Protein AF-A0A146F3R6-F1 (afdb_monomer)

Solvent-accessible surface area (backbone atoms only — not comparable to full-atom values): 31997 Å² total; per-residue (Å²): 114,53,84,79,83,78,27,74,54,55,93,46,83,81,67,77,77,84,79,46,81,86,50,45,44,56,78,72,76,39,59,64,72,43,28,44,71,52,40,62,78,95,46,49,79,74,72,42,42,30,54,47,46,39,45,56,41,52,38,43,53,36,52,53,32,47,63,42,74,34,88,69,62,73,69,66,36,53,40,76,36,90,88,44,92,94,42,47,18,56,40,66,86,49,48,66,61,52,56,51,46,38,52,57,41,52,66,69,40,62,86,39,66,70,59,45,57,47,40,53,53,52,48,51,52,55,50,51,52,47,45,44,34,50,37,21,51,44,54,50,54,72,68,54,90,66,82,82,59,94,54,37,51,48,57,44,50,38,36,37,52,50,48,51,51,53,41,46,48,48,57,60,52,47,77,74,46,98,64,87,73,83,80,83,81,42,63,69,41,69,49,53,58,51,40,29,42,76,15,47,45,47,62,10,46,51,53,48,46,58,71,76,44,72,47,45,57,59,54,48,54,57,27,28,43,71,41,65,84,53,91,64,64,53,88,83,38,47,87,50,68,50,52,67,63,78,54,75,89,78,62,64,62,50,60,80,50,93,90,60,79,65,62,65,47,76,58,70,57,69,58,43,51,55,30,46,74,71,74,43,51,48,28,41,36,67,55,96,96,39,75,45,81,45,72,51,76,83,75,88,69,58,94,87,53,79,67,78,64,34,34,26,51,43,69,41,49,75,75,18,71,37,44,90,86,49,48,43,49,34,48,61,43,50,53,50,51,40,51,56,54,19,55,77,36,59,93,47,98,75,66,41,88,80,49,32,32,34,38,60,42,64,59,40,53,86,53,67,74,56,23,55,51,39,59,64,44,45,65,56,52,27,47,70,18,60,29,28,40,33,51,38,72,81,42,42,76,39,56,64,83,48,60,64,69,57,55,51,53,49,56,70,68,28,79,52,62,77,39,77,65,52,48,58,46,54,72,40,22,78,34,48,31,41,40,28,25,95,42,68,49,35,54,61,56,54,50,59,44,36,74,69,78,35,75,76,52,46,38,54,54,46,52,67,40,66,79,32,96,58,85,87,57,91,92,64,42,69,55,56,50,30,58,52,18,57,54,54,64,72,56,66,80,78,73,99,74,84,84,86,80,93,84,55,76,66,56,58,48,50,53,58,55,62,77,67,64,77,82,80,85,77,89,80,84,87,82,85,90,85,89,84,88,87,84,86,84,90,82,90,88,136

Sequence (542 aa):
MRASPQVPYLDYKPRYDGGGFDAFPSRCGIDTDKLQRGDLGAHTIDSIMPFLQEWLFFGLLQEVFEVAHVSFRREDFVAKATAIPGQYRISTANLPKYLWSWTANTVWVRDNFGEFDHQKRRVEEILKLSNLCLNAVIRLQAAHRGTEPATGPVLLSLAIVGESLDSERDTVFLSQREEFYGTLTWETPEFCRKLLLEAGCCIGEVNALRRDFPSVSSLYYLATWDRSASKADHSQCAETCLARQIDEKTYATKHTGEGCSCHHLPIDMTAIFNIVDQGQIPLILFSNGKVRVQQSPSGNIDEDTRPVPYVAISHVWSDGLGNTKANTLPRCQLEKIQQLVNALYQGVCGHRNEVPFWMDTLCVPLESIYRKKAIRAMSEVYMRAEKVLVLDASLQIIDVRAPIHECMMRVVTAPWATRLWTFQEGVLAEQLHFQFCGGTIRPTALEARSQTEGKSHIALANFLCRNKSAPELPGESTLLRLVRALARGLQSSDVSAFPGDWERHEQWAHLAAQCLDFPTTTTKHSSAPCAATSQAPSTSLG

InterPro domains:
  IPR010730 Heterokaryon incompatibility [PF06985] (310-391)

Radius of gyration: 29.47 Å; Cα contacts (8 Å, |Δi|>4): 715; chains: 1; bounding box: 95×57×89 Å

Mean predicted aligned error: 12.43 Å

pLDDT: mean 77.04, std 22.16, range [23.78, 98.12]

Secondary structure (DSSP, 8-state):
-PPPPP-B----SSPP-SS-TTTHHHHTT--HHHHHTT--TT--HHHHHHHHHIIIIIIHHHHHHHHTT----GGGGEEE-SSSTT-EEE--TTHHHHHHHHHHHHHHHTT-HHHHHHHHHHHHHHHHHHHHHHHHHHHHHHHS-SSPPTTHHHHHHHHHHHHHHHHHHHHHHHTTSS-PPPPP--PPPHHHHHHHHHTT--HHHHHHHHHH---HHHHHHHHTS--TT-----TT-SSS--TT---TTT--PPPSSTT--PPEEEP-HHHHHHHHHTTPPEEEEEETTEEEEEEPP-SS--TT------EEEEE-GGGTT--SSSSEEEHHHHHHHHHHHHHTTTTSTT--S---EE-HHHHS-SSHHHHHHHHHTHHHHHHH-SEEEEE-TTTTTSBTTS-HHHHHHHHHTSGGGG-HHHHHHHHS-SSEEEEEBTEEE-HHHHHHHHHHH-HHHHHHHHHHHHSS-----TT--HHHHHHHHHHHHTT-SS-------S--HHHHHHHHHHTT--------------------------

Foldseek 3Di:
DADDDFAFQQDDPPADDVPDLVCVCVVVVHDLVCLLQLHRDPDDLVRCLNVLCRRLPVVLLCQLLVLLVHHDDPVVQKDADPPDPPTITGDCPCVVVSLVSSLVSLVVCLVPVVSNVVSLVSNVVNLVSSQSNLVSSLVNQVVDPDDRDPNQSSSLVSLQVSLLSLLSSCVNPCVRDVDDDDRRQRQAHCSLVVLQVVLVDAQQLSLVCVLQPSRSVLSNVNSRHRCNPPPFDQVPDDVHGCSQPDDLVPAAADAPDPPDDADWAADPVVLLLVQLVVVWFWWWWDDPLHIDIDTWDDDDDPPPDDTQAAEEEQERVSVRHAHSPHLIHGSRVNVVVLVQRQQVQPPPDPRDSTHIYDYCRNRQGPDPVSNLSVLLCVLVRLLRHQEYEYDAPQQAAADPPPQLLVNLSCVCSTPLLVDQVSLSSQLSHPWYWYHHHPHTDTLQNSQVNQVVVDDSVVSVLCSLLVPADDDDDPPDGSSNSNSVSSNVSVVPPDDPDDDDDPPCPPVVSVVVSVVPDDDDDDDDDDDDDDDDDDDDDDDDDD

Structure (mmCIF, N/CA/C/O backbone):
data_AF-A0A146F3R6-F1
#
_entry.id   AF-A0A146F3R6-F1
#
loop_
_atom_site.group_PDB
_atom_site.id
_atom_site.type_symbol
_atom_site.label_atom_id
_atom_site.label_alt_id
_atom_site.label_comp_id
_atom_site.label_asym_id
_atom_site.label_entity_id
_atom_site.label_seq_id
_atom_site.pdbx_PDB_ins_code
_atom_site.Cartn_x
_atom_site.Cartn_y
_atom_site.Cartn_z
_atom_site.occupancy
_atom_site.B_iso_or_equiv
_atom_site.auth_seq_id
_atom_site.auth_comp_id
_atom_site.auth_asym_id
_atom_site.auth_atom_id
_atom_site.pdbx_PDB_model_num
ATOM 1 N N . MET A 1 1 ? -9.147 8.250 -8.851 1.00 77.88 1 MET A N 1
ATOM 2 C CA . MET A 1 1 ? -7.700 8.124 -9.131 1.00 77.88 1 MET A CA 1
ATOM 3 C C . MET A 1 1 ? -7.238 9.370 -9.875 1.00 77.88 1 MET A C 1
ATOM 5 O O . MET A 1 1 ? -8.036 9.940 -10.612 1.00 77.88 1 MET A O 1
ATOM 9 N N . ARG A 1 2 ? -5.997 9.809 -9.661 1.00 85.06 2 ARG A N 1
ATOM 10 C CA . ARG A 1 2 ? -5.351 10.927 -10.361 1.00 85.06 2 ARG A CA 1
ATOM 11 C C . ARG A 1 2 ? -4.953 10.507 -11.778 1.00 85.06 2 ARG A C 1
ATOM 13 O O . ARG A 1 2 ? -4.761 9.323 -12.046 1.00 85.06 2 ARG A O 1
ATOM 20 N N . ALA A 1 3 ? -4.829 11.477 -12.681 1.00 81.00 3 ALA A N 1
ATOM 21 C CA . ALA A 1 3 ? -4.376 11.217 -14.043 1.00 81.00 3 ALA A CA 1
ATOM 22 C C . ALA A 1 3 ? -2.910 10.752 -14.055 1.00 81.00 3 ALA A C 1
ATOM 24 O O . ALA A 1 3 ? -2.061 11.346 -13.391 1.00 81.00 3 ALA A O 1
ATOM 25 N N . SER A 1 4 ? -2.608 9.716 -14.841 1.00 83.06 4 SER A N 1
ATOM 26 C CA . SER A 1 4 ? -1.234 9.250 -15.027 1.00 83.06 4 SER A CA 1
ATOM 27 C C . SER A 1 4 ? -0.378 10.313 -15.732 1.00 83.06 4 SER A C 1
ATOM 29 O O . SER A 1 4 ? -0.839 10.906 -16.719 1.00 83.06 4 SER A O 1
ATOM 31 N N . PRO A 1 5 ? 0.875 10.535 -15.287 1.00 87.38 5 PRO A N 1
ATOM 32 C CA . PRO A 1 5 ? 1.809 11.403 -15.989 1.00 87.38 5 PRO A CA 1
ATOM 33 C C . PRO A 1 5 ? 2.037 10.902 -17.418 1.00 87.38 5 PRO A C 1
ATOM 35 O O . PRO A 1 5 ? 2.090 9.699 -17.678 1.00 87.38 5 PRO A O 1
ATOM 38 N N . GLN A 1 6 ? 2.166 11.838 -18.356 1.00 89.19 6 GLN A N 1
ATOM 39 C CA . GLN A 1 6 ? 2.510 11.514 -19.737 1.00 89.19 6 GLN A CA 1
ATOM 40 C C . GLN A 1 6 ? 4.009 11.234 -19.834 1.00 89.19 6 GLN A C 1
ATOM 42 O O . GLN A 1 6 ? 4.819 12.033 -19.368 1.00 89.19 6 GLN A O 1
ATOM 47 N N . VAL A 1 7 ? 4.372 10.119 -20.465 1.00 92.75 7 VAL A N 1
ATOM 48 C CA . VAL A 1 7 ? 5.769 9.771 -20.734 1.00 92.75 7 VAL A CA 1
ATOM 49 C C . VAL A 1 7 ? 6.091 10.178 -22.174 1.00 92.75 7 VAL A C 1
ATOM 51 O O . VAL A 1 7 ? 5.511 9.601 -23.098 1.00 92.75 7 VAL A O 1
ATOM 54 N N . PRO A 1 8 ? 6.961 11.175 -22.406 1.00 92.75 8 PRO A N 1
ATOM 55 C CA . PRO A 1 8 ? 7.278 11.618 -23.759 1.00 92.75 8 PRO A CA 1
ATOM 56 C C . PRO A 1 8 ? 8.015 10.520 -24.535 1.00 92.75 8 PRO A C 1
ATOM 58 O O . PRO A 1 8 ? 8.851 9.812 -23.973 1.00 92.75 8 PRO A O 1
ATOM 61 N N . TYR A 1 9 ? 7.719 10.397 -25.830 1.00 93.62 9 TYR A N 1
ATOM 62 C CA . TYR A 1 9 ? 8.544 9.613 -26.747 1.00 93.62 9 TYR A CA 1
ATOM 63 C C . TYR A 1 9 ? 9.754 10.453 -27.170 1.00 93.62 9 TYR A C 1
ATOM 65 O O . TYR A 1 9 ? 9.596 11.520 -27.767 1.00 93.62 9 TYR A O 1
ATOM 73 N N . LEU A 1 10 ? 10.952 9.978 -26.844 1.00 92.69 10 LEU A N 1
ATOM 74 C CA . LEU A 1 10 ? 12.226 10.611 -27.154 1.00 92.69 10 LEU A CA 1
ATOM 75 C C . LEU A 1 10 ? 12.840 9.881 -28.354 1.00 92.69 10 LEU A C 1
ATOM 77 O O . LEU A 1 10 ? 13.392 8.796 -28.204 1.00 92.69 10 LEU A O 1
ATOM 81 N N . ASP A 1 11 ? 12.718 10.447 -29.559 1.00 87.31 11 ASP A N 1
ATOM 82 C CA . ASP A 1 11 ? 13.290 9.823 -30.760 1.00 87.31 11 ASP A CA 1
ATOM 83 C C . ASP A 1 11 ? 14.822 9.848 -30.673 1.00 87.31 11 ASP A C 1
ATOM 85 O O . ASP A 1 11 ? 15.447 10.909 -30.744 1.00 87.31 11 ASP A O 1
ATOM 89 N N . TYR A 1 12 ? 15.423 8.674 -30.501 1.00 93.62 12 TYR A N 1
ATOM 90 C CA . TYR A 1 12 ? 16.867 8.492 -30.480 1.00 93.62 12 TYR A CA 1
ATOM 91 C C . TYR A 1 12 ? 17.343 7.833 -31.776 1.00 93.62 12 TYR A C 1
ATOM 93 O O . TYR A 1 12 ? 16.673 6.973 -32.355 1.00 93.62 12 TYR A O 1
ATOM 101 N N . LYS A 1 13 ? 18.515 8.264 -32.246 1.00 92.12 13 LYS A N 1
ATOM 102 C CA . LYS A 1 13 ? 19.206 7.683 -33.398 1.00 92.12 13 LYS A CA 1
ATOM 103 C C . LYS A 1 13 ? 20.661 7.425 -32.997 1.00 92.12 13 LYS A C 1
ATOM 105 O O . LYS A 1 13 ? 21.308 8.374 -32.555 1.00 92.12 13 LYS A O 1
ATOM 110 N N . PRO A 1 14 ? 21.184 6.201 -33.181 1.00 93.00 14 PRO A N 1
ATOM 111 C CA . PRO A 1 14 ? 20.573 5.053 -33.867 1.00 93.00 14 PRO A CA 1
ATOM 112 C C . PRO A 1 14 ? 19.476 4.350 -33.046 1.00 93.00 14 PRO A C 1
ATOM 114 O O . PRO A 1 14 ? 19.451 4.441 -31.825 1.00 93.00 14 PRO A O 1
ATOM 117 N N . ARG A 1 15 ? 18.564 3.649 -33.732 1.00 94.12 15 ARG A N 1
ATOM 118 C CA . ARG A 1 15 ? 17.561 2.789 -33.080 1.00 94.12 15 ARG A CA 1
ATOM 119 C C . ARG A 1 15 ? 18.168 1.443 -32.710 1.00 94.12 15 ARG A C 1
ATOM 121 O O . ARG A 1 15 ? 19.122 1.011 -33.357 1.00 94.12 15 ARG A O 1
ATOM 128 N N . TYR A 1 16 ? 17.586 0.785 -31.713 1.00 95.50 16 TYR A N 1
ATOM 129 C CA . TYR A 1 16 ? 17.925 -0.589 -31.385 1.00 95.50 16 TYR A CA 1
ATOM 130 C C . TYR A 1 16 ? 17.618 -1.509 -32.575 1.00 95.50 16 TYR A C 1
ATOM 132 O O . TYR A 1 16 ? 16.553 -1.419 -33.184 1.00 95.50 16 TYR A O 1
ATOM 140 N N . ASP A 1 17 ? 18.585 -2.348 -32.935 1.00 89.31 17 ASP A N 1
ATOM 141 C CA . ASP A 1 17 ? 18.626 -3.111 -34.188 1.00 89.31 17 ASP A CA 1
ATOM 142 C C . ASP A 1 17 ? 18.606 -4.635 -33.976 1.00 89.31 17 ASP A C 1
ATOM 144 O O . ASP A 1 17 ? 18.741 -5.382 -34.942 1.00 89.31 17 ASP A O 1
ATOM 148 N N . GLY A 1 18 ? 18.475 -5.106 -32.730 1.00 90.62 18 GLY A N 1
ATOM 149 C CA . GLY A 1 18 ? 18.599 -6.529 -32.384 1.00 90.62 18 GLY A CA 1
ATOM 150 C C . GLY A 1 18 ? 20.033 -7.071 -32.484 1.00 90.62 18 GLY A C 1
ATOM 151 O O . GLY A 1 18 ? 20.257 -8.271 -32.367 1.00 90.62 18 GLY A O 1
ATOM 152 N N . GLY A 1 19 ? 21.044 -6.214 -32.683 1.00 88.56 19 GLY A N 1
ATOM 153 C CA . GLY A 1 19 ? 22.458 -6.600 -32.784 1.00 88.56 19 GLY A CA 1
ATOM 154 C C . GLY A 1 19 ? 23.125 -6.916 -31.436 1.00 88.56 19 GLY A C 1
ATOM 155 O O . GLY A 1 19 ? 24.304 -6.605 -31.252 1.00 88.56 19 GLY A O 1
ATOM 156 N N . GLY A 1 20 ? 22.369 -7.434 -30.465 1.00 90.56 20 GLY A N 1
ATOM 157 C CA . GLY A 1 20 ? 22.809 -7.733 -29.102 1.00 90.56 20 GLY A CA 1
ATOM 158 C C . GLY A 1 20 ? 22.615 -6.571 -28.124 1.00 90.56 20 GLY A C 1
ATOM 159 O O . GLY A 1 20 ? 23.111 -5.460 -28.340 1.00 90.56 20 GLY A O 1
ATOM 160 N N . PHE A 1 21 ? 21.898 -6.846 -27.028 1.00 96.19 21 PHE A N 1
ATOM 161 C CA . PHE A 1 21 ? 21.578 -5.882 -25.967 1.00 96.19 21 PHE A CA 1
ATOM 162 C C . PHE A 1 21 ? 22.815 -5.221 -25.342 1.00 96.19 21 PHE A C 1
ATOM 164 O O . PHE A 1 21 ? 22.857 -4.001 -25.207 1.00 96.19 21 PHE A O 1
ATOM 171 N N . ASP A 1 22 ? 23.837 -6.012 -25.016 1.00 94.94 22 ASP A N 1
ATOM 172 C CA . ASP A 1 22 ? 25.023 -5.574 -24.265 1.00 94.94 22 ASP A CA 1
ATOM 173 C C . ASP A 1 22 ? 26.002 -4.764 -25.128 1.00 94.94 22 ASP A C 1
ATOM 175 O O . ASP A 1 22 ? 26.756 -3.934 -24.626 1.00 94.94 22 ASP A O 1
ATOM 179 N N . ALA A 1 23 ? 25.966 -4.984 -26.446 1.00 95.12 23 ALA A N 1
ATOM 180 C CA . ALA A 1 23 ? 26.834 -4.318 -27.414 1.00 95.12 23 ALA A CA 1
ATOM 181 C C . ALA A 1 23 ? 26.255 -2.987 -27.928 1.00 95.12 23 ALA A C 1
ATOM 183 O O . ALA A 1 23 ? 26.996 -2.162 -28.469 1.00 95.12 23 ALA A O 1
ATOM 184 N N . PHE A 1 24 ? 24.944 -2.760 -27.776 1.00 97.06 24 PHE A N 1
ATOM 185 C CA . PHE A 1 24 ? 24.279 -1.548 -28.259 1.00 97.06 24 PHE A CA 1
ATOM 186 C C . PHE A 1 24 ? 24.833 -0.246 -27.650 1.00 97.06 24 PHE A C 1
ATOM 188 O O . PHE A 1 24 ? 25.114 0.669 -28.426 1.00 97.06 24 PHE A O 1
ATOM 195 N N . PRO A 1 25 ? 25.090 -0.138 -26.328 1.00 96.56 25 PRO A N 1
ATOM 196 C CA . PRO A 1 25 ? 25.696 1.064 -25.750 1.00 96.56 25 PRO A CA 1
ATOM 197 C C . PRO A 1 25 ? 27.016 1.447 -26.417 1.00 96.56 25 PRO A C 1
ATOM 199 O O . PRO A 1 25 ? 27.190 2.597 -26.814 1.00 96.56 25 PRO A O 1
ATOM 202 N N . SER A 1 26 ? 27.911 0.479 -26.636 1.00 94.62 26 SER A N 1
ATOM 203 C CA . SER A 1 26 ? 29.206 0.732 -27.273 1.00 94.62 26 SER A CA 1
ATOM 204 C C . SER A 1 26 ? 29.057 1.195 -28.723 1.00 94.62 26 SER A C 1
ATOM 206 O O . SER A 1 26 ? 29.784 2.093 -29.146 1.00 94.62 26 SER A O 1
ATOM 208 N N . ARG A 1 27 ? 28.078 0.662 -29.475 1.00 94.75 27 ARG A N 1
ATOM 209 C CA . ARG A 1 27 ? 27.740 1.164 -30.825 1.00 94.75 27 ARG A CA 1
ATOM 210 C C . ARG A 1 27 ? 27.232 2.608 -30.803 1.00 94.75 27 ARG A C 1
ATOM 212 O O . ARG A 1 27 ? 27.438 3.343 -31.764 1.00 94.75 27 ARG A O 1
ATOM 219 N N . CYS A 1 28 ? 26.614 3.016 -29.701 1.00 94.69 28 CYS A N 1
ATOM 220 C CA . CYS A 1 28 ? 26.138 4.374 -29.450 1.00 94.69 28 CYS A CA 1
ATOM 221 C C . CYS A 1 28 ? 27.200 5.292 -28.812 1.00 94.69 28 CYS A C 1
ATOM 223 O O . CYS A 1 28 ? 26.896 6.441 -28.498 1.00 94.69 28 CYS A O 1
ATOM 225 N N . GLY A 1 29 ? 28.437 4.816 -28.621 1.00 94.31 29 GLY A N 1
ATOM 226 C CA . GLY A 1 29 ? 29.522 5.585 -28.001 1.00 94.31 29 GLY A CA 1
ATOM 227 C C . GLY A 1 29 ? 29.423 5.704 -26.476 1.00 94.31 29 GLY A C 1
ATOM 228 O O . GLY A 1 29 ? 30.069 6.569 -25.890 1.00 94.31 29 GLY A O 1
ATOM 229 N N . ILE A 1 30 ? 28.623 4.852 -25.833 1.00 95.38 30 ILE A N 1
ATOM 230 C CA . ILE A 1 30 ? 28.407 4.842 -24.387 1.00 95.38 30 ILE A CA 1
ATOM 231 C C . ILE A 1 30 ? 29.162 3.669 -23.767 1.00 95.38 30 ILE A C 1
ATOM 233 O O . ILE A 1 30 ? 29.028 2.515 -24.175 1.00 95.38 30 ILE A O 1
ATOM 237 N N . ASP A 1 31 ? 29.972 3.989 -22.762 1.00 95.75 31 ASP A N 1
ATOM 238 C CA . ASP A 1 31 ? 30.731 3.022 -21.978 1.00 95.75 31 ASP A CA 1
ATOM 239 C C . ASP A 1 31 ? 29.845 2.477 -20.850 1.00 95.75 31 ASP A C 1
ATOM 241 O O . ASP A 1 31 ? 29.531 3.169 -19.877 1.00 95.75 31 ASP A O 1
ATOM 245 N N . THR A 1 32 ? 29.421 1.226 -21.010 1.00 95.50 32 THR A N 1
ATOM 246 C CA . THR A 1 32 ? 28.535 0.531 -20.075 1.00 95.50 32 THR A CA 1
ATOM 247 C C . THR A 1 32 ? 29.139 0.403 -18.676 1.00 95.50 32 THR A C 1
ATOM 249 O O . THR A 1 32 ? 28.421 0.551 -17.688 1.00 95.50 32 THR A O 1
ATOM 252 N N . ASP A 1 33 ? 30.450 0.183 -18.566 1.00 95.12 33 ASP A N 1
ATOM 253 C CA . ASP A 1 33 ? 31.121 0.016 -17.275 1.00 95.12 33 ASP A CA 1
ATOM 254 C C . ASP A 1 33 ? 31.172 1.337 -16.507 1.00 95.12 33 ASP A C 1
ATOM 256 O O . ASP A 1 33 ? 31.006 1.368 -15.284 1.00 95.12 33 ASP A O 1
ATOM 260 N N . LYS A 1 34 ? 31.388 2.451 -17.216 1.00 95.75 34 LYS A N 1
ATOM 261 C CA . LYS A 1 34 ? 31.263 3.795 -16.637 1.00 95.75 34 LYS A CA 1
ATOM 262 C C . LYS A 1 34 ? 29.834 4.070 -16.190 1.00 95.75 34 LYS A C 1
ATOM 264 O O . LYS A 1 34 ? 29.635 4.469 -15.043 1.00 95.75 34 LYS A O 1
ATOM 269 N N . LEU A 1 35 ? 28.848 3.765 -17.034 1.00 94.88 35 LEU A N 1
ATOM 270 C CA . LEU A 1 35 ? 27.439 3.994 -16.721 1.00 94.88 35 LEU A CA 1
ATOM 271 C C . LEU A 1 35 ? 26.994 3.236 -15.461 1.00 94.88 35 LEU A C 1
ATOM 273 O O . LEU A 1 35 ? 26.369 3.833 -14.587 1.00 94.88 35 LEU A O 1
ATOM 277 N N . GLN A 1 36 ? 27.379 1.963 -15.312 1.00 94.62 36 GLN A N 1
ATOM 278 C CA . GLN A 1 36 ? 27.095 1.165 -14.108 1.00 94.62 36 GLN A CA 1
ATOM 279 C C . GLN A 1 36 ? 27.692 1.769 -12.826 1.00 94.62 36 GLN A C 1
ATOM 281 O O . GLN A 1 36 ? 27.129 1.612 -11.742 1.00 94.62 36 GLN A O 1
ATOM 286 N N . ARG A 1 37 ? 28.818 2.485 -12.933 1.00 93.44 37 ARG A N 1
ATOM 287 C CA . ARG A 1 37 ? 29.460 3.198 -11.815 1.00 93.44 37 ARG A CA 1
ATOM 288 C C . ARG A 1 37 ? 28.904 4.605 -11.583 1.00 93.44 37 ARG A C 1
ATOM 290 O O . ARG A 1 37 ? 29.378 5.298 -10.687 1.00 93.44 37 ARG A O 1
ATOM 297 N N . GLY A 1 38 ? 27.908 5.027 -12.358 1.00 90.94 38 GLY A N 1
ATOM 298 C CA . GLY A 1 38 ? 27.361 6.377 -12.285 1.00 90.94 38 GLY A CA 1
ATOM 299 C C . GLY A 1 38 ? 28.252 7.434 -12.950 1.00 90.94 38 GLY A C 1
ATOM 300 O O . GLY A 1 38 ? 28.223 8.597 -12.564 1.00 90.94 38 GLY A O 1
ATOM 301 N N . ASP A 1 39 ? 29.045 7.057 -13.947 1.00 93.25 39 ASP A N 1
ATOM 302 C CA . ASP A 1 39 ? 29.780 7.995 -14.794 1.00 93.25 39 ASP A CA 1
ATOM 303 C C . ASP A 1 39 ? 29.091 8.082 -16.165 1.00 93.25 39 ASP A C 1
ATOM 305 O O . ASP A 1 39 ? 29.075 7.123 -16.936 1.00 93.25 39 ASP A O 1
ATOM 309 N N . LEU A 1 40 ? 28.493 9.241 -16.458 1.00 91.94 40 LEU A N 1
ATOM 310 C CA . LEU A 1 40 ? 27.793 9.512 -17.721 1.00 91.94 40 LEU A CA 1
ATOM 311 C C . LEU A 1 40 ? 28.747 9.969 -18.843 1.00 91.94 40 LEU A C 1
ATOM 313 O O . LEU A 1 40 ? 28.301 10.294 -19.947 1.00 91.94 40 LEU A O 1
ATOM 317 N N . GLY A 1 41 ? 30.056 10.032 -18.581 1.00 91.50 41 GLY A N 1
ATOM 318 C CA . GLY A 1 41 ? 31.046 10.566 -19.506 1.00 91.50 41 GLY A CA 1
ATOM 319 C C . GLY A 1 41 ? 30.769 12.032 -19.839 1.00 91.50 41 GLY A C 1
ATOM 320 O O . GLY A 1 41 ? 30.729 12.888 -18.961 1.00 91.50 41 GLY A O 1
ATOM 321 N N . ALA A 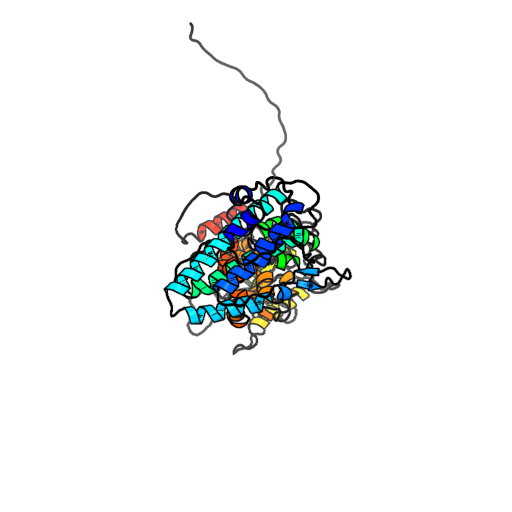1 42 ? 30.583 12.330 -21.126 1.00 90.25 42 ALA A N 1
ATOM 322 C CA . ALA A 1 42 ? 30.266 13.680 -21.596 1.00 90.25 42 ALA A CA 1
ATOM 323 C C . ALA A 1 42 ? 28.766 14.031 -21.509 1.00 90.25 42 ALA A C 1
ATOM 325 O O . ALA A 1 42 ? 28.377 15.148 -21.859 1.00 90.25 42 ALA A O 1
ATOM 326 N N . HIS A 1 43 ? 27.911 13.091 -21.093 1.00 91.38 43 HIS A N 1
ATOM 327 C CA . HIS A 1 43 ? 26.467 13.291 -21.056 1.00 91.38 43 HIS A CA 1
ATOM 328 C C . HIS A 1 43 ? 25.990 13.877 -19.725 1.00 91.38 43 HIS A C 1
ATOM 330 O O . HIS A 1 43 ? 26.548 13.628 -18.660 1.00 91.38 43 HIS A O 1
ATOM 336 N N . THR A 1 44 ? 24.893 14.628 -19.789 1.00 89.56 44 THR A N 1
ATOM 337 C CA . THR A 1 44 ? 24.087 14.982 -18.622 1.00 89.56 44 THR A CA 1
ATOM 338 C C . THR A 1 44 ? 22.955 13.967 -18.470 1.00 89.56 44 THR A C 1
ATOM 340 O O . THR A 1 44 ? 22.672 13.194 -19.388 1.00 89.56 44 THR A O 1
ATOM 343 N N . ILE A 1 45 ? 22.256 13.994 -17.332 1.00 87.88 45 ILE A N 1
ATOM 344 C CA . ILE A 1 45 ? 21.076 13.142 -17.099 1.00 87.88 45 ILE A CA 1
ATOM 345 C C . ILE A 1 45 ? 20.015 13.349 -18.191 1.00 87.88 45 ILE A C 1
ATOM 347 O O . ILE A 1 45 ? 19.409 12.388 -18.659 1.00 87.88 45 ILE A O 1
ATOM 351 N N . ASP A 1 46 ? 19.817 14.588 -18.643 1.00 87.44 46 ASP A N 1
ATOM 352 C CA . ASP A 1 46 ? 18.844 14.878 -19.696 1.00 87.44 46 ASP A CA 1
ATOM 353 C C . ASP A 1 46 ? 19.328 14.455 -21.082 1.00 87.44 46 ASP A C 1
ATOM 355 O O . ASP A 1 46 ? 18.541 13.917 -21.862 1.00 87.44 46 ASP A O 1
ATOM 359 N N . SER A 1 47 ? 20.614 14.650 -21.399 1.00 91.00 47 SER A N 1
ATOM 360 C CA . SER A 1 47 ? 21.124 14.322 -22.735 1.00 91.00 47 SER A CA 1
ATOM 361 C C . SER A 1 47 ? 21.285 12.819 -22.973 1.00 91.00 47 SER A C 1
ATOM 363 O O . SER A 1 47 ? 21.235 12.392 -24.126 1.00 91.00 47 SER A O 1
ATOM 365 N N . ILE A 1 48 ? 21.421 12.006 -21.916 1.00 93.12 48 ILE A N 1
ATOM 366 C CA . ILE A 1 48 ? 21.466 10.538 -22.024 1.00 93.12 48 ILE A CA 1
ATOM 367 C C . ILE A 1 48 ? 20.067 9.896 -22.085 1.00 93.12 48 ILE A C 1
ATOM 369 O O . ILE A 1 48 ? 19.929 8.748 -22.504 1.00 93.12 48 ILE A O 1
ATOM 373 N N . MET A 1 49 ? 19.005 10.617 -21.710 1.00 94.00 49 MET A N 1
ATOM 374 C CA . MET A 1 49 ? 17.662 10.041 -21.572 1.00 94.00 49 MET A CA 1
ATOM 375 C C . MET A 1 49 ? 17.078 9.429 -22.857 1.00 94.00 49 MET A C 1
ATOM 377 O O . MET A 1 49 ? 16.494 8.349 -22.764 1.00 94.00 49 MET A O 1
ATOM 381 N N . PRO A 1 50 ? 17.218 10.042 -24.053 1.00 95.69 50 PRO A N 1
ATOM 382 C CA . PRO A 1 50 ? 16.735 9.423 -25.287 1.00 95.69 50 PRO A CA 1
ATOM 383 C C . PRO A 1 50 ? 17.401 8.069 -25.561 1.00 95.69 50 PRO A C 1
ATOM 385 O O . PRO A 1 50 ? 16.722 7.119 -25.938 1.00 95.69 50 PRO A O 1
ATOM 388 N N . PHE A 1 51 ? 18.707 7.958 -25.295 1.00 97.19 51 PHE A N 1
ATOM 389 C CA . PHE A 1 51 ? 19.428 6.690 -25.396 1.00 97.19 51 PHE A CA 1
ATOM 390 C C . PHE A 1 51 ? 18.903 5.663 -24.387 1.00 97.19 51 PHE A C 1
ATOM 392 O O . PHE A 1 51 ? 18.630 4.526 -24.763 1.00 97.19 51 PHE A O 1
ATOM 399 N N . LEU A 1 52 ? 18.722 6.054 -23.119 1.00 97.12 52 LEU A N 1
ATOM 400 C CA . LEU A 1 52 ? 18.194 5.148 -22.093 1.00 97.12 52 LEU A CA 1
ATOM 401 C C . LEU 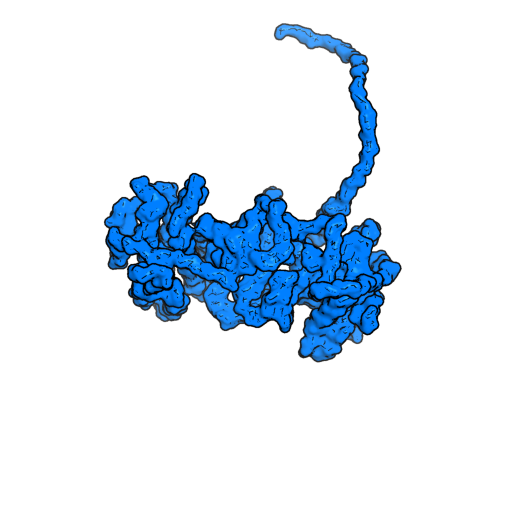A 1 52 ? 16.773 4.687 -22.420 1.00 97.12 52 LEU A C 1
ATOM 403 O O . LEU A 1 52 ? 16.458 3.525 -22.193 1.00 97.12 52 LEU A O 1
ATOM 407 N N . GLN A 1 53 ? 15.924 5.557 -22.976 1.00 97.00 53 GLN A N 1
ATOM 408 C CA . GLN A 1 53 ? 14.602 5.153 -23.450 1.00 97.00 53 GLN A CA 1
ATOM 409 C C . GLN A 1 53 ? 14.712 4.166 -24.618 1.00 97.00 53 GLN A C 1
ATOM 411 O O . GLN A 1 53 ? 14.035 3.145 -24.612 1.00 97.00 53 GLN A O 1
ATOM 416 N N . GLU A 1 54 ? 15.583 4.407 -25.597 1.00 97.75 54 GLU A N 1
ATOM 417 C CA . GLU A 1 54 ? 15.771 3.462 -26.701 1.00 97.75 54 GLU A CA 1
ATOM 418 C C . GLU A 1 54 ? 16.267 2.095 -26.216 1.00 97.75 54 GLU A C 1
ATOM 420 O O . GLU A 1 54 ? 15.728 1.061 -26.603 1.00 97.75 54 GLU A O 1
ATOM 425 N N . TRP A 1 55 ? 17.264 2.084 -25.336 1.00 98.06 55 TRP A N 1
ATOM 426 C CA . TRP A 1 55 ? 17.914 0.860 -24.889 1.00 98.06 55 TRP A CA 1
ATOM 427 C C . TRP A 1 55 ? 17.113 0.125 -23.809 1.00 98.06 55 TRP A C 1
ATOM 429 O O . TRP A 1 55 ? 16.744 -1.032 -23.993 1.00 98.06 55 TRP A O 1
ATOM 439 N N . LEU A 1 56 ? 16.798 0.798 -22.700 1.00 98.12 56 LEU A N 1
ATOM 440 C CA . LEU A 1 56 ? 16.205 0.186 -21.505 1.00 98.12 56 LEU A CA 1
ATOM 441 C C . LEU A 1 56 ? 14.670 0.124 -21.540 1.00 98.12 56 LEU A C 1
ATOM 443 O O . LEU A 1 56 ? 14.079 -0.496 -20.661 1.00 98.12 56 LEU A O 1
ATOM 447 N N . PHE A 1 57 ? 14.013 0.746 -22.527 1.00 98.06 57 PHE A N 1
ATOM 448 C CA . PHE A 1 57 ? 12.591 0.511 -22.805 1.00 98.06 57 PHE A CA 1
ATOM 449 C C . PHE A 1 57 ? 12.427 -0.396 -24.024 1.00 98.06 57 PHE A C 1
ATOM 451 O O . PHE A 1 57 ? 12.000 -1.538 -23.886 1.00 98.06 57 PHE A O 1
ATOM 458 N N . PHE A 1 58 ? 12.762 0.095 -25.222 1.00 97.88 58 PHE A N 1
ATOM 459 C CA . PHE A 1 58 ? 12.472 -0.635 -26.459 1.00 97.88 58 PHE A CA 1
ATOM 460 C C . PHE A 1 58 ? 13.389 -1.841 -26.645 1.00 97.88 58 PHE A C 1
ATOM 462 O O . PHE A 1 58 ? 12.882 -2.934 -26.875 1.00 97.88 58 PHE A O 1
ATOM 469 N N . GLY A 1 59 ? 14.706 -1.666 -26.500 1.00 97.69 59 GLY A N 1
ATOM 470 C CA . GLY A 1 59 ? 15.663 -2.768 -26.617 1.00 97.69 59 GLY A CA 1
ATOM 471 C C . GLY A 1 59 ? 15.439 -3.856 -25.569 1.00 97.69 59 GLY A C 1
ATOM 472 O O . GLY A 1 59 ? 15.455 -5.037 -25.900 1.00 97.69 59 GLY A O 1
ATOM 473 N N . LEU A 1 60 ? 15.144 -3.461 -24.326 1.00 97.94 60 LEU A N 1
ATOM 474 C CA . LEU A 1 60 ? 14.840 -4.392 -23.237 1.00 97.94 60 LEU A CA 1
ATOM 475 C C . LEU A 1 60 ? 13.590 -5.229 -23.538 1.00 97.94 60 LEU A C 1
ATOM 477 O O . LEU A 1 60 ? 13.633 -6.453 -23.438 1.00 97.94 60 LEU A O 1
ATOM 481 N N . LEU A 1 61 ? 12.484 -4.581 -23.921 1.00 97.81 61 LEU A N 1
ATOM 482 C CA . LEU A 1 61 ? 11.251 -5.286 -24.279 1.00 97.81 61 LEU A CA 1
ATOM 483 C C . LEU A 1 61 ? 11.468 -6.198 -25.489 1.00 97.81 61 LEU A C 1
ATOM 485 O O . LEU A 1 61 ? 11.037 -7.348 -25.460 1.00 97.81 61 LEU A O 1
ATOM 489 N N . GLN A 1 62 ? 12.145 -5.703 -26.529 1.00 97.31 62 GLN A N 1
ATOM 490 C CA . GLN A 1 62 ? 12.418 -6.478 -27.733 1.00 97.31 62 GLN A CA 1
ATOM 491 C C . GLN A 1 62 ? 13.197 -7.751 -27.409 1.00 97.31 62 GLN A C 1
ATOM 493 O O . GLN A 1 62 ? 12.731 -8.836 -27.738 1.00 97.31 62 GLN A O 1
ATOM 498 N N . GLU A 1 63 ? 14.334 -7.638 -26.723 1.00 96.38 63 GLU A N 1
ATOM 499 C CA . GLU A 1 63 ? 15.182 -8.798 -26.444 1.00 96.38 63 GLU A CA 1
ATOM 500 C C . GLU A 1 63 ? 14.491 -9.812 -25.535 1.00 96.38 63 GLU A C 1
ATOM 502 O O . GLU A 1 63 ? 14.538 -11.006 -25.815 1.00 96.38 63 GLU A O 1
ATOM 507 N N . VAL A 1 64 ? 13.810 -9.367 -24.472 1.00 95.06 64 VAL A N 1
ATOM 508 C CA . VAL A 1 64 ? 13.114 -10.293 -23.562 1.00 95.06 64 VAL A CA 1
ATOM 509 C C . VAL A 1 64 ? 12.014 -11.062 -24.295 1.00 95.06 64 VAL A C 1
ATOM 511 O O . VAL A 1 64 ? 11.898 -12.277 -24.129 1.00 95.06 64 VAL A O 1
ATOM 514 N N . PHE A 1 65 ? 11.219 -10.386 -25.126 1.00 94.00 65 PHE A N 1
ATOM 515 C CA . PHE A 1 65 ? 10.132 -11.041 -25.849 1.00 94.00 65 PHE A CA 1
ATOM 516 C C . PHE A 1 65 ? 10.629 -11.907 -27.008 1.00 94.00 65 PHE A C 1
ATOM 518 O O . PHE A 1 65 ? 10.135 -13.022 -27.168 1.00 94.00 65 PHE A O 1
ATOM 525 N N . GLU A 1 66 ? 11.631 -11.469 -27.770 1.00 93.44 66 GLU A N 1
ATOM 526 C CA . GLU A 1 66 ? 12.177 -12.254 -28.882 1.00 93.44 66 GLU A CA 1
ATOM 527 C C . GLU A 1 66 ? 12.904 -13.512 -28.393 1.00 93.44 66 GLU A C 1
ATOM 529 O O . GLU A 1 66 ? 12.718 -14.577 -28.981 1.00 93.44 66 GLU A O 1
ATOM 534 N N . VAL A 1 67 ? 13.623 -13.438 -27.264 1.00 90.62 67 VAL A N 1
ATOM 535 C CA . VAL A 1 67 ? 14.190 -14.619 -26.586 1.00 90.62 67 VAL A CA 1
ATOM 536 C C . VAL A 1 67 ? 13.093 -15.622 -26.215 1.00 90.62 67 VAL A C 1
ATOM 538 O O . VAL A 1 67 ? 13.305 -16.827 -26.298 1.00 90.62 67 VAL A O 1
ATOM 541 N N . ALA A 1 68 ? 11.897 -15.146 -25.867 1.00 84.81 68 ALA A N 1
ATOM 542 C CA . ALA A 1 68 ? 10.729 -15.972 -25.573 1.00 84.81 68 ALA A CA 1
ATOM 543 C C . ALA A 1 68 ? 9.886 -16.356 -26.810 1.00 84.81 68 ALA A C 1
ATOM 545 O O . ALA A 1 68 ? 8.740 -16.802 -26.671 1.00 84.81 68 ALA A O 1
ATOM 546 N N . HIS A 1 69 ? 10.412 -16.165 -28.025 1.00 88.00 69 HIS A N 1
ATOM 547 C CA . HIS A 1 69 ? 9.708 -16.400 -29.295 1.00 88.00 69 HIS A CA 1
ATOM 548 C C . HIS A 1 69 ? 8.403 -15.594 -29.442 1.00 88.00 69 HIS A C 1
ATOM 550 O O . HIS A 1 69 ? 7.467 -16.004 -30.131 1.00 88.00 69 HIS A O 1
ATOM 556 N N . VAL A 1 70 ? 8.314 -14.438 -28.783 1.00 88.94 70 VAL A N 1
ATOM 557 C CA . VAL A 1 70 ? 7.213 -13.478 -28.911 1.00 88.94 70 VAL A CA 1
ATOM 558 C C . VAL A 1 70 ? 7.671 -12.339 -29.820 1.00 88.94 70 VAL A C 1
ATOM 560 O O . VAL A 1 70 ? 8.549 -11.558 -29.471 1.00 88.94 70 VAL A O 1
ATOM 563 N N . SER A 1 71 ? 7.057 -12.221 -31.000 1.00 91.94 71 SER A N 1
ATOM 564 C CA . SER A 1 71 ? 7.390 -11.157 -31.957 1.00 91.94 71 SER A CA 1
ATOM 565 C C . SER A 1 71 ? 7.086 -9.773 -31.376 1.00 91.94 71 SER A C 1
ATOM 567 O O . SER A 1 71 ? 5.938 -9.478 -31.034 1.00 91.94 71 SER A O 1
ATOM 569 N N . PHE A 1 72 ? 8.110 -8.922 -31.298 1.00 94.56 72 PHE A N 1
ATOM 570 C CA . PHE A 1 72 ? 8.008 -7.564 -30.779 1.00 94.56 72 PHE A CA 1
ATOM 571 C C . PHE A 1 72 ? 7.638 -6.547 -31.865 1.00 94.56 72 PHE A C 1
ATOM 573 O O . PHE A 1 72 ? 8.153 -6.586 -32.982 1.00 94.56 72 PHE A O 1
ATOM 580 N N . ARG A 1 73 ? 6.745 -5.604 -31.535 1.00 94.69 73 ARG A N 1
ATOM 581 C CA . ARG A 1 73 ? 6.390 -4.469 -32.399 1.00 94.69 73 ARG A CA 1
ATOM 582 C C . ARG A 1 73 ? 6.486 -3.165 -31.624 1.00 94.69 73 ARG A C 1
ATOM 584 O O . ARG A 1 73 ? 5.753 -2.951 -30.661 1.00 94.69 73 ARG A O 1
ATOM 591 N N . ARG A 1 74 ? 7.355 -2.261 -32.076 1.00 93.38 74 ARG A N 1
ATOM 592 C CA . ARG A 1 74 ? 7.601 -0.962 -31.431 1.00 93.38 74 ARG A CA 1
ATOM 593 C C . ARG A 1 74 ? 6.344 -0.097 -31.380 1.00 93.38 74 ARG A C 1
ATOM 595 O O . ARG A 1 74 ? 6.098 0.592 -30.393 1.00 93.38 74 ARG A O 1
ATOM 602 N N . GLU A 1 75 ? 5.560 -0.120 -32.452 1.00 93.94 75 GLU A N 1
ATOM 603 C CA . GLU A 1 75 ? 4.382 0.727 -32.641 1.00 93.94 75 GLU A CA 1
ATOM 604 C C . GLU A 1 75 ? 3.303 0.450 -31.588 1.00 93.94 75 GLU A C 1
ATOM 606 O O . GLU A 1 75 ? 2.554 1.357 -31.232 1.00 93.94 75 GLU A O 1
ATOM 611 N N . ASP A 1 76 ? 3.276 -0.760 -31.018 1.00 95.00 76 ASP A N 1
ATOM 612 C CA . ASP A 1 76 ? 2.351 -1.130 -29.943 1.00 95.00 76 ASP A CA 1
ATOM 613 C C . ASP A 1 76 ? 2.610 -0.346 -28.645 1.00 95.00 76 ASP A C 1
ATOM 615 O O . ASP A 1 76 ? 1.730 -0.283 -27.780 1.00 95.00 76 ASP A O 1
ATOM 619 N N . PHE A 1 77 ? 3.792 0.263 -28.508 1.00 95.69 77 PHE A N 1
ATOM 620 C CA . PHE A 1 77 ? 4.215 1.011 -27.326 1.00 95.69 77 PHE A CA 1
ATOM 621 C C . PHE A 1 77 ? 4.337 2.523 -27.564 1.00 95.69 77 PHE A C 1
ATOM 623 O O . PHE A 1 77 ? 4.784 3.260 -26.681 1.00 95.69 77 PHE A O 1
ATOM 630 N N . VAL A 1 78 ? 3.909 3.013 -28.733 1.00 94.62 78 VAL A N 1
ATOM 631 C CA . VAL A 1 78 ? 3.934 4.437 -29.089 1.00 94.62 78 VAL A CA 1
ATOM 632 C C . VAL A 1 78 ? 2.522 4.907 -29.430 1.00 94.62 78 VAL A C 1
ATOM 634 O O . VAL A 1 78 ? 1.878 4.405 -30.345 1.00 94.62 78 VAL A O 1
ATOM 637 N N . ALA A 1 79 ? 2.036 5.921 -28.718 1.00 91.44 79 ALA A N 1
ATOM 638 C CA . ALA A 1 79 ? 0.728 6.525 -28.960 1.00 91.44 79 ALA A CA 1
ATOM 639 C C . ALA A 1 79 ? 0.863 8.008 -29.322 1.00 91.44 79 ALA A C 1
ATOM 641 O O . ALA A 1 79 ? 1.826 8.672 -28.941 1.00 91.44 79 ALA A O 1
ATOM 642 N N . LYS A 1 80 ? -0.132 8.566 -30.020 1.00 86.56 80 LYS A N 1
ATOM 643 C CA . LYS A 1 80 ? -0.215 10.021 -30.221 1.00 86.56 80 LYS A CA 1
ATOM 644 C C . LYS A 1 80 ? -0.415 10.714 -28.868 1.00 86.56 80 LYS A C 1
ATOM 646 O O . LYS A 1 80 ? -1.218 10.259 -28.047 1.00 86.56 80 LYS A O 1
ATOM 651 N N . ALA A 1 81 ? 0.320 11.797 -28.630 1.00 78.06 81 ALA A N 1
ATOM 652 C CA . ALA A 1 81 ? 0.125 12.635 -27.457 1.00 78.06 81 ALA A CA 1
ATOM 653 C C . ALA A 1 81 ? -1.210 13.383 -27.583 1.00 78.06 81 ALA A C 1
ATOM 655 O O . ALA A 1 81 ? -1.539 13.919 -28.639 1.00 78.06 81 ALA A O 1
ATOM 656 N N . THR A 1 82 ? -1.996 13.412 -26.508 1.00 69.19 82 THR A N 1
ATOM 657 C CA . THR A 1 82 ? -3.327 14.042 -26.504 1.00 69.19 82 THR A CA 1
ATOM 658 C C . THR A 1 82 ? -3.270 15.565 -26.403 1.00 69.19 82 THR A C 1
ATOM 660 O O . THR A 1 82 ? -4.221 16.231 -26.794 1.00 69.19 82 THR A O 1
ATOM 663 N N . ALA A 1 83 ? -2.171 16.117 -25.880 1.00 67.69 83 ALA A N 1
ATOM 664 C CA . ALA A 1 83 ? -2.052 17.538 -25.561 1.00 67.69 83 ALA A CA 1
ATOM 665 C C . ALA A 1 83 ? -1.481 18.396 -26.703 1.00 67.69 83 ALA A C 1
ATOM 667 O O . ALA A 1 83 ? -1.792 19.581 -26.778 1.00 67.69 83 ALA A O 1
ATOM 668 N N . ILE A 1 84 ? -0.634 17.829 -27.574 1.00 70.38 84 ILE A N 1
ATOM 669 C CA . ILE A 1 84 ? 0.094 18.583 -28.606 1.00 70.38 84 ILE A CA 1
ATOM 670 C C . ILE A 1 84 ? 0.051 17.809 -29.937 1.00 70.38 84 ILE A C 1
ATOM 672 O O . ILE A 1 84 ? 0.565 16.687 -30.002 1.00 70.38 84 ILE A O 1
ATOM 676 N N . PRO A 1 85 ? -0.530 18.382 -31.013 1.00 71.94 85 PRO A N 1
ATOM 677 C CA . PRO A 1 85 ? -0.545 17.761 -32.335 1.00 71.94 85 PRO A CA 1
ATOM 678 C C . PRO A 1 85 ? 0.867 17.436 -32.839 1.00 71.94 85 PRO A C 1
ATOM 680 O O . PRO A 1 85 ? 1.763 18.274 -32.787 1.00 71.94 85 PRO A O 1
ATOM 683 N N . GLY A 1 86 ? 1.066 16.217 -33.345 1.00 74.06 86 GLY A N 1
ATOM 684 C CA . GLY A 1 86 ? 2.346 15.771 -33.914 1.00 74.06 86 GLY A CA 1
ATOM 685 C C . GLY A 1 86 ? 3.367 15.236 -32.904 1.00 74.06 86 GLY A C 1
ATOM 686 O O . GLY A 1 86 ? 4.391 14.706 -33.327 1.00 74.06 86 GLY A O 1
ATOM 687 N N . GLN A 1 87 ? 3.091 15.306 -31.597 1.00 83.25 87 GLN A N 1
ATOM 688 C CA . GLN A 1 87 ? 3.919 14.657 -30.580 1.00 83.25 87 GLN A CA 1
ATOM 689 C C . GLN A 1 87 ? 3.449 13.229 -30.282 1.00 83.25 87 GLN A C 1
ATOM 691 O O . GLN A 1 87 ? 2.264 12.899 -30.389 1.00 83.25 87 GLN A O 1
ATOM 696 N N . TYR A 1 88 ? 4.395 12.387 -29.873 1.00 90.62 88 TYR A N 1
ATOM 697 C CA . TYR A 1 88 ? 4.160 11.001 -29.482 1.00 90.62 88 TYR A CA 1
ATOM 698 C C . TYR A 1 88 ? 4.515 10.792 -28.009 1.00 90.62 88 TYR A C 1
ATOM 700 O O . TYR A 1 88 ? 5.302 11.534 -27.419 1.00 90.62 88 TYR A O 1
ATOM 708 N N . ARG A 1 89 ? 3.919 9.764 -27.414 1.00 92.69 89 ARG A N 1
ATOM 709 C CA . ARG A 1 89 ? 4.136 9.342 -26.032 1.00 92.69 89 ARG A CA 1
ATOM 710 C C . ARG A 1 89 ? 4.358 7.841 -25.964 1.00 92.69 89 ARG A C 1
ATOM 712 O O . ARG A 1 89 ? 3.858 7.101 -26.813 1.00 92.69 89 ARG A O 1
ATOM 719 N N . ILE A 1 90 ? 5.037 7.407 -24.915 1.00 95.00 90 ILE A N 1
ATOM 720 C CA . ILE A 1 90 ? 5.130 5.994 -24.569 1.00 95.00 90 ILE A CA 1
ATOM 721 C C . ILE A 1 90 ? 3.784 5.514 -24.016 1.00 95.00 90 ILE A C 1
ATOM 723 O O . ILE A 1 90 ? 3.099 6.231 -23.280 1.00 95.00 90 ILE A O 1
ATOM 727 N N . SER A 1 91 ? 3.397 4.292 -24.376 1.00 92.62 91 SER A N 1
ATOM 728 C CA . SER A 1 91 ? 2.232 3.606 -23.828 1.00 92.62 91 SER A CA 1
ATOM 729 C C . SER A 1 91 ? 2.575 2.166 -23.480 1.00 92.62 91 SER A C 1
ATOM 731 O O . SER A 1 91 ? 3.155 1.447 -24.281 1.00 92.62 91 SER A O 1
ATOM 733 N N . THR A 1 92 ? 2.164 1.723 -22.297 1.00 91.81 92 THR A N 1
ATOM 734 C CA . THR A 1 92 ? 2.278 0.326 -21.858 1.00 91.81 92 THR A CA 1
ATOM 735 C C . THR A 1 92 ? 0.944 -0.418 -21.948 1.00 91.81 92 THR A C 1
ATOM 737 O O . THR A 1 92 ? 0.814 -1.510 -21.406 1.00 91.81 92 THR A O 1
ATOM 740 N N . ALA A 1 93 ? -0.056 0.129 -22.655 1.00 90.50 93 ALA A N 1
ATOM 741 C CA . ALA A 1 93 ? -1.392 -0.468 -22.756 1.00 90.50 93 ALA A CA 1
ATOM 742 C C . ALA A 1 93 ? -1.377 -1.893 -23.341 1.00 90.50 93 ALA A C 1
ATOM 744 O O . ALA A 1 93 ? -2.200 -2.722 -22.961 1.00 90.50 93 ALA A O 1
ATOM 745 N N . ASN A 1 94 ? -0.423 -2.188 -24.230 1.00 90.12 94 ASN A N 1
ATOM 746 C CA . ASN A 1 94 ? -0.250 -3.515 -24.817 1.00 90.12 94 ASN A CA 1
ATOM 747 C C . ASN A 1 94 ? 0.666 -4.440 -24.000 1.00 90.12 94 ASN A C 1
ATOM 749 O O . ASN A 1 94 ? 0.674 -5.638 -24.266 1.00 90.12 94 ASN A O 1
ATOM 753 N N . LEU A 1 95 ? 1.396 -3.944 -22.991 1.00 90.81 95 LEU A N 1
ATOM 754 C CA . LEU A 1 95 ? 2.342 -4.752 -22.208 1.00 90.81 95 LEU A CA 1
ATOM 755 C C . LEU A 1 95 ? 1.711 -6.030 -21.616 1.00 90.81 95 LEU A C 1
ATOM 757 O O . LEU A 1 95 ? 2.317 -7.089 -21.777 1.00 90.81 95 LEU A O 1
ATOM 761 N N . PRO A 1 96 ? 0.491 -6.010 -21.031 1.00 86.19 96 PRO A N 1
ATOM 762 C CA . PRO A 1 96 ? -0.125 -7.223 -20.485 1.00 86.19 96 PRO A CA 1
ATOM 763 C C . PRO A 1 96 ? -0.283 -8.356 -21.509 1.00 86.19 96 PRO A C 1
ATOM 765 O O . PRO A 1 96 ? -0.115 -9.525 -21.171 1.00 86.19 96 PRO A O 1
ATOM 768 N N . LYS A 1 97 ? -0.559 -8.022 -22.778 1.00 84.69 97 LYS A N 1
ATOM 769 C CA . LYS A 1 97 ? -0.659 -9.002 -23.870 1.00 84.69 97 LYS A CA 1
ATOM 770 C C . LYS A 1 97 ? 0.685 -9.688 -24.126 1.00 84.69 97 LYS A C 1
ATOM 772 O O . LYS A 1 97 ? 0.717 -10.898 -24.352 1.00 84.69 97 LYS A O 1
ATOM 777 N N . TYR A 1 98 ? 1.780 -8.931 -24.097 1.00 88.19 98 TYR A N 1
ATOM 778 C CA . TYR A 1 98 ? 3.125 -9.467 -24.303 1.00 88.19 98 TYR A CA 1
ATOM 779 C C . TYR A 1 98 ? 3.572 -10.351 -23.132 1.00 88.19 98 TYR A C 1
ATOM 781 O O . TYR A 1 98 ? 4.035 -11.462 -23.373 1.00 88.19 98 TYR A O 1
ATOM 789 N N . LEU A 1 99 ? 3.346 -9.919 -21.884 1.00 84.50 99 LEU A N 1
ATOM 790 C CA . LEU A 1 99 ? 3.644 -10.722 -20.686 1.00 84.50 99 LEU A CA 1
ATOM 791 C C . LEU A 1 99 ? 2.879 -12.055 -20.698 1.00 84.50 99 LEU A C 1
ATOM 793 O O . LEU A 1 99 ? 3.465 -13.119 -20.518 1.00 84.50 99 LEU A O 1
ATOM 797 N N . TRP A 1 100 ? 1.584 -12.020 -21.030 1.00 78.62 100 TRP A N 1
ATOM 798 C CA . TRP A 1 100 ? 0.789 -13.242 -21.163 1.00 78.62 100 TRP A CA 1
ATOM 799 C C . TRP A 1 100 ? 1.317 -14.169 -22.266 1.00 78.62 100 TRP A C 1
ATOM 801 O O . TRP A 1 100 ? 1.380 -15.381 -22.072 1.00 78.62 100 TRP A O 1
ATOM 811 N N . SER A 1 101 ? 1.726 -13.606 -23.408 1.00 79.31 101 SER A N 1
ATOM 812 C CA . SER A 1 101 ? 2.289 -14.380 -24.524 1.00 79.31 101 SER A CA 1
ATOM 813 C C . SER A 1 101 ? 3.625 -15.024 -24.149 1.00 79.31 101 SER A C 1
ATOM 815 O O . SER A 1 101 ? 3.863 -16.176 -24.498 1.00 79.31 101 SER A O 1
ATOM 817 N N . TRP A 1 102 ? 4.467 -14.320 -23.388 1.00 83.19 102 TRP A N 1
ATOM 818 C CA . TRP A 1 102 ? 5.716 -14.859 -22.851 1.00 83.19 102 TRP A CA 1
ATOM 819 C C . TRP A 1 102 ? 5.451 -16.054 -21.925 1.00 83.19 102 TRP A C 1
ATOM 821 O O . TRP A 1 102 ? 6.000 -17.141 -22.135 1.00 83.19 102 TRP A O 1
ATOM 831 N N . THR A 1 103 ? 4.539 -15.899 -20.964 1.00 76.62 103 THR A N 1
ATOM 832 C CA . THR A 1 103 ? 4.121 -16.997 -20.083 1.00 76.62 103 THR A CA 1
ATOM 833 C C . THR A 1 103 ? 3.520 -18.168 -20.865 1.00 76.62 103 THR A C 1
ATOM 835 O O . THR A 1 103 ? 3.783 -19.322 -20.541 1.00 76.62 103 THR A O 1
ATOM 838 N N . ALA A 1 104 ? 2.745 -17.918 -21.922 1.00 71.94 104 ALA A N 1
ATOM 839 C CA . ALA A 1 104 ? 2.170 -18.985 -22.738 1.00 71.94 104 ALA A CA 1
ATOM 840 C C . ALA A 1 104 ? 3.230 -19.739 -23.563 1.00 71.94 104 ALA A C 1
ATOM 842 O O . ALA A 1 104 ? 3.193 -20.966 -23.621 1.00 71.94 104 ALA A O 1
ATOM 843 N N . ASN A 1 105 ? 4.182 -19.034 -24.179 1.00 71.94 105 ASN A N 1
ATOM 844 C CA . ASN A 1 105 ? 5.209 -19.636 -25.036 1.00 71.94 105 ASN A CA 1
ATOM 845 C C . ASN A 1 105 ? 6.217 -20.485 -24.255 1.00 71.94 105 ASN A C 1
ATOM 847 O O . ASN A 1 105 ? 6.642 -21.539 -24.723 1.00 71.94 105 ASN A O 1
ATOM 851 N N . THR A 1 106 ? 6.562 -20.065 -23.043 1.00 66.56 106 THR A N 1
ATOM 852 C CA . THR A 1 106 ? 7.527 -20.775 -22.188 1.00 66.56 106 THR A CA 1
ATOM 853 C C . THR A 1 106 ? 7.000 -22.118 -21.679 1.00 66.56 106 THR A C 1
ATOM 855 O O . THR A 1 106 ? 7.793 -23.024 -21.429 1.00 66.56 106 THR A O 1
ATOM 858 N N . VAL A 1 107 ? 5.674 -22.311 -21.622 1.00 62.50 107 VAL A N 1
ATOM 859 C CA . VAL A 1 107 ? 5.056 -23.622 -21.343 1.00 62.50 107 VAL A CA 1
ATOM 860 C C . VAL A 1 107 ? 5.418 -24.657 -22.415 1.00 62.50 107 VAL A C 1
ATOM 862 O O . VAL A 1 107 ? 5.611 -25.823 -22.081 1.00 62.50 107 VAL A O 1
ATOM 865 N N . TRP A 1 108 ? 5.554 -24.244 -23.678 1.00 56.78 108 TRP A N 1
ATOM 866 C CA . TRP A 1 108 ? 5.869 -25.137 -24.804 1.00 56.78 108 TRP A CA 1
ATOM 867 C C . TRP A 1 108 ? 7.368 -25.421 -24.953 1.00 56.78 108 TRP A C 1
ATOM 869 O O . TRP A 1 108 ? 7.754 -26.474 -25.449 1.00 56.78 108 TRP A O 1
ATOM 879 N N . VAL A 1 109 ? 8.221 -24.499 -24.502 1.00 59.44 109 VAL A N 1
ATOM 880 C CA . VAL A 1 109 ? 9.691 -24.634 -24.535 1.00 59.44 109 VAL A CA 1
ATOM 881 C C . VAL A 1 109 ? 10.204 -25.627 -23.479 1.00 59.44 109 VAL A C 1
ATOM 883 O O . VAL A 1 109 ? 11.322 -26.128 -23.582 1.00 59.44 109 VAL A O 1
ATOM 886 N N . ARG A 1 110 ? 9.364 -25.969 -22.496 1.00 58.69 110 ARG A N 1
ATOM 887 C CA . ARG A 1 110 ? 9.657 -26.866 -21.369 1.00 58.69 110 ARG A CA 1
ATOM 888 C C . ARG A 1 110 ? 10.265 -28.213 -21.769 1.00 58.69 110 ARG A C 1
ATOM 890 O O . ARG A 1 110 ? 11.110 -28.735 -21.043 1.00 58.69 110 ARG A O 1
ATOM 897 N N . ASP A 1 111 ? 9.854 -28.763 -22.907 1.00 62.09 111 ASP A N 1
ATOM 898 C CA . ASP A 1 111 ? 10.308 -30.081 -23.363 1.00 62.09 111 ASP A CA 1
ATOM 899 C C . ASP A 1 111 ? 11.708 -30.035 -24.012 1.00 62.09 111 ASP A C 1
ATOM 901 O O . ASP A 1 111 ? 12.316 -31.078 -24.257 1.00 62.09 111 ASP A O 1
ATOM 905 N N . ASN A 1 112 ? 12.259 -28.834 -24.243 1.00 75.00 112 ASN A N 1
ATOM 906 C CA . ASN A 1 112 ? 13.607 -28.613 -24.760 1.00 75.00 112 ASN A CA 1
ATOM 907 C C . ASN A 1 112 ? 14.501 -27.933 -23.709 1.00 75.00 112 ASN A C 1
ATOM 909 O O . ASN A 1 112 ? 14.620 -26.708 -23.646 1.00 75.00 112 ASN A O 1
ATOM 913 N N . PHE A 1 113 ? 15.169 -28.756 -22.898 1.00 70.31 113 PHE A N 1
ATOM 914 C CA . PHE A 1 113 ? 15.974 -28.313 -21.755 1.00 70.31 113 PHE A CA 1
ATOM 915 C C . PHE A 1 113 ? 17.034 -27.250 -22.107 1.00 70.31 113 PHE A C 1
ATOM 917 O O . PHE A 1 113 ? 17.209 -26.288 -21.362 1.00 70.31 113 PHE A O 1
ATOM 924 N N . GLY A 1 114 ? 17.704 -27.381 -23.258 1.00 81.00 114 GLY A N 1
ATOM 925 C CA . GLY A 1 114 ? 18.746 -26.434 -23.672 1.00 81.00 114 GLY A CA 1
ATOM 926 C C . GLY A 1 114 ? 18.205 -25.045 -24.021 1.00 81.00 114 GLY A C 1
ATOM 927 O O . GLY A 1 114 ? 18.831 -24.040 -23.689 1.00 81.00 114 GLY A O 1
ATOM 928 N N . GLU A 1 115 ? 17.029 -24.990 -24.646 1.00 82.50 115 GLU A N 1
ATOM 929 C CA . GLU A 1 115 ? 16.370 -23.735 -25.016 1.00 82.50 115 GLU A CA 1
ATOM 930 C C . GLU A 1 115 ? 15.846 -23.005 -23.773 1.00 82.50 115 GLU A C 1
ATOM 932 O O . GLU A 1 115 ? 16.064 -21.805 -23.622 1.00 82.50 115 GLU A O 1
ATOM 937 N N . PHE A 1 116 ? 15.234 -23.730 -22.833 1.00 82.44 116 PHE A N 1
ATOM 938 C CA . PHE A 1 116 ? 14.755 -23.156 -21.574 1.00 82.44 116 PHE A CA 1
ATOM 939 C C . PHE A 1 116 ? 15.890 -22.510 -20.758 1.00 82.44 116 PHE A C 1
ATOM 941 O O . PHE A 1 116 ? 15.787 -21.350 -20.352 1.00 82.44 116 PHE A O 1
ATOM 948 N N . ASP A 1 117 ? 17.002 -23.227 -20.564 1.00 83.69 117 ASP A N 1
ATOM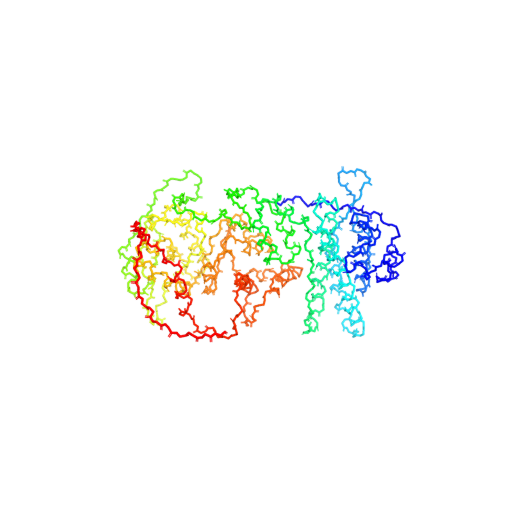 949 C CA . ASP A 1 117 ? 18.164 -22.719 -19.823 1.00 83.69 117 ASP A CA 1
ATOM 950 C C . ASP A 1 117 ? 18.857 -21.550 -20.539 1.00 83.69 117 ASP A C 1
ATOM 952 O O . ASP A 1 117 ? 19.453 -20.680 -19.893 1.00 83.69 117 ASP A O 1
ATOM 956 N N . HIS A 1 118 ? 18.807 -21.515 -21.873 1.00 87.94 118 HIS A N 1
ATOM 957 C CA . HIS A 1 118 ? 19.283 -20.378 -22.655 1.00 87.94 118 HIS A CA 1
ATOM 958 C C . HIS A 1 118 ? 18.406 -19.140 -22.425 1.00 87.94 118 HIS A C 1
ATOM 960 O O . HIS A 1 118 ? 18.935 -18.088 -22.062 1.00 87.94 118 HIS A O 1
ATOM 966 N N . GLN A 1 119 ? 17.081 -19.271 -22.558 1.00 88.31 119 GLN A N 1
ATOM 967 C CA . GLN A 1 119 ? 16.144 -18.162 -22.344 1.00 88.31 119 GLN A CA 1
ATOM 968 C C . GLN A 1 119 ? 16.268 -17.583 -20.938 1.00 88.31 119 GLN A C 1
ATOM 970 O O . GLN A 1 119 ? 16.396 -16.370 -20.769 1.00 88.31 119 GLN A O 1
ATOM 975 N N . LYS A 1 120 ? 16.299 -18.461 -19.933 1.00 86.62 120 LYS A N 1
ATOM 976 C CA . LYS A 1 120 ? 16.478 -18.096 -18.528 1.00 86.62 120 LYS A CA 1
ATOM 977 C C . LYS A 1 120 ? 17.739 -17.257 -18.317 1.00 86.62 120 LYS A C 1
ATOM 979 O O . LYS A 1 120 ? 17.649 -16.133 -17.825 1.00 86.62 120 LYS A O 1
ATOM 984 N N . ARG A 1 121 ? 18.908 -17.770 -18.724 1.00 88.94 121 ARG A N 1
ATOM 985 C CA . ARG A 1 121 ? 20.189 -17.061 -18.553 1.00 88.94 121 ARG A CA 1
ATOM 986 C C . ARG A 1 121 ? 20.196 -15.720 -19.274 1.00 88.94 121 ARG A C 1
ATOM 988 O O . ARG A 1 121 ? 20.597 -14.721 -18.685 1.00 88.94 121 ARG A O 1
ATOM 995 N N . ARG A 1 122 ? 19.695 -15.683 -20.511 1.00 92.44 122 ARG A N 1
ATOM 996 C CA . ARG A 1 122 ? 19.693 -14.460 -21.314 1.00 92.44 122 ARG A CA 1
ATOM 997 C C . ARG A 1 122 ? 18.809 -13.371 -20.705 1.00 92.44 122 ARG A C 1
ATOM 999 O O . ARG A 1 122 ? 19.241 -12.226 -20.603 1.00 92.44 122 ARG A O 1
ATOM 1006 N N . VAL A 1 123 ? 17.602 -13.722 -20.253 1.00 92.94 123 VAL A N 1
ATOM 1007 C CA . VAL A 1 123 ? 16.696 -12.782 -19.571 1.00 92.94 123 VAL A CA 1
ATOM 1008 C C . VAL A 1 123 ? 17.315 -12.273 -18.267 1.00 92.94 123 VAL A C 1
ATOM 1010 O O . VAL A 1 123 ? 17.248 -11.077 -17.982 1.00 92.94 123 VAL A O 1
ATOM 1013 N N . GLU A 1 124 ? 17.960 -13.144 -17.486 1.00 90.75 124 GLU A N 1
ATOM 1014 C CA . GLU A 1 124 ? 18.653 -12.736 -16.260 1.00 90.75 124 GLU A CA 1
ATOM 1015 C C . GLU A 1 124 ? 19.791 -11.740 -16.516 1.00 90.75 124 GLU A C 1
ATOM 1017 O O . GLU A 1 124 ? 19.901 -10.750 -15.794 1.00 90.75 124 GLU A O 1
ATOM 1022 N N . GLU A 1 125 ? 20.642 -11.994 -17.511 1.00 93.19 125 GLU A N 1
ATOM 1023 C CA . GLU A 1 125 ? 21.770 -11.124 -17.869 1.00 93.19 125 GLU A CA 1
ATOM 1024 C C . GLU A 1 125 ? 21.290 -9.728 -18.282 1.00 93.19 125 GLU A C 1
ATOM 1026 O O . GLU A 1 125 ? 21.751 -8.722 -17.735 1.00 93.19 125 GLU A O 1
ATOM 1031 N N . ILE A 1 126 ? 20.300 -9.669 -19.177 1.00 95.62 126 ILE A N 1
ATOM 1032 C CA . ILE A 1 126 ? 19.733 -8.418 -19.691 1.00 95.62 126 ILE A CA 1
ATOM 1033 C C . ILE A 1 126 ? 19.070 -7.607 -18.569 1.00 95.62 126 ILE A C 1
ATOM 1035 O O . ILE A 1 126 ? 19.274 -6.391 -18.478 1.00 95.62 126 ILE A O 1
ATOM 1039 N N . LEU A 1 127 ? 18.289 -8.255 -17.696 1.00 95.19 127 LEU A N 1
ATOM 1040 C CA . LEU A 1 127 ? 17.628 -7.574 -16.580 1.00 95.19 127 LEU A CA 1
ATOM 1041 C C . LEU A 1 127 ? 18.637 -7.076 -15.542 1.00 95.19 127 LEU A C 1
ATOM 1043 O O . LEU A 1 127 ? 18.506 -5.943 -15.080 1.00 95.19 127 LEU A O 1
ATOM 1047 N N . LYS A 1 128 ? 19.668 -7.869 -15.212 1.00 95.00 128 LYS A N 1
ATOM 1048 C CA . LYS A 1 128 ? 20.748 -7.452 -14.300 1.00 95.00 128 LYS A CA 1
ATOM 1049 C C . LYS A 1 128 ? 21.493 -6.238 -14.850 1.00 95.00 128 LYS A C 1
ATOM 1051 O O . LYS A 1 128 ? 21.677 -5.264 -14.122 1.00 95.00 128 LYS A O 1
ATOM 1056 N N . LEU A 1 129 ? 21.866 -6.255 -16.132 1.00 96.38 129 LEU A N 1
ATOM 1057 C CA . LEU A 1 129 ? 22.539 -5.123 -16.770 1.00 96.38 129 LEU A CA 1
ATOM 1058 C C . LEU A 1 129 ? 21.657 -3.866 -16.769 1.00 96.38 129 LEU A C 1
ATOM 1060 O O . LEU A 1 129 ? 22.106 -2.785 -16.380 1.00 96.38 129 LEU A O 1
ATOM 1064 N N . SER A 1 130 ? 20.387 -4.019 -17.150 1.00 97.31 130 SER A N 1
ATOM 1065 C CA . SER A 1 130 ? 19.408 -2.927 -17.156 1.00 97.31 130 SER A CA 1
ATOM 1066 C C . SER A 1 130 ? 19.228 -2.319 -15.767 1.00 97.31 130 SER A C 1
ATOM 1068 O O . SER A 1 130 ? 19.245 -1.097 -15.619 1.00 97.31 130 SER A O 1
ATOM 1070 N N . ASN A 1 131 ? 19.103 -3.169 -14.745 1.00 96.38 131 ASN A N 1
ATOM 1071 C CA . ASN A 1 131 ? 18.948 -2.762 -13.355 1.00 96.38 131 ASN A CA 1
ATOM 1072 C C . ASN A 1 131 ? 20.165 -1.971 -12.858 1.00 96.38 131 ASN A C 1
ATOM 1074 O O . ASN A 1 131 ? 19.994 -0.877 -12.322 1.00 96.38 131 ASN A O 1
ATOM 1078 N N . LEU A 1 132 ? 21.386 -2.470 -13.083 1.00 96.19 132 LEU A N 1
ATOM 1079 C CA . LEU A 1 132 ? 22.617 -1.795 -12.658 1.00 96.19 132 LEU A CA 1
ATOM 1080 C C . LEU A 1 132 ? 22.753 -0.404 -13.289 1.00 96.19 132 LEU A C 1
ATOM 1082 O O . LEU A 1 132 ? 22.962 0.578 -12.571 1.00 96.19 132 LEU A O 1
ATOM 1086 N N . CYS A 1 133 ? 22.584 -0.308 -14.610 1.00 96.94 133 CYS A N 1
ATOM 1087 C CA . CYS A 1 133 ? 22.683 0.955 -15.341 1.00 96.94 133 CYS A CA 1
ATOM 1088 C C . CYS A 1 133 ? 21.599 1.954 -14.915 1.00 96.94 133 CYS A C 1
ATOM 1090 O O . CYS A 1 133 ? 21.906 3.109 -14.616 1.00 96.94 133 CYS A O 1
ATOM 1092 N N . LEU A 1 134 ? 20.334 1.526 -14.853 1.00 96.56 134 LEU A N 1
ATOM 1093 C CA . LEU A 1 134 ? 19.229 2.416 -14.496 1.00 96.56 134 LEU A CA 1
ATOM 1094 C C . LEU A 1 134 ? 19.350 2.914 -13.052 1.00 96.56 134 LEU A C 1
ATOM 1096 O O . LEU A 1 134 ? 19.208 4.111 -12.797 1.00 96.56 134 LEU A O 1
ATOM 1100 N N . ASN A 1 135 ? 19.670 2.020 -12.116 1.00 95.62 135 ASN A N 1
ATOM 1101 C CA . ASN A 1 135 ? 19.839 2.370 -10.710 1.00 95.62 135 ASN A CA 1
ATOM 1102 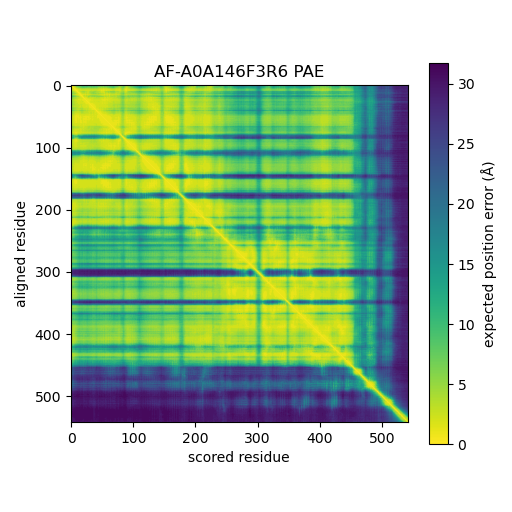C C . ASN A 1 135 ? 20.994 3.360 -10.503 1.00 95.62 135 ASN A C 1
ATOM 1104 O O . ASN A 1 135 ? 20.881 4.274 -9.686 1.00 95.62 135 ASN A O 1
ATOM 1108 N N . ALA A 1 136 ? 22.091 3.223 -11.255 1.00 94.88 136 ALA A N 1
ATOM 1109 C CA . ALA A 1 136 ? 23.181 4.194 -11.229 1.00 94.88 136 ALA A CA 1
ATOM 1110 C C . ALA A 1 136 ? 22.705 5.590 -11.666 1.00 94.88 136 ALA A C 1
ATOM 1112 O O . ALA A 1 136 ? 22.942 6.565 -10.954 1.00 94.88 136 ALA A O 1
ATOM 1113 N N . VAL A 1 137 ? 21.954 5.686 -12.770 1.00 93.38 137 VAL A N 1
ATOM 1114 C CA . VAL A 1 137 ? 21.396 6.959 -13.265 1.00 93.38 137 VAL A CA 1
ATOM 1115 C C . VAL A 1 137 ? 20.412 7.577 -12.266 1.00 93.38 137 VAL A C 1
ATOM 1117 O O . VAL A 1 137 ? 20.473 8.780 -12.009 1.00 93.38 137 VAL A O 1
ATOM 1120 N N . ILE A 1 138 ? 19.536 6.772 -11.658 1.00 92.50 138 ILE A N 1
ATOM 1121 C CA . ILE A 1 138 ? 18.573 7.245 -10.652 1.00 92.50 138 ILE A CA 1
ATOM 1122 C C . ILE A 1 138 ? 19.298 7.789 -9.413 1.00 92.50 138 ILE A C 1
ATOM 1124 O O . ILE A 1 138 ? 18.962 8.874 -8.934 1.00 92.50 138 ILE A O 1
ATOM 1128 N N . ARG A 1 139 ? 20.331 7.093 -8.920 1.00 91.38 139 ARG A N 1
ATOM 1129 C CA . ARG A 1 139 ? 21.133 7.560 -7.777 1.00 91.38 139 ARG A CA 1
ATOM 1130 C C . ARG A 1 139 ? 21.885 8.852 -8.081 1.00 91.38 139 ARG A C 1
ATOM 1132 O O . ARG A 1 139 ? 21.919 9.744 -7.235 1.00 91.38 139 ARG A O 1
ATOM 1139 N N . LEU A 1 140 ? 22.433 8.994 -9.290 1.00 89.62 140 LEU A N 1
ATOM 1140 C CA . LEU A 1 140 ? 23.030 10.258 -9.726 1.00 89.62 140 LEU A CA 1
ATOM 1141 C C . LEU A 1 140 ? 22.006 11.388 -9.732 1.00 89.62 140 LEU A C 1
ATOM 1143 O O . LEU A 1 140 ? 22.303 12.471 -9.230 1.00 89.62 140 LEU A O 1
ATOM 1147 N N . GLN A 1 141 ? 20.807 11.148 -10.266 1.00 86.94 141 GLN A N 1
ATOM 1148 C CA . GLN A 1 141 ? 19.745 12.150 -10.280 1.00 86.94 141 GLN A CA 1
ATOM 1149 C C . GLN A 1 141 ? 19.363 12.586 -8.866 1.00 86.94 141 GLN A C 1
ATOM 1151 O O . GLN A 1 141 ? 19.260 13.783 -8.615 1.00 86.94 141 GLN A O 1
ATOM 1156 N N . ALA A 1 142 ? 19.224 11.642 -7.934 1.00 85.69 142 ALA A N 1
ATOM 1157 C CA . ALA A 1 142 ? 18.917 11.941 -6.538 1.00 85.69 142 ALA A CA 1
ATOM 1158 C C . ALA A 1 142 ? 20.027 12.756 -5.839 1.00 85.69 142 ALA A C 1
ATOM 1160 O O . ALA A 1 142 ? 19.735 13.575 -4.967 1.00 85.69 142 ALA A O 1
ATOM 1161 N N . ALA A 1 143 ? 21.294 12.567 -6.227 1.00 84.69 143 ALA A N 1
ATOM 1162 C CA . ALA A 1 143 ? 22.425 13.316 -5.678 1.00 84.69 143 ALA A CA 1
ATOM 1163 C C . ALA A 1 143 ? 22.512 14.767 -6.197 1.00 84.69 143 ALA A C 1
ATOM 1165 O O . ALA A 1 143 ? 23.037 15.643 -5.501 1.00 84.69 143 ALA A O 1
ATOM 1166 N N . HIS A 1 144 ? 21.992 15.050 -7.395 1.00 76.88 144 HIS A N 1
ATOM 1167 C CA . HIS A 1 144 ? 21.987 16.398 -7.962 1.00 76.88 144 HIS A CA 1
ATOM 1168 C C . HIS A 1 144 ? 20.861 17.236 -7.335 1.00 76.88 144 HIS A C 1
ATOM 1170 O O . HIS A 1 144 ? 19.693 17.126 -7.702 1.00 76.88 144 HIS A O 1
ATOM 1176 N N . ARG A 1 145 ? 21.208 18.121 -6.387 1.00 55.06 145 ARG A N 1
ATOM 1177 C CA . ARG A 1 145 ? 20.271 19.114 -5.831 1.00 55.06 145 ARG A CA 1
ATOM 1178 C C . ARG A 1 145 ? 19.929 20.154 -6.907 1.00 55.06 145 ARG A C 1
ATOM 1180 O O . ARG A 1 145 ? 20.695 21.086 -7.128 1.00 55.06 145 ARG A O 1
ATOM 1187 N N . GLY A 1 146 ? 18.790 19.998 -7.576 1.00 60.00 146 GLY A N 1
ATOM 1188 C CA . GLY A 1 146 ? 18.326 20.903 -8.629 1.00 60.00 146 GLY A CA 1
ATOM 1189 C C . GLY A 1 146 ? 16.842 20.730 -8.943 1.00 60.00 146 GLY A C 1
ATOM 1190 O O . GLY A 1 146 ? 16.159 19.902 -8.339 1.00 60.00 146 GLY A O 1
ATOM 1191 N N . THR A 1 147 ? 16.332 21.539 -9.874 1.00 53.91 147 THR A N 1
ATOM 1192 C CA . THR A 1 147 ? 14.979 21.377 -10.418 1.00 53.91 147 THR A CA 1
ATOM 1193 C C . THR A 1 147 ? 14.853 19.983 -11.016 1.00 53.91 147 THR A C 1
ATOM 1195 O O . THR A 1 147 ? 15.727 19.542 -11.759 1.00 53.91 147 THR A O 1
ATOM 1198 N N . GLU A 1 148 ? 13.775 19.287 -10.670 1.00 60.31 148 GLU A N 1
ATOM 1199 C CA . GLU A 1 148 ? 13.499 17.959 -11.197 1.00 60.31 148 GLU A CA 1
ATOM 1200 C C . GLU 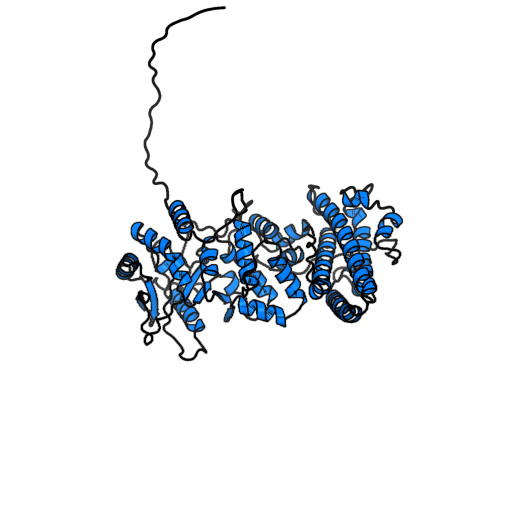A 1 148 ? 13.501 17.986 -12.733 1.00 60.31 148 GLU A C 1
ATOM 1202 O O . GLU A 1 148 ? 12.765 18.786 -13.325 1.00 60.31 148 GLU A O 1
ATOM 1207 N N . PRO A 1 149 ? 14.306 17.139 -13.391 1.00 61.47 149 PRO A N 1
ATOM 1208 C CA . PRO A 1 149 ? 14.376 17.154 -14.839 1.00 61.47 149 PRO A CA 1
ATOM 1209 C C . PRO A 1 149 ? 13.035 16.757 -15.465 1.00 61.47 149 PRO A C 1
ATOM 1211 O O . PRO A 1 149 ? 12.332 15.876 -14.961 1.00 61.47 149 PRO A O 1
ATOM 1214 N N . ALA A 1 150 ? 12.698 17.342 -16.621 1.00 68.00 150 ALA A N 1
ATOM 1215 C CA . ALA A 1 150 ? 11.495 17.000 -17.396 1.00 68.00 150 ALA A CA 1
ATOM 1216 C C . ALA A 1 150 ? 11.417 15.502 -17.784 1.00 68.00 150 ALA A C 1
ATOM 1218 O O . ALA A 1 150 ? 10.386 15.016 -18.247 1.00 68.00 150 ALA A O 1
ATOM 1219 N N . THR A 1 151 ? 12.509 14.768 -17.576 1.00 80.00 151 THR A N 1
ATOM 1220 C CA . THR A 1 151 ? 12.701 13.346 -17.846 1.00 80.00 151 THR A CA 1
ATOM 1221 C C . THR A 1 151 ? 12.285 12.415 -16.694 1.00 80.00 151 THR A C 1
ATOM 1223 O O . THR A 1 151 ? 12.322 11.197 -16.863 1.00 80.00 151 THR A O 1
ATOM 1226 N N . GLY A 1 152 ? 11.810 12.938 -15.555 1.00 89.31 152 GLY A N 1
ATOM 1227 C CA . GLY A 1 152 ? 11.287 12.143 -14.428 1.00 89.31 152 GLY A CA 1
ATOM 1228 C C . GLY A 1 152 ? 10.263 11.052 -14.807 1.00 89.31 152 GLY A C 1
ATOM 1229 O O . GLY A 1 152 ? 10.441 9.899 -14.400 1.00 89.31 152 GLY A O 1
ATOM 1230 N N . PRO A 1 153 ? 9.241 11.344 -15.643 1.00 92.56 153 PRO A N 1
ATOM 1231 C CA . PRO A 1 153 ? 8.314 10.328 -16.147 1.00 92.56 153 PRO A CA 1
ATOM 1232 C C . PRO A 1 153 ? 8.995 9.203 -16.937 1.00 92.56 153 PRO A C 1
ATOM 1234 O O . PRO A 1 153 ? 8.533 8.065 -16.896 1.00 92.56 153 PRO A O 1
ATOM 1237 N N . VAL A 1 154 ? 10.090 9.503 -17.648 1.00 94.62 154 VAL A N 1
ATOM 1238 C CA . VAL A 1 154 ? 10.833 8.509 -18.432 1.00 94.62 154 VAL A CA 1
ATOM 1239 C C . VAL A 1 154 ? 11.536 7.535 -17.497 1.00 94.62 154 VAL A C 1
ATOM 1241 O O . VAL A 1 154 ? 11.280 6.341 -17.603 1.00 94.62 154 VAL A O 1
ATOM 1244 N N . LEU A 1 155 ? 12.319 8.015 -16.526 1.00 94.56 155 LEU A N 1
ATOM 1245 C CA . LEU A 1 155 ? 12.984 7.140 -15.548 1.00 94.56 155 LEU A CA 1
ATOM 1246 C C . LEU A 1 155 ? 11.989 6.267 -14.781 1.00 94.56 155 LEU A C 1
ATOM 1248 O O . LEU A 1 155 ? 12.230 5.075 -14.604 1.00 94.56 155 LEU A O 1
ATOM 1252 N N . LEU A 1 156 ? 10.849 6.840 -14.379 1.00 94.75 156 LEU A N 1
ATOM 1253 C CA . LEU A 1 156 ? 9.790 6.078 -13.721 1.00 94.75 156 LEU A CA 1
ATOM 1254 C C . LEU A 1 156 ? 9.235 4.978 -14.636 1.00 94.75 156 LEU A C 1
ATOM 1256 O O . LEU A 1 156 ? 9.040 3.855 -14.183 1.00 94.75 156 LEU A O 1
ATOM 1260 N N . SER A 1 157 ? 9.031 5.270 -15.924 1.00 95.62 157 SER A N 1
ATOM 1261 C CA . SER A 1 157 ? 8.572 4.265 -16.890 1.00 95.62 157 SER A CA 1
ATOM 1262 C C . SER A 1 157 ? 9.585 3.136 -17.105 1.00 95.62 157 SER A C 1
ATOM 1264 O O . SER A 1 157 ? 9.177 1.979 -17.169 1.00 95.62 157 SER A O 1
ATOM 1266 N N . LEU A 1 158 ? 10.887 3.449 -17.147 1.00 97.25 158 LEU A N 1
ATOM 1267 C CA . LEU A 1 158 ? 11.956 2.454 -17.270 1.00 97.25 158 LEU A CA 1
ATOM 1268 C C . LEU A 1 158 ? 11.990 1.534 -16.048 1.00 97.25 158 LEU A C 1
ATOM 1270 O O . LEU A 1 158 ? 12.033 0.316 -16.199 1.00 97.25 158 LEU A O 1
ATOM 1274 N N . ALA A 1 159 ? 11.904 2.109 -14.844 1.00 95.50 159 ALA A N 1
ATOM 1275 C CA . ALA A 1 159 ? 11.926 1.349 -13.599 1.00 95.50 159 ALA A CA 1
ATOM 1276 C C . ALA A 1 159 ? 10.698 0.433 -13.470 1.00 95.50 159 ALA A C 1
ATOM 1278 O O . ALA A 1 159 ? 10.840 -0.735 -13.122 1.00 95.50 159 ALA A O 1
ATOM 1279 N N . ILE A 1 160 ? 9.501 0.930 -13.808 1.00 93.62 160 ILE A N 1
ATOM 1280 C CA . ILE A 1 160 ? 8.265 0.134 -13.766 1.00 93.62 160 ILE A CA 1
ATOM 1281 C C . ILE A 1 160 ? 8.291 -0.996 -14.801 1.00 93.62 160 ILE A C 1
ATOM 1283 O O . ILE A 1 160 ? 7.873 -2.107 -14.480 1.00 93.62 160 ILE A O 1
ATOM 1287 N N . VAL A 1 161 ? 8.766 -0.750 -16.028 1.00 95.56 161 VAL A N 1
ATOM 1288 C CA . VAL A 1 161 ? 8.894 -1.813 -17.042 1.00 95.56 161 VAL A CA 1
ATOM 1289 C C . VAL A 1 161 ? 9.916 -2.859 -16.608 1.00 95.56 161 VAL A C 1
ATOM 1291 O O . VAL A 1 161 ? 9.619 -4.048 -16.693 1.00 95.56 161 VAL A O 1
ATOM 1294 N N . GLY A 1 162 ? 11.066 -2.431 -16.084 1.00 94.88 162 GLY A N 1
ATOM 1295 C CA . GLY A 1 162 ? 12.072 -3.326 -15.520 1.00 94.88 162 GLY A CA 1
ATOM 1296 C C . GLY A 1 162 ? 11.512 -4.213 -14.408 1.00 94.88 162 GLY A C 1
ATOM 1297 O O . GLY A 1 162 ? 11.607 -5.434 -14.498 1.00 94.88 162 GLY A O 1
ATOM 1298 N N . GLU A 1 163 ? 10.848 -3.617 -13.411 1.00 91.62 163 GLU A N 1
ATOM 1299 C CA . GLU A 1 163 ? 10.200 -4.353 -12.316 1.00 91.62 163 GLU A CA 1
ATOM 1300 C C . GLU A 1 163 ? 9.105 -5.299 -12.831 1.00 91.62 163 GLU A C 1
ATOM 1302 O O . GLU A 1 163 ? 8.994 -6.427 -12.359 1.00 91.62 163 GLU A O 1
ATOM 1307 N N . SER A 1 164 ? 8.327 -4.883 -13.837 1.00 89.94 164 SER A N 1
ATOM 1308 C CA . SER A 1 164 ? 7.276 -5.722 -14.430 1.00 89.94 164 SER A CA 1
ATOM 1309 C C . SER A 1 164 ? 7.853 -6.968 -15.109 1.00 89.94 164 SER A C 1
ATOM 1311 O O . SER A 1 164 ? 7.324 -8.062 -14.929 1.00 89.94 164 SER A O 1
ATOM 1313 N N . LEU A 1 165 ? 8.945 -6.821 -15.867 1.00 92.38 165 LEU A N 1
ATOM 1314 C CA . LEU A 1 165 ? 9.623 -7.941 -16.526 1.00 92.38 165 LEU A CA 1
ATOM 1315 C C . LEU A 1 165 ? 10.340 -8.848 -15.520 1.00 92.38 165 LEU A C 1
ATOM 1317 O O . LEU A 1 165 ? 10.309 -10.063 -15.682 1.00 92.38 165 LEU A O 1
ATOM 1321 N N . ASP A 1 166 ? 10.944 -8.280 -14.474 1.00 88.50 166 ASP A N 1
ATOM 1322 C CA . ASP A 1 166 ? 11.574 -9.030 -13.379 1.00 88.50 166 ASP A CA 1
ATOM 1323 C C . ASP A 1 166 ? 10.546 -9.874 -12.606 1.00 88.50 166 ASP A C 1
ATOM 1325 O O . ASP A 1 166 ? 10.776 -11.041 -12.293 1.00 88.50 166 ASP A O 1
ATOM 1329 N N . SER A 1 167 ? 9.359 -9.313 -12.375 1.00 82.25 167 SER A N 1
ATOM 1330 C CA . SER A 1 167 ? 8.249 -10.004 -11.718 1.00 82.25 167 SER A CA 1
ATOM 1331 C C . SER A 1 167 ? 7.640 -11.116 -12.590 1.00 82.25 167 SER A C 1
ATOM 1333 O O . SER A 1 167 ? 7.301 -12.198 -12.097 1.00 82.25 167 SER A O 1
ATOM 1335 N N . GLU A 1 168 ? 7.536 -10.890 -13.904 1.00 83.50 168 GLU A N 1
ATOM 1336 C CA . GLU A 1 168 ? 7.070 -11.914 -14.847 1.00 83.50 168 GLU A CA 1
ATOM 1337 C C . GLU A 1 168 ? 8.121 -13.020 -15.039 1.00 83.50 168 GLU A C 1
ATOM 1339 O O . GLU A 1 168 ? 7.759 -14.194 -15.044 1.00 83.50 168 GLU A O 1
ATOM 1344 N N . ARG A 1 169 ? 9.421 -12.681 -15.085 1.00 85.69 169 ARG A N 1
ATOM 1345 C CA . ARG A 1 169 ? 10.543 -13.641 -15.091 1.00 85.69 169 ARG A CA 1
ATOM 1346 C C . ARG A 1 169 ? 10.395 -14.645 -13.953 1.00 85.69 169 ARG A C 1
ATOM 1348 O O . ARG A 1 169 ? 10.470 -15.852 -14.173 1.00 85.69 169 ARG A O 1
ATOM 1355 N N . ASP A 1 170 ? 10.169 -14.145 -12.743 1.00 76.00 170 ASP A N 1
ATOM 1356 C CA . ASP A 1 170 ? 9.945 -14.975 -11.564 1.00 76.00 170 ASP A CA 1
ATOM 1357 C C . ASP A 1 170 ? 8.738 -15.902 -11.757 1.00 76.00 170 ASP A C 1
ATOM 1359 O O . ASP A 1 170 ? 8.807 -17.084 -11.441 1.00 76.00 170 ASP A O 1
ATOM 1363 N N . THR A 1 171 ? 7.642 -15.413 -12.333 1.00 73.44 171 THR A N 1
ATOM 1364 C CA . THR A 1 171 ? 6.449 -16.233 -12.609 1.00 73.44 171 THR A CA 1
ATOM 1365 C C . THR A 1 171 ? 6.732 -17.339 -13.635 1.00 73.44 171 THR A C 1
ATOM 1367 O O . THR A 1 171 ? 6.345 -18.497 -13.439 1.00 73.44 171 THR A O 1
ATOM 1370 N N . VAL A 1 172 ? 7.446 -17.000 -14.706 1.00 73.88 172 VAL A N 1
ATOM 1371 C CA . VAL A 1 172 ? 7.801 -17.903 -15.804 1.00 73.88 172 VAL A CA 1
ATOM 1372 C C . VAL A 1 172 ? 8.765 -19.000 -15.347 1.00 73.88 172 VAL A C 1
ATOM 1374 O O . VAL A 1 172 ? 8.543 -20.169 -15.662 1.00 73.88 172 VAL A O 1
ATOM 1377 N N . PHE A 1 173 ? 9.808 -18.651 -14.585 1.00 74.50 173 PHE A N 1
ATOM 1378 C CA . PHE A 1 173 ? 10.898 -19.578 -14.261 1.00 74.50 173 PHE A CA 1
ATOM 1379 C C . PHE A 1 173 ? 10.799 -20.217 -12.859 1.00 74.50 173 PHE A C 1
ATOM 1381 O O . PHE A 1 173 ? 11.204 -21.371 -12.714 1.00 74.50 173 PHE A O 1
ATOM 1388 N N . LEU A 1 174 ? 10.217 -19.556 -11.839 1.00 61.41 174 LEU A N 1
ATOM 1389 C CA . LEU A 1 174 ? 10.013 -20.172 -10.505 1.00 61.41 174 LEU A CA 1
ATOM 1390 C C . LEU A 1 174 ? 8.915 -21.231 -10.509 1.00 61.41 174 LEU A C 1
ATOM 1392 O O . LEU A 1 174 ? 8.945 -22.149 -9.696 1.00 61.41 174 LEU A O 1
ATOM 1396 N N . SER A 1 175 ? 7.944 -21.134 -11.419 1.00 52.62 175 SER A N 1
ATOM 1397 C CA . SER A 1 175 ? 6.895 -22.153 -11.547 1.00 52.62 175 SER A CA 1
ATOM 1398 C C . SER A 1 175 ? 7.429 -23.519 -12.001 1.00 52.62 175 SER A C 1
ATOM 1400 O O . SER A 1 175 ? 6.657 -24.476 -12.058 1.00 52.62 175 SER A O 1
ATOM 1402 N N . GLN A 1 176 ? 8.725 -23.626 -12.331 1.00 52.09 176 GLN A N 1
ATOM 1403 C CA . GLN A 1 176 ? 9.262 -24.779 -13.054 1.00 52.09 176 GLN A CA 1
ATOM 1404 C C . GLN A 1 176 ? 10.457 -25.477 -12.389 1.00 52.09 176 GLN A C 1
ATOM 1406 O O . GLN A 1 176 ? 10.646 -26.663 -12.656 1.00 52.09 176 GLN A O 1
ATOM 1411 N N . ARG A 1 177 ? 11.221 -24.819 -11.501 1.00 51.84 177 ARG A N 1
ATOM 1412 C CA . ARG A 1 177 ? 12.239 -25.440 -10.623 1.00 51.84 177 ARG A CA 1
ATOM 1413 C C . ARG A 1 177 ? 12.370 -24.621 -9.339 1.00 51.84 177 ARG A C 1
ATOM 1415 O O . ARG A 1 177 ? 12.435 -23.401 -9.421 1.00 51.84 177 ARG A O 1
ATOM 1422 N N . GLU A 1 178 ? 12.423 -25.282 -8.184 1.00 46.91 178 GLU A N 1
ATOM 1423 C CA . GLU A 1 178 ? 12.507 -24.706 -6.824 1.00 46.91 178 GLU A CA 1
ATOM 1424 C C . GLU A 1 178 ? 13.829 -23.947 -6.533 1.00 46.91 178 GLU A C 1
ATOM 1426 O O . GLU A 1 178 ? 14.344 -23.961 -5.420 1.00 46.91 178 GLU A O 1
ATOM 1431 N N . GLU A 1 179 ? 14.420 -23.287 -7.529 1.00 45.19 179 GLU A N 1
ATOM 1432 C CA . GLU A 1 179 ? 15.595 -22.432 -7.372 1.00 45.19 179 GLU A CA 1
ATOM 1433 C C . GLU A 1 179 ? 15.139 -20.978 -7.255 1.00 45.19 179 GLU A C 1
ATOM 1435 O O . GLU A 1 179 ? 14.581 -20.402 -8.187 1.00 45.19 179 GLU A O 1
ATOM 1440 N N . PHE A 1 180 ? 15.358 -20.387 -6.081 1.00 45.09 180 PHE A N 1
ATOM 1441 C CA . PHE A 1 180 ? 15.048 -18.990 -5.802 1.00 45.09 180 PHE A CA 1
ATOM 1442 C C . PHE A 1 180 ? 16.087 -18.070 -6.458 1.00 45.09 180 PHE A C 1
ATOM 1444 O O . PHE A 1 180 ? 17.263 -18.089 -6.091 1.00 45.09 180 PHE A O 1
ATOM 1451 N N . TYR A 1 181 ? 15.652 -17.233 -7.399 1.00 52.03 181 TYR A N 1
ATOM 1452 C CA . TYR A 1 181 ? 16.471 -16.157 -7.958 1.00 52.03 181 TYR A CA 1
ATOM 1453 C C . TYR A 1 181 ? 16.293 -14.920 -7.082 1.00 52.03 181 TYR A C 1
ATOM 1455 O O . TYR A 1 181 ? 15.168 -14.539 -6.769 1.00 52.03 181 TYR A O 1
ATOM 1463 N N . GLY A 1 182 ? 17.392 -14.300 -6.651 1.00 56.97 182 GLY A N 1
ATOM 1464 C CA . GLY A 1 182 ? 17.313 -13.044 -5.907 1.00 56.97 182 GLY A CA 1
ATOM 1465 C C . GLY A 1 182 ? 16.516 -11.996 -6.692 1.00 56.97 182 GLY A C 1
ATOM 1466 O O . GLY A 1 182 ? 16.765 -11.786 -7.881 1.00 56.97 182 GLY A O 1
ATOM 1467 N N . THR A 1 183 ? 15.552 -11.352 -6.039 1.00 64.31 183 THR A N 1
ATOM 1468 C CA . THR A 1 183 ? 14.746 -10.276 -6.627 1.00 64.31 183 THR A CA 1
ATOM 1469 C C . THR A 1 183 ? 15.636 -9.071 -6.925 1.00 64.31 183 THR A C 1
ATOM 1471 O O . THR A 1 183 ? 16.417 -8.661 -6.060 1.00 64.31 183 THR A O 1
ATOM 1474 N N . LEU A 1 184 ? 15.534 -8.483 -8.123 1.00 84.00 184 LEU A N 1
ATOM 1475 C CA . LEU A 1 184 ? 16.239 -7.233 -8.397 1.00 84.00 184 LEU A CA 1
ATOM 1476 C C . LEU A 1 184 ? 15.498 -6.089 -7.700 1.00 84.00 184 LEU A C 1
ATOM 1478 O O . LEU A 1 184 ? 14.275 -5.970 -7.780 1.00 84.00 184 LEU A O 1
ATOM 1482 N N . THR A 1 185 ? 16.243 -5.211 -7.035 1.00 86.62 185 THR A N 1
ATOM 1483 C CA . THR A 1 185 ? 15.677 -3.977 -6.484 1.00 86.62 185 THR A CA 1
ATOM 1484 C C . THR A 1 185 ? 15.768 -2.888 -7.542 1.00 86.62 185 THR A C 1
ATOM 1486 O O . THR A 1 185 ? 16.865 -2.470 -7.922 1.00 86.62 185 THR A O 1
ATOM 1489 N N . TRP A 1 186 ? 14.623 -2.430 -8.038 1.00 90.62 186 TRP A N 1
ATOM 1490 C CA . TRP A 1 186 ? 14.533 -1.308 -8.971 1.00 90.62 186 TRP A CA 1
ATOM 1491 C C . TRP A 1 186 ? 14.394 -0.008 -8.175 1.00 90.62 186 TRP A C 1
ATOM 1493 O O . TRP A 1 186 ? 13.413 0.189 -7.461 1.00 90.62 186 TRP A O 1
ATOM 1503 N N . GLU A 1 187 ? 15.401 0.865 -8.255 1.00 90.50 187 GLU A N 1
ATOM 1504 C CA . GLU A 1 187 ? 15.422 2.125 -7.506 1.00 90.50 187 GLU A CA 1
ATOM 1505 C C . GLU A 1 187 ? 14.224 2.995 -7.896 1.00 90.50 187 GLU A C 1
ATOM 1507 O O . GLU A 1 187 ? 13.872 3.124 -9.069 1.00 90.50 187 GLU A O 1
ATOM 1512 N N . THR A 1 188 ? 13.595 3.625 -6.906 1.00 89.56 188 THR A N 1
ATOM 1513 C CA . THR A 1 188 ? 12.447 4.505 -7.146 1.00 89.56 188 THR A CA 1
ATOM 1514 C C . THR A 1 188 ? 12.929 5.923 -7.470 1.00 89.56 188 THR A C 1
ATOM 1516 O O . THR A 1 188 ? 13.535 6.555 -6.597 1.00 89.56 188 THR A O 1
ATOM 1519 N N . PRO A 1 189 ? 12.629 6.475 -8.666 1.00 91.19 189 PRO A N 1
ATOM 1520 C CA . PRO A 1 189 ? 13.010 7.842 -9.011 1.00 91.19 189 PRO A CA 1
ATOM 1521 C C . PRO A 1 189 ? 12.362 8.884 -8.095 1.00 91.19 189 PRO A C 1
ATOM 1523 O O . PRO A 1 189 ? 11.220 8.722 -7.657 1.00 91.19 189 PRO A O 1
ATOM 1526 N N . GLU A 1 190 ? 13.038 10.019 -7.898 1.00 88.56 190 GLU A N 1
ATOM 1527 C CA . GLU A 1 190 ? 12.510 11.151 -7.114 1.00 88.56 190 GLU A CA 1
ATOM 1528 C C . GLU A 1 190 ? 11.186 11.703 -7.668 1.00 88.56 190 GLU A C 1
ATOM 1530 O O . GLU A 1 190 ? 10.355 12.209 -6.911 1.00 88.56 190 GLU A O 1
ATOM 1535 N N . PHE A 1 191 ? 10.916 11.484 -8.956 1.00 91.31 191 PHE A N 1
ATOM 1536 C CA . PHE A 1 191 ? 9.619 11.783 -9.560 1.00 91.31 191 PHE A CA 1
ATOM 1537 C C . PHE A 1 191 ? 8.451 11.063 -8.881 1.00 91.31 191 PHE A C 1
ATOM 1539 O O . PHE A 1 191 ? 7.390 11.654 -8.689 1.00 91.31 191 PHE A O 1
ATOM 1546 N N . CYS A 1 192 ? 8.639 9.829 -8.406 1.00 91.12 192 CYS A N 1
ATOM 1547 C CA . CYS A 1 192 ? 7.601 9.142 -7.640 1.00 91.12 192 CYS A CA 1
ATOM 1548 C C . CYS A 1 192 ? 7.350 9.812 -6.277 1.00 91.12 192 CYS A C 1
ATOM 1550 O O . CYS A 1 192 ? 6.204 9.888 -5.832 1.00 91.12 192 CYS A O 1
ATOM 1552 N N . ARG A 1 193 ? 8.397 10.356 -5.631 1.00 90.75 193 ARG A N 1
ATOM 1553 C CA . ARG A 1 193 ? 8.275 11.127 -4.379 1.00 90.75 193 ARG A CA 1
ATOM 1554 C C . ARG A 1 193 ? 7.386 12.352 -4.592 1.00 90.75 193 ARG A C 1
ATOM 1556 O O . ARG A 1 193 ? 6.484 12.598 -3.795 1.00 90.75 193 ARG A O 1
ATOM 1563 N N . LYS A 1 194 ? 7.604 13.089 -5.684 1.00 90.75 194 LYS A N 1
ATOM 1564 C CA . LYS A 1 194 ? 6.755 14.221 -6.074 1.00 90.75 194 LYS A CA 1
ATOM 1565 C C . LYS A 1 194 ? 5.310 13.792 -6.304 1.00 90.75 194 LYS A C 1
ATOM 1567 O O . LYS A 1 194 ? 4.411 14.410 -5.741 1.00 90.75 194 LYS A O 1
ATOM 1572 N N . LEU A 1 195 ? 5.080 12.722 -7.070 1.00 92.50 195 LEU A N 1
ATOM 1573 C CA . LEU A 1 195 ? 3.724 12.235 -7.330 1.00 92.50 195 LEU A CA 1
ATOM 1574 C C . LEU A 1 195 ? 2.984 11.886 -6.032 1.00 92.50 195 LEU A C 1
ATOM 1576 O O . LEU A 1 195 ? 1.814 12.235 -5.909 1.00 92.50 195 LEU A O 1
ATOM 1580 N N . LEU A 1 196 ? 3.648 11.258 -5.055 1.00 91.81 196 LEU A N 1
ATOM 1581 C CA . LEU A 1 196 ? 3.053 10.949 -3.749 1.00 91.81 196 LEU A CA 1
ATOM 1582 C C . LEU A 1 196 ? 2.702 12.213 -2.946 1.00 91.81 196 LEU A C 1
ATOM 1584 O O . LEU A 1 196 ? 1.629 12.273 -2.345 1.00 91.81 196 LEU A O 1
ATOM 1588 N N . LEU A 1 197 ? 3.565 13.235 -2.958 1.00 90.88 197 LEU A N 1
ATOM 1589 C CA . LEU A 1 197 ? 3.275 14.521 -2.311 1.00 90.88 197 LEU A CA 1
ATOM 1590 C C . LEU A 1 197 ? 2.072 15.216 -2.957 1.00 90.88 197 LEU A C 1
ATOM 1592 O O . LEU A 1 197 ? 1.150 15.639 -2.268 1.00 90.88 197 LEU A O 1
ATOM 1596 N N . GLU A 1 198 ? 2.033 15.273 -4.288 1.00 90.25 198 GLU A N 1
ATOM 1597 C CA . GLU A 1 198 ? 0.893 15.834 -5.019 1.00 90.25 198 GLU A CA 1
ATOM 1598 C C . GLU A 1 198 ? -0.391 15.004 -4.851 1.00 90.25 198 GLU A C 1
ATOM 1600 O O . GLU A 1 198 ? -1.490 15.505 -5.080 1.00 90.25 198 GLU A O 1
ATOM 1605 N N . ALA A 1 199 ? -0.269 13.730 -4.465 1.00 90.75 199 ALA A N 1
ATOM 1606 C CA . ALA A 1 199 ? -1.399 12.872 -4.134 1.00 90.75 199 ALA A CA 1
ATOM 1607 C C . ALA A 1 199 ? -2.004 13.204 -2.759 1.00 90.75 199 ALA A C 1
ATOM 1609 O O . ALA A 1 199 ? -3.022 12.625 -2.389 1.00 90.75 199 ALA A O 1
ATOM 1610 N N . GLY A 1 200 ? -1.398 14.128 -2.005 1.00 89.44 200 GLY A N 1
ATOM 1611 C CA . GLY A 1 200 ? -1.826 14.530 -0.668 1.00 89.44 200 GLY A CA 1
ATOM 1612 C C . GLY A 1 200 ? -1.110 13.793 0.464 1.00 89.44 200 GLY A C 1
ATOM 1613 O O . GLY A 1 200 ? -1.547 13.895 1.606 1.00 89.44 200 GLY A O 1
ATOM 1614 N N . CYS A 1 201 ? -0.034 13.046 0.185 1.00 89.44 201 CYS A N 1
ATOM 1615 C CA . CYS A 1 201 ? 0.795 12.471 1.247 1.00 89.44 201 CYS A CA 1
ATOM 1616 C C . CYS A 1 201 ? 1.676 13.556 1.880 1.00 89.44 201 CYS A C 1
ATOM 1618 O O . CYS A 1 201 ? 2.221 14.403 1.172 1.00 89.44 201 CYS A O 1
ATOM 1620 N N . CYS A 1 202 ? 1.894 13.500 3.195 1.00 90.50 202 CYS A N 1
ATOM 1621 C CA . CYS A 1 202 ? 2.915 14.343 3.828 1.00 90.50 202 CYS A CA 1
ATOM 1622 C C . CYS A 1 202 ? 4.322 13.727 3.704 1.00 90.50 202 CYS A C 1
ATOM 1624 O O . CYS A 1 202 ? 4.460 12.539 3.413 1.00 90.50 202 CYS A O 1
ATOM 1626 N N . ILE A 1 203 ? 5.377 14.510 3.967 1.00 90.25 203 ILE A N 1
ATOM 1627 C CA . ILE A 1 203 ? 6.783 14.061 3.856 1.00 90.25 203 ILE A CA 1
ATOM 1628 C C . ILE A 1 203 ? 7.028 12.775 4.657 1.00 90.25 203 ILE A C 1
ATOM 1630 O O . ILE A 1 203 ? 7.540 11.800 4.110 1.00 90.25 203 ILE A O 1
ATOM 1634 N N . GLY A 1 204 ? 6.587 12.733 5.916 1.00 88.69 204 GLY A N 1
ATOM 1635 C CA . GLY A 1 204 ? 6.746 11.553 6.761 1.00 88.69 204 GLY A CA 1
ATOM 1636 C C . GLY A 1 204 ? 6.011 10.309 6.253 1.00 88.69 204 GLY A C 1
ATOM 1637 O O . GLY A 1 204 ? 6.520 9.201 6.405 1.00 88.69 204 GLY A O 1
ATOM 1638 N N . GLU A 1 205 ? 4.849 10.461 5.610 1.00 87.75 205 GLU A N 1
ATOM 1639 C CA . GLU A 1 205 ? 4.171 9.332 4.957 1.00 87.75 205 GLU A CA 1
ATOM 1640 C C . GLU A 1 205 ? 4.936 8.856 3.727 1.00 87.75 205 GLU A C 1
ATOM 1642 O O . GLU A 1 205 ? 5.073 7.656 3.527 1.00 87.75 205 GLU A O 1
ATOM 1647 N N . VAL A 1 206 ? 5.474 9.773 2.921 1.00 89.94 206 VAL A N 1
ATOM 1648 C CA . VAL A 1 206 ? 6.286 9.408 1.756 1.00 89.94 206 VAL A CA 1
ATOM 1649 C C . VAL A 1 206 ? 7.548 8.657 2.180 1.00 89.94 206 VAL A C 1
ATOM 1651 O O . VAL A 1 206 ? 7.872 7.628 1.588 1.00 89.94 206 VAL A O 1
ATOM 1654 N N . ASN A 1 207 ? 8.222 9.119 3.235 1.00 87.25 207 ASN A N 1
ATOM 1655 C CA . ASN A 1 207 ? 9.379 8.436 3.812 1.00 87.25 207 ASN A CA 1
ATOM 1656 C C . ASN A 1 207 ? 9.008 7.036 4.320 1.00 87.25 207 ASN A C 1
ATOM 1658 O O . ASN A 1 207 ? 9.723 6.072 4.045 1.00 87.25 207 ASN A O 1
ATOM 1662 N N . ALA A 1 208 ? 7.877 6.909 5.024 1.00 83.00 208 ALA A N 1
ATOM 1663 C CA . ALA A 1 208 ? 7.390 5.618 5.497 1.00 83.00 208 ALA A CA 1
ATOM 1664 C C . ALA A 1 208 ? 7.068 4.671 4.336 1.00 83.00 208 ALA A C 1
ATOM 1666 O O . ALA A 1 208 ? 7.559 3.549 4.315 1.00 83.00 208 ALA A O 1
ATOM 1667 N N . LEU A 1 209 ? 6.332 5.141 3.327 1.00 84.75 209 LEU A N 1
ATOM 1668 C CA . LEU A 1 209 ? 5.988 4.340 2.157 1.00 84.75 209 LEU A CA 1
ATOM 1669 C C . LEU A 1 209 ? 7.236 3.858 1.411 1.00 84.75 209 LEU A C 1
ATOM 1671 O O . LEU A 1 209 ? 7.332 2.673 1.122 1.00 84.75 209 LEU A O 1
ATOM 1675 N N . ARG A 1 210 ? 8.220 4.729 1.151 1.00 83.25 210 ARG A N 1
ATOM 1676 C CA . ARG A 1 210 ? 9.468 4.339 0.463 1.00 83.25 210 ARG A CA 1
ATOM 1677 C C . ARG A 1 210 ? 10.293 3.322 1.250 1.00 83.25 210 ARG A C 1
ATOM 1679 O O . ARG A 1 210 ? 10.938 2.473 0.647 1.00 83.25 210 ARG A O 1
ATOM 1686 N N . ARG A 1 211 ? 10.290 3.412 2.583 1.00 81.56 211 ARG A N 1
ATOM 1687 C CA . ARG A 1 211 ? 10.961 2.438 3.454 1.00 81.56 211 ARG A CA 1
ATOM 1688 C C . ARG A 1 211 ? 10.212 1.106 3.482 1.00 81.56 211 ARG A C 1
ATOM 1690 O O . ARG A 1 211 ? 10.832 0.048 3.452 1.00 81.56 211 ARG A O 1
ATOM 1697 N N . ASP A 1 212 ? 8.886 1.156 3.576 1.00 71.81 212 ASP A N 1
ATOM 1698 C CA . ASP A 1 212 ? 8.068 -0.020 3.861 1.00 71.81 212 ASP A CA 1
ATOM 1699 C C . ASP A 1 212 ? 7.665 -0.787 2.591 1.00 71.81 212 ASP A C 1
ATOM 1701 O O . ASP A 1 212 ? 7.409 -1.991 2.684 1.00 71.81 212 ASP A O 1
ATOM 1705 N N . PHE A 1 213 ? 7.665 -0.116 1.433 1.00 73.38 213 PHE A N 1
ATOM 1706 C CA . PHE A 1 213 ? 7.311 -0.641 0.114 1.00 73.38 213 PHE A CA 1
ATOM 1707 C C . PHE A 1 213 ? 8.450 -0.391 -0.889 1.00 73.38 213 PHE A C 1
ATOM 1709 O O . PHE A 1 213 ? 8.514 0.681 -1.488 1.00 73.38 213 PHE A O 1
ATOM 1716 N N . PRO A 1 214 ? 9.329 -1.380 -1.132 1.00 70.38 214 PRO A N 1
ATOM 1717 C CA . PRO A 1 214 ? 10.443 -1.219 -2.066 1.00 70.38 214 PRO A CA 1
ATOM 1718 C C . PRO A 1 214 ? 10.029 -1.286 -3.548 1.00 70.38 214 PRO A C 1
ATOM 1720 O O . PRO A 1 214 ? 10.871 -1.056 -4.407 1.00 70.38 214 PRO A O 1
ATOM 1723 N N . SER A 1 215 ? 8.765 -1.610 -3.865 1.00 83.31 215 SER A N 1
ATOM 1724 C CA . SER A 1 215 ? 8.303 -1.715 -5.258 1.00 83.31 215 SER A CA 1
ATOM 1725 C C . SER A 1 215 ? 7.987 -0.348 -5.845 1.00 83.31 215 SER A C 1
ATOM 1727 O O . SER A 1 215 ? 7.122 0.377 -5.337 1.00 83.31 215 SER A O 1
ATOM 1729 N N . VAL A 1 216 ? 8.612 -0.043 -6.980 1.00 88.19 216 VAL A N 1
ATOM 1730 C CA . VAL A 1 216 ? 8.362 1.201 -7.711 1.00 88.19 216 VAL A CA 1
ATOM 1731 C C . VAL A 1 216 ? 6.940 1.235 -8.282 1.00 88.19 216 VAL A C 1
ATOM 1733 O O . VAL A 1 216 ? 6.287 2.280 -8.233 1.00 88.19 216 VAL A O 1
ATOM 1736 N N . SER A 1 217 ? 6.406 0.103 -8.757 1.00 87.88 217 SER A N 1
ATOM 1737 C CA . SER A 1 217 ? 5.030 0.028 -9.264 1.00 87.88 217 SER A CA 1
ATOM 1738 C C . SER A 1 217 ? 3.987 0.190 -8.155 1.00 87.88 217 SER A C 1
ATOM 1740 O O . SER A 1 217 ? 2.990 0.882 -8.363 1.00 87.88 217 SER A O 1
ATOM 1742 N N . SER A 1 218 ? 4.235 -0.353 -6.958 1.00 84.88 218 SER A N 1
ATOM 1743 C CA . SER A 1 218 ? 3.369 -0.178 -5.783 1.00 84.88 218 SER A CA 1
ATOM 1744 C C . SER A 1 218 ? 3.318 1.283 -5.344 1.00 84.88 218 SER A C 1
ATOM 1746 O O . SER A 1 218 ? 2.236 1.830 -5.134 1.00 84.88 218 SER A O 1
ATOM 1748 N N . LEU A 1 219 ? 4.478 1.941 -5.243 1.00 88.75 219 LEU A N 1
ATOM 1749 C CA . LEU A 1 219 ? 4.562 3.358 -4.883 1.00 88.75 219 LEU A CA 1
ATOM 1750 C C . LEU A 1 219 ? 3.889 4.248 -5.931 1.00 88.75 219 LEU A C 1
ATOM 1752 O O . LEU A 1 219 ? 3.135 5.155 -5.576 1.00 88.75 219 LEU A O 1
ATOM 1756 N N . TYR A 1 220 ? 4.101 3.960 -7.217 1.00 91.38 220 TYR A N 1
ATOM 1757 C CA . TYR A 1 220 ? 3.413 4.664 -8.294 1.00 91.38 220 TYR A CA 1
ATOM 1758 C C . TYR A 1 220 ? 1.895 4.466 -8.223 1.00 91.38 220 TYR A C 1
ATOM 1760 O O . TYR A 1 220 ? 1.149 5.439 -8.328 1.00 91.38 220 TYR A O 1
ATOM 1768 N N . TYR A 1 221 ? 1.430 3.236 -7.986 1.00 89.25 221 TYR A N 1
ATOM 1769 C CA . TYR A 1 221 ? 0.011 2.936 -7.823 1.00 89.25 221 TYR A CA 1
ATOM 1770 C C . TYR A 1 221 ? -0.604 3.723 -6.660 1.00 89.25 221 TYR A C 1
ATOM 1772 O O . TYR A 1 221 ? -1.637 4.370 -6.840 1.00 89.25 221 TYR A O 1
ATOM 1780 N N . LEU A 1 222 ? 0.061 3.767 -5.501 1.00 88.56 222 LEU A N 1
ATOM 1781 C CA . LEU A 1 222 ? -0.366 4.580 -4.357 1.00 88.56 222 LEU A CA 1
ATOM 1782 C C . LEU A 1 222 ? -0.423 6.075 -4.693 1.00 88.56 222 LEU A C 1
ATOM 1784 O O . LEU A 1 222 ? -1.343 6.768 -4.260 1.00 88.56 222 LEU A O 1
ATOM 1788 N N . ALA A 1 223 ? 0.499 6.574 -5.517 1.00 90.75 223 ALA A N 1
ATOM 1789 C CA . ALA A 1 223 ? 0.492 7.964 -5.970 1.00 90.75 223 ALA A CA 1
ATOM 1790 C C . ALA A 1 223 ? -0.703 8.312 -6.883 1.00 90.75 223 ALA A C 1
ATOM 1792 O O . ALA A 1 223 ? -1.018 9.492 -7.072 1.00 90.75 223 ALA A O 1
ATOM 1793 N N . THR A 1 224 ? -1.401 7.309 -7.431 1.00 89.62 224 THR A N 1
ATOM 1794 C CA . THR A 1 224 ? -2.648 7.516 -8.186 1.00 89.62 224 THR A CA 1
ATOM 1795 C C . THR A 1 224 ? -3.862 7.745 -7.285 1.00 89.62 224 THR A C 1
ATOM 1797 O O . THR A 1 224 ? -4.920 8.160 -7.769 1.00 89.62 224 THR A O 1
ATOM 1800 N N . TRP A 1 225 ? -3.767 7.493 -5.981 1.00 87.62 225 TRP A N 1
ATOM 1801 C CA . TRP A 1 225 ? -4.872 7.734 -5.063 1.00 87.62 225 TRP A CA 1
ATOM 1802 C C . TRP A 1 225 ? -4.910 9.195 -4.655 1.00 87.62 225 TRP A C 1
ATOM 1804 O O . TRP A 1 225 ? -3.961 9.712 -4.084 1.00 87.62 225 TRP A O 1
ATOM 1814 N N . ASP A 1 226 ? -6.029 9.863 -4.914 1.00 83.69 226 ASP A N 1
ATOM 1815 C CA . ASP A 1 226 ? -6.219 11.215 -4.409 1.00 83.69 226 ASP A CA 1
ATOM 1816 C C . ASP A 1 226 ? -6.568 11.160 -2.917 1.00 83.69 226 ASP A C 1
ATOM 1818 O O . ASP A 1 226 ? -7.635 10.676 -2.531 1.00 83.69 226 ASP A O 1
ATOM 1822 N N . ARG A 1 227 ? -5.634 11.615 -2.079 1.00 80.81 227 ARG A N 1
ATOM 1823 C CA . ARG A 1 227 ? -5.770 11.702 -0.621 1.00 80.81 227 ARG A CA 1
ATOM 1824 C C . ARG A 1 227 ? -6.007 13.142 -0.163 1.00 80.81 227 ARG A C 1
ATOM 1826 O O . ARG A 1 227 ? -6.185 13.354 1.032 1.00 80.81 227 ARG A O 1
ATOM 1833 N N . SER A 1 228 ? -6.067 14.113 -1.079 1.00 70.19 228 SER A N 1
ATOM 1834 C CA . SER A 1 228 ? -6.252 15.535 -0.748 1.00 70.19 228 SER A CA 1
ATOM 1835 C C . SER A 1 228 ? -7.596 15.827 -0.070 1.00 70.19 228 SER A C 1
ATOM 1837 O O . SER A 1 228 ? -7.703 16.754 0.726 1.00 70.19 228 SER A O 1
ATOM 1839 N N . ALA A 1 229 ? -8.608 14.988 -0.310 1.00 61.34 229 ALA A N 1
ATOM 1840 C CA . ALA A 1 229 ? -9.905 15.058 0.362 1.00 61.34 229 ALA A CA 1
ATOM 1841 C C . ALA A 1 229 ? -9.874 14.578 1.831 1.00 61.34 229 ALA A C 1
ATOM 1843 O O . ALA A 1 229 ? -10.877 14.685 2.542 1.00 61.34 229 ALA A O 1
ATOM 1844 N N . SER A 1 230 ? -8.750 14.026 2.303 1.00 69.56 230 SER A N 1
ATOM 1845 C CA . SER A 1 230 ? -8.568 13.666 3.709 1.00 69.56 230 SER A CA 1
ATOM 1846 C C . SER A 1 230 ? -8.634 14.920 4.582 1.00 69.56 230 SER A C 1
ATOM 1848 O O . SER A 1 230 ? -7.856 15.850 4.408 1.00 69.56 230 SER A O 1
ATOM 1850 N N . LYS A 1 231 ? -9.518 14.927 5.586 1.00 68.44 231 LYS A N 1
ATOM 1851 C CA . LYS A 1 231 ? -9.635 16.021 6.572 1.00 68.44 231 LYS A CA 1
ATOM 1852 C C . LYS A 1 231 ? -8.514 16.015 7.633 1.00 68.44 231 LYS A C 1
ATOM 1854 O O . LYS A 1 231 ? -8.662 16.654 8.670 1.00 68.44 231 LYS A O 1
ATOM 1859 N N . ALA A 1 232 ? -7.454 15.226 7.446 1.00 74.75 232 ALA A N 1
ATOM 1860 C CA . ALA A 1 232 ? -6.357 15.136 8.407 1.00 74.75 232 ALA A CA 1
ATOM 1861 C C . ALA A 1 232 ? -5.417 16.345 8.271 1.00 74.75 232 ALA A C 1
ATOM 1863 O O . ALA A 1 232 ? -5.062 16.730 7.159 1.00 74.75 232 ALA A O 1
ATOM 1864 N N . ASP A 1 233 ? -5.005 16.931 9.396 1.00 78.25 233 ASP A N 1
ATOM 1865 C CA . ASP A 1 233 ? -4.064 18.051 9.406 1.00 78.25 233 ASP A CA 1
ATOM 1866 C C . ASP A 1 233 ? -2.618 17.538 9.367 1.00 78.25 233 ASP A C 1
ATOM 1868 O O . ASP A 1 233 ? -2.135 16.911 10.308 1.00 78.25 233 ASP A O 1
ATOM 1872 N N . HIS A 1 234 ? -1.927 17.811 8.261 1.00 83.75 234 HIS A N 1
ATOM 1873 C CA . HIS A 1 234 ? -0.529 17.437 8.054 1.00 83.75 234 HIS A CA 1
ATOM 1874 C C . HIS A 1 234 ? 0.445 18.618 8.209 1.00 83.75 234 HIS A C 1
ATOM 1876 O O . HIS A 1 234 ? 1.634 18.451 7.942 1.00 83.75 234 HIS A O 1
ATOM 1882 N N . SER A 1 235 ? -0.021 19.791 8.657 1.00 81.88 235 SER A N 1
ATOM 1883 C CA . SER A 1 235 ? 0.779 21.025 8.745 1.00 81.88 235 SER A CA 1
ATOM 1884 C C . SER A 1 235 ? 2.017 20.908 9.641 1.00 81.88 235 SER A C 1
ATOM 1886 O O . SER A 1 235 ? 3.023 21.568 9.396 1.00 81.88 235 SER A O 1
ATOM 1888 N N . GLN A 1 236 ? 1.965 20.037 10.651 1.00 83.75 236 GLN A N 1
ATOM 1889 C CA . GLN A 1 236 ? 3.059 19.794 11.595 1.00 83.75 236 GLN A CA 1
ATOM 1890 C C . GLN A 1 236 ? 3.961 18.610 11.206 1.00 83.75 236 GLN A C 1
ATOM 1892 O O . GLN A 1 236 ? 4.890 18.278 11.939 1.00 83.75 236 GLN A O 1
ATOM 1897 N N . CYS A 1 237 ? 3.691 17.929 10.087 1.00 87.69 237 CYS A N 1
ATOM 1898 C CA . CYS A 1 237 ? 4.482 16.770 9.676 1.00 87.69 237 CYS A CA 1
ATOM 1899 C C . CYS A 1 237 ? 5.855 17.195 9.137 1.00 87.69 237 CYS A C 1
ATOM 1901 O O . CYS A 1 237 ? 5.956 18.102 8.313 1.00 87.69 237 CYS A O 1
ATOM 1903 N N . ALA A 1 238 ? 6.894 16.468 9.544 1.00 86.06 238 ALA A N 1
ATOM 1904 C CA . ALA A 1 238 ? 8.258 16.620 9.039 1.00 86.06 238 ALA A CA 1
ATOM 1905 C C . ALA A 1 238 ? 8.767 15.249 8.562 1.00 86.06 238 ALA A C 1
ATOM 1907 O O . ALA A 1 238 ? 8.128 14.623 7.717 1.00 86.06 238 ALA A O 1
ATOM 1908 N N . GLU A 1 239 ? 9.860 14.749 9.144 1.00 83.56 239 GLU A N 1
ATOM 1909 C CA . GLU A 1 239 ? 10.414 13.418 8.846 1.00 83.56 239 GLU A CA 1
ATOM 1910 C C . GLU A 1 239 ? 9.460 12.269 9.199 1.00 83.56 239 GLU A C 1
ATOM 1912 O O . GLU A 1 239 ? 9.548 11.180 8.633 1.00 83.56 239 GLU A O 1
ATOM 1917 N N . THR A 1 240 ? 8.521 12.512 10.116 1.00 83.06 240 THR A N 1
ATOM 1918 C CA . THR A 1 240 ? 7.475 11.566 10.512 1.00 83.06 240 THR A CA 1
ATOM 1919 C C . THR A 1 240 ? 6.091 12.202 10.388 1.00 83.06 240 THR A C 1
ATOM 1921 O O . THR A 1 240 ? 5.926 13.425 10.462 1.00 83.06 240 THR A O 1
ATOM 1924 N N . CYS A 1 241 ? 5.081 11.364 10.144 1.00 84.25 241 CYS A N 1
ATOM 1925 C CA . CYS A 1 241 ? 3.693 11.808 10.068 1.00 84.25 241 CYS A CA 1
ATOM 1926 C C . CYS A 1 241 ? 3.106 11.944 11.479 1.00 84.25 241 CYS A C 1
ATOM 1928 O O . CYS A 1 241 ? 3.016 10.960 12.212 1.00 84.25 241 CYS A O 1
ATOM 1930 N N . LEU A 1 242 ? 2.671 13.156 11.834 1.00 83.81 242 LEU A N 1
ATOM 1931 C CA . LEU A 1 242 ? 2.056 13.466 13.131 1.00 83.81 242 LEU A CA 1
ATOM 1932 C C . LEU A 1 242 ? 0.528 13.605 13.057 1.00 83.81 242 LEU A C 1
ATOM 1934 O O . LEU A 1 242 ? -0.135 13.601 14.088 1.00 83.81 242 LEU A O 1
ATOM 1938 N N . ALA A 1 243 ? -0.052 13.644 11.853 1.00 81.19 243 ALA A N 1
ATOM 1939 C CA . ALA A 1 243 ? -1.471 13.944 11.617 1.00 81.19 243 ALA A CA 1
ATOM 1940 C C . ALA A 1 243 ? -2.467 13.004 12.321 1.00 81.19 243 ALA A C 1
ATOM 1942 O O . ALA A 1 243 ? -3.656 13.298 12.433 1.00 81.19 243 ALA A O 1
ATOM 1943 N N . ARG A 1 244 ? -2.002 11.824 12.742 1.00 76.12 244 ARG A N 1
ATOM 1944 C CA . ARG A 1 244 ? -2.818 10.782 13.378 1.00 76.12 244 ARG A CA 1
ATOM 1945 C C . ARG A 1 244 ? -2.412 10.498 14.825 1.00 76.12 244 ARG A C 1
ATOM 1947 O O . ARG A 1 244 ? -2.948 9.544 15.399 1.00 76.12 244 ARG A O 1
ATOM 1954 N N . GLN A 1 245 ? -1.505 11.300 15.390 1.00 80.12 245 GLN A N 1
ATOM 1955 C CA . GLN A 1 245 ? -1.225 11.316 16.822 1.00 80.12 245 GLN A CA 1
ATOM 1956 C C . GLN A 1 245 ? -2.349 12.050 17.551 1.00 80.12 245 GLN A C 1
ATOM 1958 O O . GLN A 1 245 ? -2.893 13.035 17.059 1.00 80.12 245 GLN A O 1
ATOM 1963 N N . ILE A 1 246 ? -2.741 11.517 18.702 1.00 80.06 246 ILE A N 1
ATOM 1964 C CA . ILE A 1 246 ? -3.852 12.052 19.480 1.00 80.06 246 ILE A CA 1
ATOM 1965 C C . ILE A 1 246 ? -3.284 12.962 20.554 1.00 80.06 246 ILE A C 1
ATOM 1967 O O . ILE A 1 246 ? -2.505 12.515 21.389 1.00 80.06 246 ILE A O 1
ATOM 1971 N N . ASP A 1 247 ? -3.722 14.216 20.556 1.00 79.38 247 ASP A N 1
ATOM 1972 C CA . ASP A 1 247 ? -3.599 15.078 21.723 1.00 79.38 247 ASP A CA 1
ATOM 1973 C C . ASP A 1 247 ? -4.815 14.850 22.626 1.00 79.38 247 ASP A C 1
ATOM 1975 O O . ASP A 1 247 ? -5.945 15.208 22.290 1.00 79.38 247 ASP A O 1
ATOM 1979 N N . GLU A 1 248 ? -4.579 14.238 23.785 1.00 80.69 248 GLU A N 1
ATOM 1980 C CA . GLU A 1 248 ? -5.621 13.881 24.750 1.00 80.69 248 GLU A CA 1
ATOM 1981 C C . GLU A 1 248 ? -6.486 15.074 25.185 1.00 80.69 248 GLU A C 1
ATOM 1983 O O . GLU A 1 248 ? -7.650 14.884 25.550 1.00 80.69 248 GLU A O 1
ATOM 1988 N N . LYS A 1 249 ? -5.941 16.300 25.134 1.00 81.38 249 LYS A N 1
ATOM 1989 C CA . LYS A 1 249 ? -6.642 17.522 25.550 1.00 81.38 249 LYS A CA 1
ATOM 1990 C C . LYS A 1 249 ? -7.661 17.988 24.519 1.00 81.38 249 LYS A C 1
ATOM 1992 O O . LYS A 1 249 ? -8.729 18.473 24.896 1.00 81.38 249 LYS A O 1
ATOM 1997 N N . THR A 1 250 ? -7.324 17.871 23.239 1.00 83.56 250 THR A N 1
ATOM 1998 C CA . THR A 1 250 ? -8.132 18.376 22.118 1.00 83.56 250 THR A CA 1
ATOM 1999 C C . THR A 1 250 ? -8.957 17.284 21.442 1.00 83.56 250 THR A C 1
ATOM 2001 O O . THR A 1 250 ? -9.878 17.585 20.684 1.00 83.56 250 THR A O 1
ATOM 2004 N N . TYR A 1 251 ? -8.682 16.016 21.752 1.00 86.31 251 TYR A N 1
ATOM 2005 C CA . TYR A 1 251 ? -9.409 14.879 21.215 1.00 86.31 251 TYR A CA 1
ATOM 2006 C C . TYR A 1 251 ? -10.899 14.887 21.584 1.00 86.31 251 TYR A C 1
ATOM 2008 O O . TYR A 1 251 ? -11.285 15.056 22.745 1.00 86.31 251 TYR A O 1
ATOM 2016 N N . ALA A 1 252 ? -11.738 14.623 20.582 1.00 87.94 252 ALA A N 1
ATOM 2017 C CA . ALA A 1 252 ? -13.174 14.456 20.737 1.00 87.94 252 ALA A CA 1
ATOM 2018 C C . ALA A 1 252 ? -13.653 13.192 20.014 1.00 87.94 252 ALA A C 1
ATOM 2020 O O . ALA A 1 252 ? -13.356 12.978 18.834 1.00 87.94 252 ALA A O 1
ATOM 2021 N N . THR A 1 253 ? -14.433 12.378 20.725 1.00 92.94 253 THR A N 1
ATOM 2022 C CA . THR A 1 253 ? -15.160 11.242 20.151 1.00 92.94 253 THR A CA 1
ATOM 2023 C C . THR A 1 253 ? -16.130 11.744 19.081 1.00 92.94 253 THR A C 1
ATOM 2025 O O . THR A 1 253 ? -16.842 12.728 19.285 1.00 92.94 253 THR A O 1
ATOM 2028 N N . LYS A 1 254 ? -16.168 11.078 17.926 1.00 93.50 254 LYS A N 1
ATOM 2029 C CA . LYS A 1 254 ? -17.001 11.470 16.785 1.00 93.50 254 LYS A CA 1
ATOM 2030 C C . LYS A 1 254 ? -18.317 10.707 16.763 1.00 93.50 254 LYS A C 1
ATOM 2032 O O . LYS A 1 254 ? -18.396 9.537 17.136 1.00 93.50 254 LYS A O 1
ATOM 2037 N N . HIS A 1 255 ? -19.336 11.350 16.210 1.00 95.06 255 HIS A N 1
ATOM 2038 C CA . HIS A 1 255 ? -20.566 10.691 15.785 1.00 95.06 255 HIS A CA 1
ATOM 2039 C C . HIS A 1 255 ? -20.395 10.013 14.421 1.00 95.06 255 HIS A C 1
ATOM 2041 O O . HIS A 1 255 ? -19.431 10.269 13.702 1.00 95.06 255 HIS A O 1
ATOM 2047 N N . THR A 1 256 ? -21.344 9.149 14.055 1.00 92.12 256 THR A N 1
ATOM 2048 C CA . THR A 1 256 ? -21.331 8.451 12.760 1.00 92.12 256 THR A CA 1
ATOM 2049 C C . THR A 1 256 ? -21.674 9.365 11.584 1.00 92.12 256 THR A C 1
ATOM 2051 O O . THR A 1 256 ? -21.165 9.143 10.490 1.00 92.12 256 THR A O 1
ATOM 2054 N N . GLY A 1 257 ? -22.528 10.369 11.799 1.00 88.19 257 GLY A N 1
ATOM 2055 C CA . GLY A 1 257 ? -22.978 11.313 10.777 1.00 88.19 257 GLY A CA 1
ATOM 2056 C C . GLY A 1 257 ? -22.652 12.759 11.136 1.00 88.19 257 GLY A C 1
ATOM 2057 O O . GLY A 1 257 ? -22.646 13.132 12.314 1.00 88.19 257 GLY A O 1
ATOM 2058 N N . GLU A 1 258 ? -22.407 13.578 10.113 1.00 85.44 258 GLU A N 1
ATOM 2059 C CA . GLU A 1 258 ? -22.249 15.024 10.277 1.00 85.44 258 GLU A CA 1
ATOM 2060 C C . GLU A 1 258 ? -23.545 15.628 10.847 1.00 85.44 258 GLU A C 1
ATOM 2062 O O . GLU A 1 258 ? -24.644 15.324 10.387 1.00 85.44 258 GLU A O 1
ATOM 2067 N N . GLY A 1 259 ? -23.426 16.444 11.899 1.00 87.62 259 GLY A N 1
ATOM 2068 C CA . GLY A 1 259 ? -24.568 17.084 12.567 1.00 87.62 259 GLY A CA 1
ATOM 2069 C C . GLY A 1 259 ? -25.313 16.226 13.600 1.00 87.62 259 GLY A C 1
ATOM 2070 O O . GLY A 1 259 ? -26.234 16.724 14.244 1.00 87.62 259 GLY A O 1
ATOM 2071 N N . CYS A 1 260 ? -24.927 14.964 13.813 1.00 93.62 260 CYS A N 1
ATOM 2072 C CA . CYS A 1 260 ? -25.485 14.164 14.904 1.00 93.62 260 CYS A CA 1
ATOM 2073 C C . CYS A 1 260 ? -24.948 14.642 16.267 1.00 93.62 260 CYS A C 1
ATOM 2075 O O . CYS A 1 260 ? -23.751 14.868 16.422 1.00 93.62 260 CYS A O 1
ATOM 2077 N N . SER A 1 261 ? -25.839 14.756 17.254 1.00 94.62 261 SER A N 1
ATOM 2078 C CA . SER A 1 261 ? -25.541 15.217 18.619 1.00 94.62 261 SER A CA 1
ATOM 2079 C C . SER A 1 261 ? -26.168 14.317 19.694 1.00 94.62 261 SER A C 1
ATOM 2081 O O . SER A 1 261 ? -26.523 14.769 20.783 1.00 94.62 261 SER A O 1
ATOM 2083 N N . CYS A 1 262 ? -26.365 13.026 19.390 1.00 96.00 262 CYS A N 1
ATOM 2084 C CA . CYS A 1 262 ? -26.967 12.091 20.343 1.00 96.00 262 CYS A CA 1
ATOM 2085 C C . CYS A 1 262 ? -26.142 11.991 21.639 1.00 96.00 262 CYS A C 1
ATOM 2087 O O . 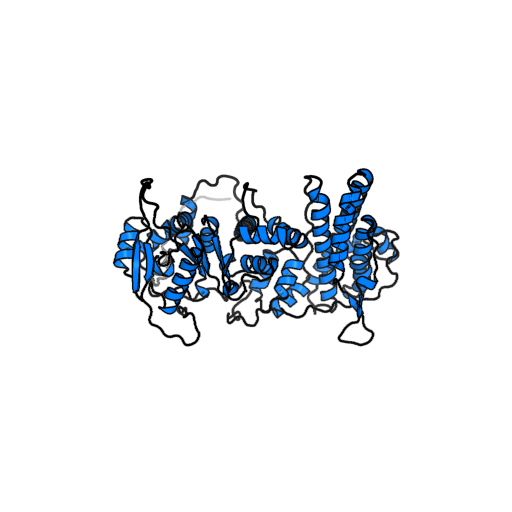CYS A 1 262 ? -24.923 12.102 21.625 1.00 96.00 262 CYS A O 1
ATOM 2089 N N . HIS A 1 263 ? -26.774 11.718 22.775 1.00 95.69 263 HIS A N 1
ATOM 2090 C CA . HIS A 1 263 ? -26.025 11.592 24.024 1.00 95.69 263 HIS A CA 1
ATOM 2091 C C . HIS A 1 263 ? -25.065 10.388 24.003 1.00 95.69 263 HIS A C 1
ATOM 2093 O O . HIS A 1 263 ? -25.291 9.380 23.319 1.00 95.69 263 HIS A O 1
ATOM 2099 N N . HIS A 1 264 ? -23.991 10.506 24.779 1.00 96.25 264 HIS A N 1
ATOM 2100 C CA . HIS A 1 264 ? -23.144 9.378 25.145 1.00 96.25 264 HIS A CA 1
ATOM 2101 C C . HIS A 1 264 ? -23.901 8.468 26.108 1.00 96.25 264 HIS A C 1
ATOM 2103 O O . HIS A 1 264 ? -24.585 8.953 27.011 1.00 96.25 264 HIS A O 1
ATOM 2109 N N . LEU A 1 265 ? -23.780 7.156 25.920 1.00 95.06 265 LEU A N 1
ATOM 2110 C CA . LEU A 1 265 ? -24.389 6.183 26.820 1.00 95.06 265 LEU A CA 1
ATOM 2111 C C . LEU A 1 265 ? -23.355 5.703 27.847 1.00 95.06 265 LEU A C 1
ATOM 2113 O O . LEU A 1 265 ? -22.287 5.235 27.440 1.00 95.06 265 LEU A O 1
ATOM 2117 N N . PRO A 1 266 ? -23.643 5.826 29.156 1.00 89.19 266 PRO A N 1
ATOM 2118 C CA . PRO A 1 266 ? -22.756 5.339 30.200 1.00 89.19 266 PRO A CA 1
ATOM 2119 C C . PRO A 1 266 ? -22.715 3.809 30.227 1.00 89.19 266 PRO A C 1
ATOM 2121 O O . PRO A 1 266 ? -23.708 3.140 29.931 1.00 89.19 266 PRO A O 1
ATOM 2124 N N . ILE A 1 267 ? -21.561 3.275 30.617 1.00 93.00 267 ILE A N 1
ATOM 2125 C CA . ILE A 1 267 ? -21.346 1.854 30.896 1.00 93.00 267 ILE A CA 1
ATOM 2126 C C . ILE A 1 267 ? -21.430 1.644 32.411 1.00 93.00 267 ILE A C 1
ATOM 2128 O O . ILE A 1 267 ? -21.012 2.511 33.181 1.00 93.00 267 ILE A O 1
ATOM 2132 N N . ASP A 1 268 ? -21.971 0.505 32.849 1.00 94.69 268 ASP A N 1
ATOM 2133 C CA . ASP A 1 268 ? -21.921 0.098 34.256 1.00 94.69 268 ASP A CA 1
ATOM 2134 C C . ASP A 1 268 ? -20.477 -0.259 34.636 1.00 94.69 268 ASP A C 1
ATOM 2136 O O . ASP A 1 268 ? -20.034 -1.402 34.509 1.00 94.69 268 ASP A O 1
ATOM 2140 N N . MET A 1 269 ? -19.721 0.750 35.069 1.00 94.62 269 MET A N 1
ATOM 2141 C CA . MET A 1 269 ? -18.316 0.583 35.431 1.00 94.62 269 MET A CA 1
ATOM 2142 C C . MET A 1 269 ? -18.132 -0.304 36.659 1.00 94.62 269 MET A C 1
ATOM 2144 O O . MET A 1 269 ? -17.117 -0.986 36.750 1.00 94.62 269 MET A O 1
ATOM 2148 N N . THR A 1 270 ? -19.110 -0.373 37.567 1.00 95.56 270 THR A N 1
ATOM 2149 C CA . THR A 1 270 ? -19.050 -1.296 38.707 1.00 95.56 270 THR A CA 1
ATOM 2150 C C . THR A 1 270 ? -19.035 -2.744 38.226 1.00 95.56 270 THR A C 1
ATOM 2152 O O . THR A 1 270 ? -18.227 -3.538 38.710 1.00 95.56 270 THR A O 1
ATOM 2155 N N . ALA A 1 271 ? -19.849 -3.081 37.222 1.00 95.56 271 ALA A N 1
ATOM 2156 C CA . ALA A 1 271 ? -19.786 -4.389 36.577 1.00 95.56 271 ALA A CA 1
ATOM 2157 C C . ALA A 1 271 ? -18.432 -4.629 35.884 1.00 95.56 271 ALA A C 1
ATOM 2159 O O . ALA A 1 271 ? -17.843 -5.693 36.070 1.00 95.56 271 ALA A O 1
ATOM 2160 N N . ILE A 1 272 ? -17.899 -3.643 35.146 1.00 95.56 272 ILE A N 1
ATOM 2161 C CA . ILE A 1 272 ? -16.578 -3.753 34.496 1.00 95.56 272 ILE A CA 1
ATOM 2162 C C . ILE A 1 272 ? -15.474 -4.032 35.525 1.00 95.56 272 ILE A C 1
ATOM 2164 O O . ILE A 1 272 ? -14.695 -4.964 35.334 1.00 95.56 272 ILE A O 1
ATOM 2168 N N . PHE A 1 273 ? -15.418 -3.270 36.623 1.00 94.88 273 PHE A N 1
ATOM 2169 C CA . PHE A 1 273 ? -14.416 -3.456 37.676 1.00 94.88 273 PHE A CA 1
ATOM 2170 C C . PHE A 1 273 ? -14.472 -4.861 38.268 1.00 94.88 273 PHE A C 1
ATOM 2172 O O . PHE A 1 273 ? -13.439 -5.521 38.351 1.00 94.88 273 PHE A O 1
ATOM 2179 N N . ASN A 1 274 ? -15.672 -5.341 38.607 1.00 94.69 274 ASN A N 1
ATOM 2180 C CA . ASN A 1 274 ? -15.863 -6.674 39.176 1.00 94.69 274 ASN A CA 1
ATOM 2181 C C . ASN A 1 274 ? -15.379 -7.781 38.227 1.00 94.69 274 ASN A C 1
ATOM 2183 O O . ASN A 1 274 ? -14.715 -8.717 38.667 1.00 94.69 274 ASN A O 1
ATOM 2187 N N . ILE A 1 275 ? -15.681 -7.668 36.930 1.00 94.12 275 ILE A N 1
ATOM 2188 C CA . ILE A 1 275 ? -15.272 -8.650 35.914 1.00 94.12 275 ILE A CA 1
ATOM 2189 C C . ILE A 1 275 ? -13.747 -8.634 35.728 1.00 94.12 275 ILE A C 1
ATOM 2191 O O . ILE A 1 275 ? -13.108 -9.687 35.746 1.00 94.12 275 ILE A O 1
ATOM 2195 N N . VAL A 1 276 ? -13.147 -7.444 35.606 1.00 92.31 276 VAL A N 1
ATOM 2196 C CA . VAL A 1 276 ? -11.691 -7.284 35.446 1.00 92.31 276 VAL A CA 1
ATOM 2197 C C . VAL A 1 276 ? -10.936 -7.790 36.679 1.00 92.31 276 VAL A C 1
ATOM 2199 O O . VAL A 1 276 ? -9.890 -8.425 36.540 1.00 92.31 276 VAL A O 1
ATOM 2202 N N . ASP A 1 277 ? -11.457 -7.565 37.888 1.00 91.94 277 ASP A N 1
ATOM 2203 C CA . ASP A 1 277 ? -10.845 -8.062 39.125 1.00 91.94 277 ASP A CA 1
ATOM 2204 C C . ASP A 1 277 ? -10.846 -9.586 39.235 1.00 91.94 277 ASP A C 1
ATOM 2206 O O . ASP A 1 277 ? -9.914 -10.153 39.805 1.00 91.94 277 ASP A O 1
ATOM 2210 N N . GLN A 1 278 ? -11.841 -10.245 38.642 1.00 90.31 278 GLN A N 1
ATOM 2211 C CA . GLN A 1 278 ? -11.927 -11.703 38.548 1.00 90.31 278 GLN A CA 1
ATOM 2212 C C . GLN A 1 278 ? -11.059 -12.286 37.417 1.00 90.31 278 GLN A C 1
ATOM 2214 O O . GLN A 1 278 ? -11.094 -13.494 37.174 1.00 90.31 278 GLN A O 1
ATOM 2219 N N . GLY A 1 279 ? -10.299 -11.449 36.700 1.00 87.25 279 GLY A N 1
ATOM 2220 C CA . GLY A 1 279 ? -9.505 -11.864 35.541 1.00 87.25 279 GLY A CA 1
ATOM 2221 C C . GLY A 1 279 ? -10.357 -12.300 34.345 1.00 87.25 279 GLY A C 1
ATOM 2222 O O . GLY A 1 279 ? -9.874 -13.039 33.490 1.00 87.25 279 GLY A O 1
ATOM 2223 N N . GLN A 1 280 ? -11.624 -11.882 34.300 1.00 90.38 280 GLN A N 1
ATOM 2224 C CA . GLN A 1 280 ? -12.563 -12.189 33.225 1.00 90.38 280 GLN A CA 1
ATOM 2225 C C . GLN A 1 280 ? -12.632 -11.054 32.200 1.00 90.38 280 GLN A C 1
ATOM 2227 O O . GLN A 1 280 ? -12.190 -9.931 32.457 1.00 90.38 280 GLN A O 1
ATOM 2232 N N . ILE A 1 281 ? -13.191 -11.341 31.022 1.00 92.75 281 ILE A N 1
ATOM 2233 C CA . ILE A 1 281 ? -13.287 -10.370 29.928 1.00 92.75 281 ILE A CA 1
ATOM 2234 C C . ILE A 1 281 ? -14.675 -9.711 29.958 1.00 92.75 281 ILE A C 1
ATOM 2236 O O . ILE A 1 281 ? -15.679 -10.406 29.784 1.00 92.75 281 ILE A O 1
ATOM 2240 N N . PRO A 1 282 ? -14.773 -8.384 30.163 1.00 95.38 282 PRO A N 1
ATOM 2241 C CA . PRO A 1 282 ? -16.047 -7.679 30.112 1.00 95.38 282 PRO A CA 1
ATOM 2242 C C . PRO A 1 282 ? -16.506 -7.477 28.671 1.00 95.38 282 PRO A C 1
ATOM 2244 O O . PRO A 1 282 ? -15.772 -6.960 27.836 1.00 95.38 282 PRO A O 1
ATOM 2247 N N . LEU A 1 283 ? -17.748 -7.830 28.391 1.00 96.00 283 LEU A N 1
ATOM 2248 C CA . LEU A 1 283 ? -18.367 -7.753 27.080 1.00 96.00 283 LEU A CA 1
ATOM 2249 C C . LEU A 1 283 ? -19.550 -6.791 27.098 1.00 96.00 283 LEU A C 1
ATOM 2251 O O . LEU A 1 283 ? -20.319 -6.728 28.059 1.00 96.00 283 LEU A O 1
ATOM 2255 N N . ILE A 1 284 ? -19.709 -6.074 25.996 1.00 96.94 284 ILE A N 1
ATOM 2256 C CA . ILE A 1 284 ? -20.747 -5.082 25.776 1.00 96.94 284 ILE A CA 1
ATOM 2257 C C . ILE A 1 284 ? -21.802 -5.660 24.841 1.00 96.94 284 ILE A C 1
ATOM 2259 O O . ILE A 1 284 ? -21.488 -6.231 23.798 1.00 96.94 284 ILE A O 1
ATOM 2263 N N . LEU A 1 285 ? -23.067 -5.471 25.199 1.00 95.44 285 LEU A N 1
ATOM 2264 C CA . LEU A 1 285 ? -24.201 -5.705 24.316 1.00 95.44 285 LEU A CA 1
ATOM 2265 C C . LEU A 1 285 ? -25.047 -4.437 24.255 1.00 95.44 285 LEU A C 1
ATOM 2267 O O . LEU A 1 285 ? -25.521 -3.948 25.282 1.00 95.44 285 LEU A O 1
ATOM 2271 N N . PHE A 1 286 ? -25.260 -3.910 23.053 1.00 95.44 286 PHE A N 1
ATOM 2272 C CA . PHE A 1 286 ? -26.155 -2.783 22.838 1.00 95.44 286 PHE A CA 1
ATOM 2273 C C . PHE A 1 286 ? -27.459 -3.271 22.213 1.00 95.44 286 PHE A C 1
ATOM 2275 O O . PHE A 1 286 ? -27.481 -3.780 21.100 1.00 95.44 286 PHE A O 1
ATOM 2282 N N . SER A 1 287 ? -28.571 -3.116 22.926 1.00 92.06 287 SER A N 1
ATOM 2283 C CA . SER A 1 287 ? -29.883 -3.561 22.444 1.00 92.06 287 SER A CA 1
ATOM 2284 C C . SER A 1 287 ? -30.974 -2.632 22.960 1.00 92.06 287 SER A C 1
ATOM 2286 O O . SER A 1 287 ? -30.944 -2.195 24.113 1.00 92.06 287 SER A O 1
ATOM 2288 N N . ASN A 1 288 ? -31.938 -2.290 22.099 1.00 88.94 288 ASN A N 1
ATOM 2289 C CA . ASN A 1 288 ? -33.074 -1.423 22.439 1.00 88.94 288 ASN A CA 1
ATOM 2290 C C . ASN A 1 288 ? -32.662 -0.088 23.094 1.00 88.94 288 ASN A C 1
ATOM 2292 O O . ASN A 1 288 ? -33.290 0.378 24.046 1.00 88.94 288 ASN A O 1
ATOM 2296 N N . GLY A 1 289 ? -31.576 0.524 22.607 1.00 89.38 289 GLY A N 1
ATOM 2297 C CA . GLY A 1 289 ? -31.093 1.812 23.112 1.00 89.38 289 GLY A CA 1
ATOM 2298 C C . GLY A 1 289 ? -30.403 1.751 24.477 1.00 89.38 289 GLY A C 1
ATOM 2299 O O . GLY A 1 289 ? -30.126 2.804 25.048 1.00 89.38 289 GLY A O 1
ATOM 2300 N N . LYS A 1 290 ? -30.130 0.554 25.008 1.00 91.69 290 LYS A N 1
ATOM 2301 C CA . LYS A 1 290 ? -29.474 0.345 26.302 1.00 91.69 290 LYS A CA 1
ATOM 2302 C C . LYS A 1 290 ? -28.200 -0.467 26.133 1.00 91.69 290 LYS A C 1
ATOM 2304 O O . LYS A 1 290 ? -28.143 -1.376 25.306 1.00 91.69 290 LYS A O 1
ATOM 2309 N N . VAL A 1 291 ? -27.204 -0.153 26.954 1.00 95.00 291 VAL A N 1
ATOM 2310 C CA . VAL A 1 291 ? -25.976 -0.939 27.055 1.00 95.00 291 VAL A CA 1
ATOM 2311 C C . VAL A 1 291 ? -26.097 -1.916 28.220 1.00 95.00 291 VAL A C 1
ATOM 2313 O O . VAL A 1 291 ? -26.522 -1.532 29.309 1.00 95.00 291 VAL A O 1
ATOM 2316 N N . ARG A 1 292 ? -25.742 -3.177 27.986 1.00 95.38 292 ARG A N 1
ATOM 2317 C CA . ARG A 1 292 ? -25.596 -4.213 29.011 1.00 95.38 292 ARG A CA 1
ATOM 2318 C C . ARG A 1 292 ? -24.143 -4.662 29.052 1.00 95.38 292 ARG A C 1
ATOM 2320 O O . ARG A 1 292 ? -23.513 -4.801 28.005 1.00 95.38 292 ARG A O 1
ATOM 2327 N N . VAL A 1 293 ? -23.649 -4.898 30.261 1.00 94.88 293 VAL A N 1
ATOM 2328 C CA . VAL A 1 293 ? -22.336 -5.493 30.509 1.00 94.88 293 VAL A CA 1
ATOM 2329 C C . VAL A 1 293 ? -22.554 -6.946 30.907 1.00 94.88 293 VAL A C 1
ATOM 2331 O O . VAL A 1 293 ? -23.400 -7.239 31.750 1.00 94.88 293 VAL A O 1
ATOM 2334 N N . GLN A 1 294 ? -21.803 -7.853 30.299 1.00 92.50 294 GLN A N 1
ATOM 2335 C CA . GLN A 1 294 ? -21.773 -9.266 30.665 1.00 92.50 294 GLN A CA 1
ATOM 2336 C C . GLN A 1 294 ? -20.329 -9.765 30.670 1.00 92.50 294 GLN A C 1
ATOM 2338 O O . GLN A 1 294 ? -19.456 -9.138 30.084 1.00 92.50 294 GLN A O 1
ATOM 2343 N N . GLN A 1 295 ? -20.057 -10.881 31.331 1.00 88.75 295 GLN A N 1
ATOM 2344 C CA . GLN A 1 295 ? -18.723 -11.487 31.342 1.00 88.75 295 GLN A CA 1
ATOM 2345 C C . GLN A 1 295 ? -18.574 -12.516 30.219 1.00 88.75 295 GLN A C 1
ATOM 2347 O O . GLN A 1 295 ? -19.552 -13.168 29.842 1.00 88.75 295 GLN A O 1
ATOM 2352 N N . SER A 1 296 ? -17.359 -12.691 29.699 1.00 80.69 296 SER A N 1
ATOM 2353 C CA . SER A 1 296 ? -17.040 -13.849 28.864 1.00 80.69 296 SER A CA 1
ATOM 2354 C C . SER A 1 296 ? -17.211 -15.139 29.674 1.00 80.69 296 SER A C 1
ATOM 2356 O O . SER A 1 296 ? -16.854 -15.146 30.854 1.00 80.69 296 SER A O 1
ATOM 2358 N N . PRO A 1 297 ? -17.682 -16.240 29.072 1.00 66.75 297 PRO A N 1
ATOM 2359 C CA . PRO A 1 297 ? -17.729 -17.533 29.747 1.00 66.75 297 PRO A CA 1
ATOM 2360 C C . PRO A 1 297 ? -16.345 -17.948 30.269 1.00 66.75 297 PRO A C 1
ATOM 2362 O O . PRO A 1 297 ? -15.342 -17.803 29.568 1.00 66.75 297 PRO A O 1
ATOM 2365 N N . SER A 1 298 ? -16.301 -18.474 31.491 1.00 56.72 298 SER A N 1
ATOM 2366 C CA . SER A 1 298 ? -15.081 -18.902 32.181 1.00 56.72 298 SER A CA 1
ATOM 2367 C C . SER A 1 298 ? -15.206 -20.378 32.556 1.00 56.72 298 SER A C 1
ATOM 2369 O O . SER A 1 298 ? -16.135 -20.733 33.277 1.00 56.72 298 SER A O 1
ATOM 2371 N N . GLY A 1 299 ? -14.272 -21.229 32.121 1.00 51.66 299 GLY A N 1
ATOM 2372 C CA . GLY A 1 299 ? -14.169 -22.627 32.570 1.00 51.66 299 GLY A CA 1
ATOM 2373 C C . GLY A 1 299 ? -14.183 -23.665 31.445 1.00 51.66 299 GLY A C 1
ATOM 2374 O O . GLY A 1 299 ? -14.562 -23.354 30.317 1.00 51.66 299 GLY A O 1
ATOM 2375 N N . ASN A 1 300 ? -13.733 -24.889 31.765 1.00 44.12 300 ASN A N 1
ATOM 2376 C CA . ASN A 1 300 ? -13.830 -26.054 30.881 1.00 44.12 300 ASN A CA 1
ATOM 2377 C C . ASN A 1 300 ? -15.275 -26.185 30.401 1.00 44.12 300 ASN A C 1
ATOM 2379 O O . ASN A 1 300 ? -16.198 -26.297 31.204 1.00 44.12 300 ASN A O 1
ATOM 2383 N N . ILE A 1 301 ? -15.434 -26.104 29.088 1.00 47.41 301 ILE A N 1
ATOM 2384 C CA . ILE A 1 301 ? -16.708 -26.186 28.391 1.00 47.41 301 ILE A CA 1
ATOM 2385 C C . ILE A 1 301 ? -17.274 -27.585 28.663 1.00 47.41 301 ILE A C 1
ATOM 2387 O O . ILE A 1 301 ? -16.716 -28.563 28.171 1.00 47.41 301 ILE A O 1
ATOM 2391 N N . ASP A 1 302 ? -18.352 -27.692 29.445 1.00 46.69 302 ASP A N 1
ATOM 2392 C CA . ASP A 1 302 ? -19.236 -28.858 29.342 1.00 46.69 302 ASP A CA 1
ATOM 2393 C C . ASP A 1 302 ? -19.677 -28.945 27.874 1.00 46.69 302 ASP A C 1
ATOM 2395 O O . ASP A 1 302 ? -20.116 -27.934 27.311 1.00 46.69 302 ASP A O 1
ATOM 2399 N N . GLU A 1 303 ? -19.546 -30.124 27.253 1.00 49.97 303 GLU A N 1
ATOM 2400 C CA . GLU A 1 303 ? -19.800 -30.362 25.817 1.00 49.97 303 GLU A CA 1
ATOM 2401 C C . GLU A 1 303 ? -21.173 -29.835 25.335 1.00 49.97 303 GLU A C 1
ATOM 2403 O O . GLU A 1 303 ? -21.340 -29.543 24.149 1.00 49.97 303 GLU A O 1
ATOM 2408 N N . ASP A 1 304 ? -22.121 -29.622 26.256 1.00 50.88 304 ASP A N 1
ATOM 2409 C CA . ASP A 1 304 ? -23.492 -29.171 25.998 1.00 50.88 304 ASP A CA 1
ATOM 2410 C C . ASP A 1 304 ? -23.716 -27.642 25.994 1.00 50.88 304 ASP A C 1
ATOM 2412 O O . ASP A 1 304 ? -24.756 -27.180 25.517 1.00 50.88 304 ASP A O 1
ATOM 2416 N N . THR A 1 305 ? -22.766 -26.814 26.447 1.00 49.19 305 THR A N 1
ATOM 2417 C CA . THR A 1 305 ? -22.916 -25.340 26.427 1.00 49.19 305 THR A CA 1
ATOM 2418 C C . THR A 1 305 ? -21.772 -24.670 25.688 1.00 49.19 305 THR A C 1
ATOM 2420 O O . THR A 1 305 ? -20.754 -24.307 26.272 1.00 49.19 305 THR A O 1
ATOM 2423 N N . ARG A 1 306 ? -21.953 -24.435 24.380 1.00 53.66 306 ARG A N 1
ATOM 2424 C CA . ARG A 1 306 ? -21.003 -23.610 23.622 1.00 53.66 306 ARG A CA 1
ATOM 2425 C C . ARG A 1 306 ? -20.916 -22.221 24.268 1.00 53.66 306 ARG A C 1
ATOM 2427 O O . ARG A 1 306 ? -21.963 -21.586 24.434 1.00 53.66 306 ARG A O 1
ATOM 2434 N N . PRO A 1 307 ? -19.710 -21.728 24.604 1.00 58.12 307 PRO A N 1
ATOM 2435 C CA . PRO A 1 307 ? -19.546 -20.392 25.156 1.00 58.12 307 PRO A CA 1
ATOM 2436 C C . PRO A 1 307 ? -20.179 -19.361 24.219 1.00 58.12 307 PRO A C 1
ATOM 2438 O O . PRO A 1 307 ? -20.139 -19.523 22.999 1.00 58.12 307 PRO A O 1
ATOM 2441 N N . VAL A 1 308 ? -20.791 -18.312 24.782 1.00 64.19 308 VAL A N 1
ATOM 2442 C CA . VAL A 1 308 ? -21.300 -17.193 23.985 1.00 64.19 308 VAL A CA 1
ATOM 2443 C C . VAL A 1 308 ? -20.095 -16.540 23.302 1.00 64.19 308 VAL A C 1
ATOM 2445 O O . VAL A 1 308 ? -19.276 -15.922 23.985 1.00 64.19 308 VAL A O 1
ATOM 2448 N N . PRO A 1 309 ? -19.957 -16.679 21.978 1.00 84.56 309 PRO A N 1
ATOM 2449 C CA . PRO A 1 309 ? -18.889 -16.050 21.248 1.00 84.56 309 PRO A CA 1
ATOM 2450 C C . PRO A 1 309 ? -19.098 -14.547 21.242 1.00 84.56 309 PRO A C 1
ATOM 2452 O O . PRO A 1 309 ? -20.229 -14.048 21.225 1.00 84.56 309 PRO A O 1
ATOM 2455 N N . TYR A 1 310 ? -17.985 -13.835 21.225 1.00 93.06 310 TYR A N 1
ATOM 2456 C CA . TYR A 1 310 ? -17.965 -12.391 21.125 1.00 93.06 310 TYR A CA 1
ATOM 2457 C C . TYR A 1 310 ? -17.034 -11.953 20.005 1.00 93.06 310 TYR A C 1
ATOM 2459 O O . TYR A 1 310 ? -16.197 -12.717 19.514 1.00 93.06 310 TYR A O 1
ATOM 2467 N N . VAL A 1 311 ? -17.202 -10.697 19.609 1.00 95.44 311 VAL A N 1
ATOM 2468 C CA . VAL A 1 311 ? -16.334 -10.033 18.638 1.00 95.44 311 VAL A CA 1
ATOM 2469 C C . VAL A 1 311 ? -15.450 -9.029 19.362 1.00 95.44 311 VAL A C 1
ATOM 2471 O O . VAL A 1 311 ? -15.962 -8.178 20.082 1.00 95.44 311 VAL A O 1
ATOM 2474 N N . ALA A 1 312 ? -14.135 -9.082 19.178 1.00 96.62 312 ALA A N 1
ATOM 2475 C CA . ALA A 1 312 ? -13.266 -7.998 19.629 1.00 96.62 312 ALA A CA 1
ATOM 2476 C C . ALA A 1 312 ? -13.161 -6.928 18.534 1.00 96.62 312 ALA A C 1
ATOM 2478 O O . ALA A 1 312 ? -12.957 -7.238 17.360 1.00 96.62 312 ALA A O 1
ATOM 2479 N N . ILE A 1 313 ? -13.319 -5.662 18.909 1.00 97.38 313 ILE A N 1
ATOM 2480 C CA . ILE A 1 313 ? -13.205 -4.522 18.003 1.00 97.38 313 ILE A CA 1
ATOM 2481 C C . ILE A 1 313 ? -11.782 -3.980 18.070 1.00 97.38 313 ILE A C 1
ATOM 2483 O O . ILE A 1 313 ? -11.368 -3.430 19.087 1.00 97.38 313 ILE A O 1
ATOM 2487 N N . SER A 1 314 ? -11.064 -4.093 16.957 1.00 94.56 314 SER A N 1
ATOM 2488 C CA . SER A 1 314 ? -9.748 -3.494 16.759 1.00 94.56 314 SER A CA 1
ATOM 2489 C C . SER A 1 314 ? -9.923 -2.208 15.955 1.00 94.56 314 SER A C 1
ATOM 2491 O O . SER A 1 314 ? -10.480 -2.229 14.858 1.00 94.56 314 SER A O 1
ATOM 2493 N N . HIS A 1 315 ? -9.537 -1.054 16.497 1.00 92.44 315 HIS A N 1
ATOM 2494 C CA . HIS A 1 315 ? -9.940 0.218 15.899 1.00 92.44 315 HIS A CA 1
ATOM 2495 C C . HIS A 1 315 ? -8.903 1.332 16.035 1.00 92.44 315 HIS A C 1
ATOM 2497 O O . HIS A 1 315 ? -8.001 1.305 16.871 1.00 92.44 315 HIS A O 1
ATOM 2503 N N . VAL A 1 316 ? -9.055 2.358 15.198 1.00 87.06 316 VAL A N 1
ATOM 2504 C CA . VAL A 1 316 ? -8.187 3.536 15.195 1.00 87.06 316 VAL A CA 1
ATOM 2505 C C . VAL A 1 316 ? -8.799 4.656 16.034 1.00 87.06 316 VAL A C 1
ATOM 2507 O O . VAL A 1 316 ? -9.766 5.297 15.627 1.00 87.06 316 VAL A O 1
ATOM 2510 N N . TRP A 1 317 ? -8.194 4.969 17.183 1.00 87.00 317 TRP A N 1
ATOM 2511 C CA . TRP A 1 317 ? -8.690 6.050 18.041 1.00 87.00 317 TRP A CA 1
ATOM 2512 C C . TRP A 1 317 ? -8.759 7.397 17.307 1.00 87.00 317 TRP A C 1
ATOM 2514 O O . TRP A 1 317 ? -9.736 8.128 17.463 1.00 87.00 317 TRP A O 1
ATOM 2524 N N . SER A 1 318 ? -7.780 7.732 16.456 1.00 85.06 318 SER A N 1
ATOM 2525 C CA . SER A 1 318 ? -7.770 9.024 15.748 1.00 85.06 318 SER A CA 1
ATOM 2526 C C . SER A 1 318 ? -8.866 9.159 14.684 1.00 85.06 318 SER A C 1
ATOM 2528 O O . SER A 1 318 ? -9.112 10.260 14.190 1.00 85.06 318 SER A O 1
ATOM 2530 N N . ASP A 1 319 ? -9.604 8.083 14.399 1.00 87.00 319 ASP A N 1
ATOM 2531 C CA . ASP A 1 319 ? -10.823 8.129 13.593 1.00 87.00 319 ASP A CA 1
ATOM 2532 C C . ASP A 1 319 ? -12.057 8.558 14.409 1.00 87.00 319 ASP A C 1
ATOM 2534 O O . ASP A 1 319 ? -13.129 8.757 13.843 1.00 87.00 319 ASP A O 1
ATOM 2538 N N . GLY A 1 320 ? -11.899 8.809 15.714 1.00 90.38 320 GLY A N 1
ATOM 2539 C CA . GLY A 1 320 ? -12.938 9.355 16.593 1.00 90.38 320 GLY A CA 1
ATOM 2540 C C . GLY A 1 320 ? -13.709 8.310 17.398 1.00 90.38 320 GLY A C 1
ATOM 2541 O O . GLY A 1 320 ? -14.799 8.611 17.874 1.00 90.38 320 GLY A O 1
ATOM 2542 N N . LEU A 1 321 ? -13.179 7.094 17.521 1.00 92.00 321 LEU A N 1
ATOM 2543 C CA . LEU A 1 321 ? -13.809 5.978 18.234 1.00 92.00 321 LEU A CA 1
ATOM 2544 C C . LEU A 1 321 ? -13.245 5.737 19.648 1.00 92.00 321 LEU A C 1
ATOM 2546 O O . LEU A 1 321 ? -13.748 4.871 20.350 1.00 92.00 321 LEU A O 1
ATOM 2550 N N . GLY A 1 322 ? -12.255 6.524 20.068 1.00 91.81 322 GLY A N 1
ATOM 2551 C CA . GLY A 1 322 ? -11.740 6.563 21.435 1.00 91.81 322 GLY A CA 1
ATOM 2552 C C . GLY A 1 322 ? -12.526 7.517 22.336 1.00 91.81 322 GLY A C 1
ATOM 2553 O O . GLY A 1 322 ? -13.378 8.285 21.875 1.00 91.81 322 GLY A O 1
ATOM 2554 N N . ASN A 1 323 ? -12.205 7.519 23.631 1.00 92.75 323 ASN A N 1
ATOM 2555 C CA . ASN A 1 323 ? -12.700 8.502 24.597 1.00 92.75 323 ASN A CA 1
ATOM 2556 C C . ASN A 1 323 ? -11.730 8.624 25.784 1.00 92.75 323 ASN A C 1
ATOM 2558 O O . ASN A 1 323 ? -11.570 7.691 26.563 1.00 92.75 323 ASN A O 1
ATOM 2562 N N . THR A 1 324 ? -11.082 9.783 25.933 1.00 88.94 324 THR A N 1
ATOM 2563 C CA . THR A 1 324 ? -10.073 10.021 26.983 1.00 88.94 324 THR A CA 1
ATOM 2564 C C . THR A 1 324 ? -10.676 10.385 28.342 1.00 88.94 324 THR A C 1
ATOM 2566 O O . THR A 1 324 ? -9.955 10.439 29.333 1.00 88.94 324 THR A O 1
ATOM 2569 N N . LYS A 1 325 ? -11.985 10.665 28.404 1.00 90.62 325 LYS A N 1
ATOM 2570 C CA . LYS A 1 325 ? -12.639 11.264 29.582 1.00 90.62 325 LYS A CA 1
ATOM 2571 C C . LYS A 1 325 ? -13.584 10.313 30.305 1.00 90.62 325 LYS A C 1
ATOM 2573 O O . LYS A 1 325 ? -13.803 10.476 31.500 1.00 90.62 325 LYS A O 1
ATOM 2578 N N . ALA A 1 326 ? -14.172 9.361 29.586 1.00 92.62 326 ALA A N 1
ATOM 2579 C CA . ALA A 1 326 ? -15.070 8.365 30.157 1.00 92.62 326 ALA A CA 1
ATOM 2580 C C . ALA A 1 326 ? -15.146 7.123 29.264 1.00 92.62 326 ALA A C 1
ATOM 2582 O O . ALA A 1 326 ? -15.056 7.233 28.044 1.00 92.62 326 ALA A O 1
ATOM 2583 N N . ASN A 1 327 ? -15.429 5.959 29.846 1.00 94.75 327 ASN A N 1
ATOM 2584 C CA . ASN A 1 327 ? -15.730 4.734 29.104 1.00 94.75 327 ASN A CA 1
ATOM 2585 C C . ASN A 1 327 ? -17.135 4.797 28.488 1.00 94.75 327 ASN A C 1
ATOM 2587 O O . ASN A 1 327 ? -18.064 4.156 28.964 1.00 94.75 327 ASN A O 1
ATOM 2591 N N . THR A 1 328 ? -17.324 5.638 27.471 1.00 96.25 328 THR A N 1
ATOM 2592 C CA . THR A 1 328 ? -18.619 5.852 26.806 1.00 96.25 328 THR A CA 1
ATOM 2593 C C . THR A 1 328 ? -18.440 6.137 25.323 1.00 96.25 328 THR A C 1
ATOM 2595 O O . THR A 1 328 ? -17.435 6.720 24.911 1.00 96.25 328 THR A O 1
ATOM 2598 N N . LEU A 1 329 ? -19.469 5.828 24.536 1.00 97.19 329 LEU A N 1
ATOM 2599 C CA . LEU A 1 329 ? -19.579 6.229 23.136 1.00 97.19 329 LEU A CA 1
ATOM 2600 C C . LEU A 1 329 ? -20.949 6.870 22.860 1.00 97.19 329 LEU A C 1
ATOM 2602 O O . LEU A 1 329 ? -21.922 6.570 23.564 1.00 97.19 329 LEU A O 1
ATOM 2606 N N . PRO A 1 330 ? -21.062 7.726 21.826 1.00 97.38 330 PRO A N 1
ATOM 2607 C CA . PRO A 1 330 ? -22.350 8.191 21.331 1.00 97.38 330 PRO A CA 1
ATOM 2608 C C . PRO A 1 330 ? -23.281 7.029 20.982 1.00 97.38 330 PRO A C 1
ATOM 2610 O O . PRO A 1 330 ? -22.844 6.045 20.378 1.00 97.38 330 PRO A O 1
ATOM 2613 N N . ARG A 1 331 ? -24.584 7.171 21.265 1.00 97.44 331 ARG A N 1
ATOM 2614 C CA . ARG A 1 331 ? -25.602 6.165 20.905 1.00 97.44 331 ARG A CA 1
ATOM 2615 C C . ARG A 1 331 ? -25.485 5.690 19.451 1.00 97.44 331 ARG A C 1
ATOM 2617 O O . ARG A 1 331 ? -25.563 4.494 19.198 1.00 97.44 331 ARG A O 1
ATOM 2624 N N . CYS A 1 332 ? -25.264 6.607 18.508 1.00 97.38 332 CYS A N 1
ATOM 2625 C CA . CYS A 1 332 ? -25.145 6.271 17.088 1.00 97.38 332 CYS A CA 1
ATOM 2626 C C . CYS A 1 332 ? -23.933 5.375 16.771 1.00 97.38 332 CYS A C 1
ATOM 2628 O O . CYS A 1 332 ? -24.009 4.553 15.862 1.00 97.38 332 CYS A O 1
ATOM 2630 N N . GLN A 1 333 ? -22.822 5.516 17.507 1.00 97.25 333 GLN A N 1
ATOM 2631 C CA . GLN A 1 333 ? -21.640 4.666 17.331 1.00 97.25 333 GLN A CA 1
ATOM 2632 C C . GLN A 1 333 ? -21.892 3.266 17.884 1.00 97.25 333 GLN A C 1
ATOM 2634 O O . GLN A 1 333 ? -21.589 2.291 17.207 1.00 97.25 333 GLN A O 1
ATOM 2639 N N . LEU A 1 334 ? -22.501 3.159 19.069 1.00 97.31 334 LEU A N 1
ATOM 2640 C CA . LEU A 1 334 ? -22.872 1.868 19.660 1.00 97.31 334 LEU A CA 1
ATOM 2641 C C . LEU A 1 334 ? -23.842 1.096 18.761 1.00 97.31 334 LEU A C 1
ATOM 2643 O O . LEU A 1 334 ? -23.655 -0.095 18.529 1.00 97.31 334 LEU A O 1
ATOM 2647 N N . GLU A 1 335 ? -24.834 1.789 18.203 1.00 96.75 335 GLU A N 1
ATOM 2648 C CA . GLU A 1 335 ? -25.777 1.214 17.247 1.00 96.75 335 GLU A CA 1
ATOM 2649 C C . GLU A 1 335 ? -25.074 0.712 15.982 1.00 96.75 335 GLU A C 1
ATOM 2651 O O . GLU A 1 335 ? -25.270 -0.438 15.590 1.00 96.75 335 GLU A O 1
ATOM 2656 N N . LYS A 1 336 ? -24.190 1.529 15.393 1.00 96.31 336 LYS A N 1
ATOM 2657 C CA . LYS A 1 336 ? -23.391 1.129 14.229 1.00 96.31 336 LYS A CA 1
ATOM 2658 C C . LYS A 1 336 ? -22.510 -0.082 14.540 1.00 96.31 336 LYS A C 1
ATOM 2660 O O . LYS A 1 336 ? -22.526 -1.045 13.783 1.00 96.31 336 LYS A O 1
ATOM 2665 N N . ILE A 1 337 ? -21.751 -0.056 15.635 1.00 97.25 337 ILE A N 1
ATOM 2666 C CA . ILE A 1 337 ? -20.841 -1.149 16.012 1.00 97.25 337 ILE A CA 1
ATOM 2667 C C . ILE A 1 337 ? -21.630 -2.441 16.223 1.00 97.25 337 ILE A C 1
ATOM 2669 O O . ILE A 1 337 ? -21.263 -3.464 15.653 1.00 97.25 337 ILE A O 1
ATOM 2673 N N . GLN A 1 338 ? -22.749 -2.394 16.950 1.00 96.75 338 GLN A N 1
ATOM 2674 C CA . GLN A 1 338 ? -23.592 -3.569 17.159 1.00 96.75 338 GLN A CA 1
ATOM 2675 C C . GLN A 1 338 ? -24.134 -4.136 15.839 1.00 96.75 338 GLN A C 1
ATOM 2677 O O . GLN A 1 338 ? -24.149 -5.352 15.652 1.00 96.75 338 GLN A O 1
ATOM 2682 N N . GLN A 1 339 ? -24.555 -3.276 14.905 1.00 94.81 339 GLN A N 1
ATOM 2683 C CA . GLN A 1 339 ? -25.003 -3.706 13.577 1.00 94.81 339 GLN A CA 1
ATOM 2684 C C . GLN A 1 339 ? -23.882 -4.401 12.796 1.00 94.81 339 GLN A C 1
ATOM 2686 O O . GLN A 1 339 ? -24.121 -5.466 12.229 1.00 94.81 339 GLN A O 1
ATOM 2691 N N . LEU A 1 340 ? -22.666 -3.844 12.797 1.00 95.81 340 LEU A N 1
ATOM 2692 C CA . LEU A 1 340 ? -21.508 -4.454 12.133 1.00 95.81 340 LEU A CA 1
ATOM 2693 C C . LEU A 1 340 ? -21.133 -5.801 12.765 1.00 95.81 340 LEU A C 1
ATOM 2695 O O . LEU A 1 340 ? -20.896 -6.775 12.055 1.00 95.81 340 LEU A O 1
ATOM 2699 N N . VAL A 1 341 ? -21.141 -5.875 14.096 1.00 95.38 341 VAL A N 1
ATOM 2700 C CA . VAL A 1 341 ? -20.882 -7.102 14.860 1.00 95.38 341 VAL A CA 1
ATOM 2701 C C . VAL A 1 341 ? -21.906 -8.185 14.522 1.00 95.38 341 VAL A C 1
ATOM 2703 O O . VAL A 1 341 ? -21.525 -9.310 14.213 1.00 95.38 341 VAL A O 1
ATOM 2706 N N . ASN A 1 342 ? -23.197 -7.850 14.504 1.00 93.19 342 ASN A N 1
ATOM 2707 C CA . ASN A 1 342 ? -24.255 -8.793 14.140 1.00 93.19 342 ASN A CA 1
ATOM 2708 C C . ASN A 1 342 ? -24.164 -9.227 12.667 1.00 93.19 342 ASN A C 1
ATOM 2710 O O . ASN A 1 342 ? -24.431 -10.386 12.347 1.00 93.19 342 ASN A O 1
ATOM 2714 N N . ALA A 1 343 ? -23.761 -8.326 11.764 1.00 92.62 343 ALA A N 1
ATOM 2715 C CA . ALA A 1 343 ? -23.618 -8.623 10.339 1.00 92.62 343 ALA A CA 1
ATOM 2716 C C . ALA A 1 343 ? -22.603 -9.744 10.060 1.00 92.62 343 ALA A C 1
ATOM 2718 O O . ALA A 1 343 ? -22.793 -10.515 9.123 1.00 92.62 343 ALA A O 1
ATOM 2719 N N . LEU A 1 344 ? -21.587 -9.913 10.916 1.00 91.69 344 LEU A N 1
ATOM 2720 C CA . LEU A 1 344 ? -20.623 -11.019 10.830 1.00 91.69 344 LEU A CA 1
ATOM 2721 C C . LEU A 1 344 ? -21.243 -12.416 11.029 1.00 91.69 344 LEU A C 1
ATOM 2723 O O . LEU A 1 344 ? -20.578 -13.418 10.767 1.00 91.69 344 LEU A O 1
ATOM 2727 N N . TYR A 1 345 ? -22.484 -12.491 11.514 1.00 89.12 345 TYR A N 1
ATOM 2728 C CA . TYR A 1 345 ? -23.209 -13.735 11.795 1.00 89.12 345 TYR A CA 1
ATOM 2729 C C . TYR A 1 345 ? -24.480 -13.885 10.945 1.00 89.12 345 TYR A C 1
ATOM 2731 O O . TYR A 1 345 ? -25.258 -14.820 11.147 1.00 89.12 345 TYR A O 1
ATOM 2739 N N . GLN A 1 346 ? -24.708 -12.984 9.985 1.00 79.31 346 GLN A N 1
ATOM 2740 C CA . GLN A 1 346 ? -25.789 -13.122 9.010 1.00 79.31 346 GLN A CA 1
ATOM 2741 C C . GLN A 1 346 ? -25.439 -14.225 7.997 1.00 79.31 346 GLN A C 1
ATOM 2743 O O . GLN A 1 346 ? -24.306 -14.309 7.530 1.00 79.31 346 GLN A O 1
ATOM 2748 N N . GLY A 1 347 ? -26.397 -15.100 7.667 1.00 64.56 347 GLY A N 1
ATOM 2749 C CA . GLY A 1 347 ? -26.187 -16.210 6.722 1.00 64.56 347 GLY A CA 1
ATOM 2750 C C . GLY A 1 347 ? -25.568 -17.487 7.312 1.00 64.56 347 GLY A C 1
ATOM 2751 O O . GLY A 1 347 ? -25.467 -18.487 6.606 1.00 64.56 347 GLY A O 1
ATOM 2752 N N . VAL A 1 348 ? -25.212 -17.498 8.600 1.00 60.62 348 VAL A N 1
ATOM 2753 C CA . VAL A 1 348 ? -24.836 -18.720 9.334 1.00 60.62 348 VAL A CA 1
ATOM 2754 C C . VAL A 1 348 ? -26.099 -19.358 9.927 1.00 60.62 348 VAL A C 1
ATOM 2756 O O . VAL A 1 348 ? -27.038 -18.659 10.320 1.00 60.62 348 VAL A O 1
ATOM 2759 N N . CYS A 1 349 ? -26.155 -20.691 10.008 1.00 44.44 349 CYS A N 1
ATOM 2760 C CA . CYS A 1 349 ? -27.215 -21.398 10.727 1.00 44.44 349 CYS A CA 1
ATOM 2761 C C . CYS A 1 349 ? -27.275 -20.910 12.190 1.00 44.44 349 CYS A C 1
ATOM 2763 O O . CYS A 1 349 ? -26.366 -21.171 12.976 1.00 44.44 349 CYS A O 1
ATOM 2765 N N . GLY A 1 350 ? -28.338 -20.171 12.534 1.00 54.59 350 GLY A N 1
ATOM 2766 C CA . GLY A 1 350 ? -28.533 -19.572 13.860 1.00 54.59 350 GLY A CA 1
ATOM 2767 C C . GLY A 1 350 ? -28.260 -18.066 13.962 1.00 54.59 350 GLY A C 1
ATOM 2768 O O . GLY A 1 350 ? -27.651 -17.660 14.946 1.00 54.59 350 GLY A O 1
ATOM 2769 N N . HIS A 1 351 ? -28.700 -17.263 12.975 1.00 60.97 351 HIS A N 1
ATOM 2770 C CA . HIS A 1 351 ? -28.732 -15.785 12.983 1.00 60.97 351 HIS A CA 1
ATOM 2771 C C . HIS A 1 351 ? -28.720 -15.175 14.391 1.00 60.97 351 HIS A C 1
ATOM 2773 O O . HIS A 1 351 ? -29.668 -15.347 15.161 1.00 60.97 351 HIS A O 1
ATOM 2779 N N . ARG A 1 352 ? -27.662 -14.425 14.712 1.00 71.25 352 ARG A N 1
ATOM 2780 C CA . ARG A 1 352 ? -27.509 -13.777 16.017 1.00 71.25 352 ARG A CA 1
ATOM 2781 C C . ARG A 1 352 ? -27.620 -12.266 15.863 1.00 71.25 352 ARG A C 1
ATOM 2783 O O . ARG A 1 352 ? -26.755 -11.638 15.266 1.00 71.25 352 ARG A O 1
ATOM 2790 N N . ASN A 1 353 ? -28.682 -11.696 16.429 1.00 77.94 353 ASN A N 1
ATOM 2791 C CA . ASN A 1 353 ? -28.923 -10.246 16.442 1.00 77.94 353 ASN A CA 1
ATOM 2792 C C . ASN A 1 353 ? -28.495 -9.575 17.757 1.00 77.94 353 ASN A C 1
ATOM 2794 O O . ASN A 1 353 ? -28.656 -8.367 17.917 1.00 77.94 353 ASN A O 1
ATOM 2798 N N . GLU A 1 354 ? -27.952 -10.347 18.693 1.00 87.00 354 GLU A N 1
ATOM 2799 C CA . GLU A 1 354 ? -27.464 -9.865 19.986 1.00 87.00 354 GLU A CA 1
ATOM 2800 C C . GLU A 1 354 ? -26.090 -10.481 20.278 1.00 87.00 354 GLU A C 1
ATOM 2802 O O . GLU A 1 354 ? -25.893 -11.173 21.275 1.00 87.00 354 GLU A O 1
ATOM 2807 N N . VAL A 1 355 ? -25.137 -10.287 19.361 1.00 91.88 355 VAL A N 1
ATOM 2808 C CA . VAL A 1 355 ? -23.763 -10.755 19.567 1.00 91.88 355 VAL A CA 1
ATOM 2809 C C . VAL A 1 355 ? -23.004 -9.735 20.418 1.00 91.88 355 VAL A C 1
ATOM 2811 O O . VAL A 1 355 ? -22.921 -8.567 20.033 1.00 91.88 355 VAL A O 1
ATOM 2814 N N . PRO A 1 356 ? -22.442 -10.138 21.566 1.00 95.12 356 PRO A N 1
ATOM 2815 C CA . PRO A 1 356 ? -21.654 -9.236 22.389 1.00 95.12 356 PRO A CA 1
ATOM 2816 C C . PRO A 1 356 ? -20.317 -8.889 21.731 1.00 95.12 356 PRO A C 1
ATOM 2818 O O . PRO A 1 356 ? -19.755 -9.674 20.962 1.00 95.12 356 PRO A O 1
ATOM 2821 N N . PHE A 1 357 ? -19.768 -7.731 22.079 1.00 96.81 357 PHE A N 1
ATOM 2822 C CA . PHE A 1 357 ? -18.456 -7.310 21.615 1.00 96.81 357 PHE A CA 1
ATOM 2823 C C . PHE A 1 357 ? -17.597 -6.735 22.734 1.00 96.81 357 PHE A C 1
ATOM 2825 O O . PHE A 1 357 ? -18.095 -6.231 23.737 1.00 96.81 357 PHE A O 1
ATOM 2832 N N . TRP A 1 358 ? -16.287 -6.800 22.547 1.00 97.00 358 TRP A N 1
ATOM 2833 C CA . TRP A 1 358 ? -15.313 -6.113 23.380 1.00 97.00 358 TRP A CA 1
ATOM 2834 C C . TRP A 1 358 ? -14.733 -4.933 22.606 1.00 97.00 358 TRP A C 1
ATOM 2836 O O . TRP A 1 358 ? -14.430 -5.059 21.421 1.00 97.00 358 TRP A O 1
ATOM 2846 N N . MET A 1 359 ? -14.559 -3.793 23.268 1.00 96.19 359 MET A N 1
ATOM 2847 C CA . MET A 1 359 ? -13.850 -2.641 22.715 1.00 96.19 359 MET A CA 1
ATOM 2848 C C . MET A 1 359 ? -13.120 -1.935 23.851 1.00 96.19 359 MET A C 1
ATOM 2850 O O . MET A 1 359 ? -13.744 -1.558 24.842 1.00 96.19 359 MET A O 1
ATOM 2854 N N . ASP A 1 360 ? -11.818 -1.732 23.701 1.00 94.06 360 ASP A N 1
ATOM 2855 C CA . ASP A 1 360 ? -10.936 -1.081 24.676 1.00 94.06 360 ASP A CA 1
ATOM 2856 C C . ASP A 1 360 ? -11.515 0.227 25.240 1.00 94.06 360 ASP A C 1
ATOM 2858 O O . ASP A 1 360 ? -11.549 0.413 26.452 1.00 94.06 360 ASP A O 1
ATOM 2862 N N . THR A 1 361 ? -12.077 1.087 24.389 1.00 94.69 361 THR A N 1
ATOM 2863 C CA . THR A 1 361 ? -12.687 2.368 24.794 1.00 94.69 361 THR A CA 1
ATOM 2864 C C . THR A 1 361 ? -13.800 2.199 25.836 1.00 94.69 361 THR A C 1
ATOM 2866 O O . THR A 1 361 ? -14.004 3.067 26.683 1.00 94.69 361 THR A O 1
ATOM 2869 N N . LEU A 1 362 ? -14.526 1.080 25.807 1.00 96.50 362 LEU A N 1
ATOM 2870 C CA . LEU A 1 362 ? -15.629 0.789 26.727 1.00 96.50 362 LEU A CA 1
ATOM 2871 C C . LEU A 1 362 ? -15.209 -0.135 27.878 1.00 96.50 362 LEU A C 1
ATOM 2873 O O . LEU A 1 362 ? -15.756 -0.034 28.971 1.00 96.50 362 LEU A O 1
ATOM 2877 N N . CYS A 1 363 ? -14.258 -1.033 27.623 1.00 96.25 363 CYS A N 1
ATOM 2878 C CA . CYS A 1 363 ? -13.936 -2.164 28.490 1.00 96.25 363 CYS A CA 1
ATOM 2879 C C . CYS A 1 363 ? -12.633 -2.001 29.285 1.00 96.25 363 CYS A C 1
ATOM 2881 O O . CYS A 1 363 ? -12.423 -2.749 30.237 1.00 96.25 363 CYS A O 1
ATOM 2883 N N . VAL A 1 364 ? -11.751 -1.068 28.908 1.00 94.31 364 VAL A N 1
ATOM 2884 C CA . VAL A 1 364 ? -10.509 -0.760 29.634 1.00 94.31 364 VAL A CA 1
ATOM 2885 C C . VAL A 1 364 ? -10.756 0.457 30.523 1.00 94.31 364 VAL A C 1
ATOM 2887 O O . VAL A 1 364 ? -10.878 1.566 29.999 1.00 94.31 364 VAL A O 1
ATOM 2890 N N . PRO A 1 365 ? -10.824 0.296 31.856 1.00 93.38 365 PRO A N 1
ATOM 2891 C CA . PRO A 1 365 ? -11.139 1.419 32.729 1.00 93.38 365 PRO A CA 1
ATOM 2892 C C . PRO A 1 365 ? -10.072 2.512 32.711 1.00 93.38 365 PRO A C 1
ATOM 2894 O O . PRO A 1 365 ? -8.902 2.251 32.419 1.00 93.38 365 PRO A O 1
ATOM 2897 N N . LEU A 1 366 ? -10.465 3.737 33.062 1.00 89.50 366 LEU A N 1
ATOM 2898 C CA . LEU A 1 366 ? -9.539 4.869 33.172 1.00 89.50 366 LEU A CA 1
ATOM 2899 C C . LEU A 1 366 ? -8.766 4.852 34.503 1.00 89.50 366 LEU A C 1
ATOM 2901 O O . LEU A 1 366 ? -7.653 5.372 34.590 1.00 89.50 366 LEU A O 1
ATOM 2905 N N . GLU A 1 367 ? -9.317 4.215 35.535 1.00 89.88 367 GLU A N 1
ATOM 2906 C CA . GLU A 1 367 ? -8.723 4.084 36.860 1.00 89.88 367 GLU A CA 1
ATOM 2907 C C . GLU A 1 367 ? -7.466 3.207 36.829 1.00 89.88 367 GLU A C 1
ATOM 2909 O O . GLU A 1 367 ? -7.514 2.030 36.472 1.00 89.88 367 GLU A O 1
ATOM 2914 N N . SER A 1 368 ? -6.334 3.764 37.274 1.00 85.88 368 SER A N 1
ATOM 2915 C CA . SER A 1 368 ? -4.986 3.194 37.091 1.00 85.88 368 SER A CA 1
ATOM 2916 C C . SER A 1 368 ? -4.847 1.707 37.460 1.00 85.88 368 SER A C 1
ATOM 2918 O O . SER A 1 368 ? -4.267 0.936 36.693 1.00 85.88 368 SER A O 1
ATOM 2920 N N . ILE A 1 369 ? -5.405 1.271 38.596 1.00 89.06 369 ILE A N 1
ATOM 2921 C CA . ILE A 1 369 ? -5.280 -0.123 39.061 1.00 89.06 369 ILE A CA 1
ATOM 2922 C C . ILE A 1 369 ? -5.984 -1.088 38.098 1.00 89.06 369 ILE A C 1
ATOM 2924 O O . ILE A 1 369 ? -5.382 -2.070 37.657 1.00 89.06 369 ILE A O 1
ATOM 2928 N N . TYR A 1 370 ? -7.232 -0.794 37.733 1.00 89.25 370 TYR A N 1
ATOM 2929 C CA . TYR A 1 370 ? -8.018 -1.633 36.828 1.00 89.25 370 TYR A CA 1
ATOM 2930 C C . TYR A 1 370 ? -7.538 -1.514 35.382 1.00 89.25 370 TYR A C 1
ATOM 2932 O O . TYR A 1 370 ? -7.484 -2.516 34.674 1.00 89.25 370 TYR A O 1
ATOM 2940 N N . ARG A 1 371 ? -7.093 -0.322 34.966 1.00 89.62 371 ARG A N 1
ATOM 2941 C CA . ARG A 1 371 ? -6.486 -0.077 33.654 1.00 89.62 371 ARG A CA 1
ATOM 2942 C C . ARG A 1 371 ? -5.288 -0.988 33.419 1.00 89.62 371 ARG A C 1
ATOM 2944 O O . ARG A 1 371 ? -5.217 -1.656 32.393 1.00 89.62 371 ARG A O 1
ATOM 2951 N N . LYS A 1 372 ? -4.367 -1.068 34.388 1.00 88.69 372 LYS A N 1
ATOM 2952 C CA . LYS A 1 372 ? -3.188 -1.948 34.300 1.00 88.69 372 LYS A CA 1
ATOM 2953 C C . LYS A 1 372 ? -3.583 -3.423 34.187 1.00 88.69 372 LYS A C 1
ATOM 2955 O O . LYS A 1 372 ? -2.970 -4.142 33.403 1.00 88.69 372 LYS A O 1
ATOM 2960 N N . LYS A 1 373 ? -4.600 -3.874 34.932 1.00 88.88 373 LYS A N 1
ATOM 2961 C CA . LYS A 1 373 ? -5.119 -5.251 34.834 1.00 88.88 373 LYS A CA 1
ATOM 2962 C C . LYS A 1 373 ? -5.728 -5.530 33.457 1.00 88.88 373 LYS A C 1
ATOM 2964 O O . LYS A 1 373 ? -5.337 -6.499 32.815 1.00 88.88 373 LYS A O 1
ATOM 2969 N N . ALA A 1 374 ? -6.616 -4.656 32.984 1.00 89.25 374 ALA A N 1
ATOM 2970 C CA . ALA A 1 374 ? -7.289 -4.804 31.696 1.00 89.25 374 ALA A CA 1
ATOM 2971 C C . ALA A 1 374 ? -6.300 -4.796 30.518 1.00 89.25 374 ALA A C 1
ATOM 2973 O O . ALA A 1 374 ? -6.397 -5.643 29.636 1.00 89.25 374 ALA A O 1
ATOM 2974 N N . ILE A 1 375 ? -5.298 -3.907 30.537 1.00 86.81 375 ILE A N 1
ATOM 2975 C CA . ILE A 1 375 ? -4.260 -3.850 29.495 1.00 86.81 375 ILE A CA 1
ATOM 2976 C C . ILE A 1 375 ? -3.418 -5.130 29.475 1.00 86.81 375 ILE A C 1
ATOM 2978 O O . ILE A 1 375 ? -3.155 -5.671 28.405 1.00 86.81 375 ILE A O 1
ATOM 2982 N N . ARG A 1 376 ? -3.032 -5.667 30.641 1.00 86.81 376 ARG A N 1
ATOM 2983 C CA . ARG A 1 376 ? -2.297 -6.945 30.710 1.00 86.81 376 ARG A CA 1
ATOM 2984 C C . ARG A 1 376 ? -3.102 -8.122 30.157 1.00 86.81 376 ARG A C 1
ATOM 2986 O O . ARG A 1 376 ? -2.503 -9.067 29.663 1.00 86.81 376 ARG A O 1
ATOM 2993 N N . ALA A 1 377 ? -4.431 -8.056 30.224 1.00 85.69 377 ALA A N 1
ATOM 2994 C CA . ALA A 1 377 ? -5.327 -9.085 29.707 1.00 85.69 377 ALA A CA 1
ATOM 2995 C C . ALA A 1 377 ? -5.688 -8.909 28.218 1.00 85.69 377 ALA A C 1
ATOM 2997 O O . ALA A 1 377 ? -6.327 -9.793 27.652 1.00 85.69 377 ALA A O 1
ATOM 2998 N N . MET A 1 378 ? -5.293 -7.811 27.556 1.00 87.50 378 MET A N 1
ATOM 2999 C CA . MET A 1 378 ? -5.702 -7.526 26.171 1.00 87.50 378 MET A CA 1
ATOM 3000 C C . MET A 1 378 ? -5.319 -8.628 25.181 1.00 87.50 378 MET A C 1
ATOM 3002 O O . MET A 1 378 ? -6.100 -8.927 24.284 1.00 87.50 378 MET A O 1
ATOM 3006 N N . SER A 1 379 ? -4.155 -9.267 25.335 1.00 85.31 379 SER A N 1
ATOM 3007 C CA . SER A 1 379 ? -3.780 -10.386 24.461 1.00 85.31 379 SER A CA 1
ATOM 3008 C C . SER A 1 379 ? -4.800 -11.522 24.522 1.00 85.31 379 SER A C 1
ATOM 3010 O O . SER A 1 379 ? -5.177 -12.071 23.490 1.00 85.31 379 SER A O 1
ATOM 3012 N N . GLU A 1 380 ? -5.292 -11.832 25.722 1.00 88.00 380 GLU A N 1
ATOM 3013 C CA . GLU A 1 380 ? -6.286 -12.884 25.938 1.00 88.00 380 GLU A CA 1
ATOM 3014 C C . GLU A 1 380 ? -7.630 -12.519 25.307 1.00 88.00 380 GLU A C 1
ATOM 3016 O O . GLU A 1 380 ? -8.309 -13.375 24.748 1.00 88.00 380 GLU A O 1
ATOM 3021 N N . VAL A 1 381 ? -7.991 -11.234 25.339 1.00 91.25 381 VAL A N 1
ATOM 3022 C CA . VAL A 1 381 ? -9.209 -10.725 24.701 1.00 91.25 381 VAL A CA 1
ATOM 3023 C C . VAL A 1 381 ? -9.215 -11.012 23.206 1.00 91.25 381 VAL A C 1
ATOM 3025 O O . VAL A 1 381 ? -10.221 -11.488 22.687 1.00 91.25 381 VAL A O 1
ATOM 3028 N N . TYR A 1 382 ? -8.128 -10.712 22.499 1.00 89.94 382 TYR A N 1
ATOM 3029 C CA . TYR A 1 382 ? -8.081 -10.933 21.053 1.00 89.94 382 TYR A CA 1
ATOM 3030 C C . TYR A 1 382 ? -7.915 -12.413 20.703 1.00 89.94 382 TYR A C 1
ATOM 3032 O O . TYR A 1 382 ? -8.522 -12.868 19.739 1.00 89.94 382 TYR A O 1
ATOM 3040 N N . MET A 1 383 ? -7.172 -13.168 21.519 1.00 86.50 383 MET A N 1
ATOM 3041 C CA . MET A 1 383 ? -6.969 -14.608 21.335 1.00 86.50 383 MET A CA 1
ATOM 3042 C C . MET A 1 383 ? -8.253 -15.425 21.541 1.00 86.50 383 MET A C 1
ATOM 3044 O O . MET A 1 383 ? -8.486 -16.387 20.817 1.00 86.50 383 MET A O 1
ATOM 3048 N N . ARG A 1 384 ? -9.094 -15.057 22.517 1.00 88.94 384 ARG A N 1
ATOM 3049 C CA . ARG A 1 384 ? -10.354 -15.763 22.820 1.00 88.94 384 ARG A CA 1
ATOM 3050 C C . ARG A 1 384 ? -11.559 -15.282 22.013 1.00 88.94 384 ARG A C 1
ATOM 3052 O O . ARG A 1 384 ? -12.631 -15.878 22.118 1.00 88.94 384 ARG A O 1
ATOM 3059 N N . ALA A 1 385 ? -11.431 -14.192 21.259 1.00 91.06 385 ALA A N 1
ATOM 3060 C CA . ALA A 1 385 ? -12.526 -13.687 20.442 1.00 91.06 385 ALA A CA 1
ATOM 3061 C C . ALA A 1 385 ? -12.784 -14.633 19.262 1.00 91.06 385 ALA A C 1
ATOM 3063 O O . ALA A 1 385 ? -11.852 -14.986 18.547 1.00 91.06 385 ALA A O 1
ATOM 3064 N N . GLU A 1 386 ? -14.051 -14.974 18.990 1.00 91.25 386 GLU A N 1
ATOM 3065 C CA . GLU A 1 386 ? -14.378 -15.791 17.806 1.00 91.25 386 GLU A CA 1
ATOM 3066 C C . GLU A 1 386 ? -14.012 -15.033 16.520 1.00 91.25 386 GLU A C 1
ATOM 3068 O O . GLU A 1 386 ? -13.557 -15.616 15.537 1.00 91.25 386 GLU A O 1
ATOM 3073 N N . LYS A 1 387 ? -14.218 -13.709 16.525 1.00 92.38 387 LYS A N 1
ATOM 3074 C CA . LYS A 1 387 ? -13.849 -12.818 15.423 1.00 92.38 387 LYS A CA 1
ATOM 3075 C C . LYS A 1 387 ? -13.237 -11.532 15.959 1.00 92.38 387 LYS A C 1
ATOM 3077 O O . LYS A 1 387 ? -13.711 -10.978 16.951 1.00 92.38 387 LYS A O 1
ATOM 3082 N N . VAL A 1 388 ? -12.248 -11.007 15.246 1.00 94.81 388 VAL A N 1
ATOM 3083 C CA . VAL A 1 388 ? -11.725 -9.653 15.447 1.00 94.81 388 VAL A CA 1
ATOM 3084 C C . VAL A 1 388 ? -12.149 -8.795 14.264 1.00 94.81 388 VAL A C 1
ATOM 3086 O O . VAL A 1 388 ? -11.835 -9.111 13.115 1.00 94.81 388 VAL A O 1
ATOM 3089 N N . LEU A 1 389 ? -12.880 -7.717 14.538 1.00 96.94 389 LEU A N 1
ATOM 3090 C CA . LEU A 1 389 ? -13.355 -6.777 13.529 1.00 96.94 389 LEU A CA 1
ATOM 3091 C C . LEU A 1 389 ? -12.503 -5.509 13.547 1.00 96.94 389 LEU A C 1
ATOM 3093 O O . LEU A 1 389 ? -12.505 -4.765 14.527 1.00 96.94 389 LEU A O 1
ATOM 3097 N N . VAL A 1 390 ? -11.815 -5.253 12.437 1.00 95.75 390 VAL A N 1
ATOM 3098 C CA . VAL A 1 390 ? -10.996 -4.062 12.221 1.00 95.75 390 VAL A CA 1
ATOM 3099 C C . VAL A 1 390 ? -11.854 -2.921 11.682 1.00 95.75 390 VAL A C 1
ATOM 3101 O O . VAL A 1 390 ? -12.444 -3.027 10.601 1.00 95.75 390 VAL A O 1
ATOM 3104 N N . LEU A 1 391 ? -11.879 -1.809 12.418 1.00 95.38 391 LEU A N 1
ATOM 3105 C CA . LEU A 1 391 ? -12.539 -0.563 12.042 1.00 95.38 391 LEU A CA 1
ATOM 3106 C C . LEU A 1 391 ? -11.498 0.530 11.769 1.00 95.38 391 LEU A C 1
ATOM 3108 O O . LEU A 1 391 ? -10.945 1.138 12.687 1.00 95.38 391 LEU A O 1
ATOM 3112 N N . ASP A 1 392 ? -11.292 0.808 10.484 1.00 92.62 392 ASP A N 1
ATOM 3113 C CA . ASP A 1 392 ? -10.464 1.905 9.981 1.00 92.62 392 ASP A CA 1
ATOM 3114 C C . ASP A 1 392 ? -11.300 2.757 9.016 1.00 92.62 392 ASP A C 1
ATOM 3116 O O . ASP A 1 392 ? -11.991 2.225 8.137 1.00 92.62 392 ASP A O 1
ATOM 3120 N N . ALA A 1 393 ? -11.308 4.077 9.199 1.00 90.50 393 ALA A N 1
ATOM 3121 C CA . ALA A 1 393 ? -12.129 4.967 8.384 1.00 90.50 393 ALA A CA 1
ATOM 3122 C C . ALA A 1 393 ? -11.697 4.987 6.909 1.00 90.50 393 ALA A C 1
ATOM 3124 O O . ALA A 1 393 ? -12.539 5.175 6.032 1.00 90.50 393 ALA A O 1
ATOM 3125 N N . SER A 1 394 ? -10.412 4.764 6.616 1.00 88.62 394 SER A N 1
ATOM 3126 C CA . SER A 1 394 ? -9.893 4.731 5.244 1.00 88.62 394 SER A CA 1
ATOM 3127 C C . SER A 1 394 ? -10.309 3.478 4.469 1.00 88.62 394 SER A C 1
ATOM 3129 O O . SER A 1 394 ? -10.388 3.529 3.244 1.00 88.62 394 SER A O 1
ATOM 3131 N N . LEU A 1 395 ? -10.624 2.379 5.164 1.00 91.94 395 LEU A N 1
ATOM 3132 C CA . LEU A 1 395 ? -11.155 1.153 4.557 1.00 91.94 395 LEU A CA 1
ATOM 3133 C C . LEU A 1 395 ? -12.669 1.237 4.345 1.00 91.94 395 LEU A C 1
ATOM 3135 O O . LEU A 1 395 ? -13.185 0.827 3.309 1.00 91.94 395 LEU A O 1
ATOM 3139 N N . GLN A 1 396 ? -13.386 1.837 5.298 1.00 92.62 396 GLN A N 1
ATOM 3140 C CA . GLN A 1 396 ? -14.851 1.933 5.288 1.00 92.62 396 GLN A CA 1
ATOM 3141 C C . GLN A 1 396 ? -15.433 2.817 4.171 1.00 92.62 396 GLN A C 1
ATOM 3143 O O . GLN A 1 396 ? -16.645 2.798 3.962 1.00 92.62 396 GLN A O 1
ATOM 3148 N N . ILE A 1 397 ? -14.598 3.574 3.454 1.00 90.00 397 ILE A N 1
ATOM 3149 C CA . ILE A 1 397 ? -14.995 4.354 2.269 1.00 90.00 397 ILE A CA 1
ATOM 3150 C C . ILE A 1 397 ? -14.799 3.595 0.949 1.00 90.00 397 ILE A C 1
ATOM 3152 O O . ILE A 1 397 ? -15.224 4.076 -0.097 1.00 90.00 397 ILE A O 1
ATOM 3156 N N . ILE A 1 398 ? -14.142 2.435 0.981 1.00 91.06 398 ILE A N 1
ATOM 3157 C CA . ILE A 1 398 ? -13.849 1.628 -0.205 1.00 91.06 398 ILE A CA 1
ATOM 3158 C C . ILE A 1 398 ? -14.888 0.519 -0.307 1.00 91.06 398 ILE A C 1
ATOM 3160 O O . ILE A 1 398 ? -15.138 -0.180 0.672 1.00 91.06 398 ILE A O 1
ATOM 3164 N N . ASP A 1 399 ? -15.500 0.354 -1.480 1.00 93.25 399 ASP A N 1
ATOM 3165 C CA . ASP A 1 399 ? -16.438 -0.745 -1.723 1.00 93.25 399 ASP A CA 1
ATOM 3166 C C . ASP A 1 399 ? -15.722 -2.094 -1.567 1.00 93.25 399 ASP A C 1
ATOM 3168 O O . ASP A 1 399 ? -14.633 -2.304 -2.099 1.00 93.25 399 ASP A O 1
ATOM 3172 N N . VAL A 1 400 ? -16.340 -3.026 -0.843 1.00 90.94 400 VAL A N 1
ATOM 3173 C CA . VAL A 1 400 ? -15.839 -4.393 -0.634 1.00 90.94 400 VAL A CA 1
ATOM 3174 C C . VAL A 1 400 ? -15.579 -5.147 -1.955 1.00 90.94 400 VAL A C 1
ATOM 3176 O O . VAL A 1 400 ? -14.769 -6.076 -2.008 1.00 90.94 400 VAL A O 1
ATOM 3179 N N . ARG A 1 401 ? -16.254 -4.737 -3.036 1.00 89.44 401 ARG A N 1
ATOM 3180 C CA . ARG A 1 401 ? -16.155 -5.281 -4.399 1.00 89.44 401 ARG A CA 1
ATOM 3181 C C . ARG A 1 401 ? -15.139 -4.540 -5.266 1.00 89.44 401 ARG A C 1
ATOM 3183 O O . ARG A 1 401 ? -15.045 -4.843 -6.454 1.00 89.44 401 ARG A O 1
ATOM 3190 N N . ALA A 1 402 ? -14.400 -3.576 -4.713 1.00 88.94 402 ALA A N 1
ATOM 3191 C CA . ALA A 1 402 ? -13.287 -2.957 -5.419 1.00 88.94 402 ALA A CA 1
ATOM 3192 C C . ALA A 1 402 ? -12.293 -4.035 -5.912 1.00 88.94 402 ALA A C 1
ATOM 3194 O O . ALA A 1 402 ? -12.252 -5.150 -5.360 1.00 88.94 402 ALA A O 1
ATOM 3195 N N . PRO A 1 403 ? -11.502 -3.732 -6.960 1.00 84.56 403 PRO A N 1
ATOM 3196 C CA . PRO A 1 403 ? -10.501 -4.661 -7.468 1.00 84.56 403 PRO A CA 1
ATOM 3197 C C . PRO A 1 403 ? -9.603 -5.176 -6.344 1.00 84.56 403 PRO A C 1
ATOM 3199 O O . PRO A 1 403 ? -9.188 -4.402 -5.477 1.00 84.56 403 PRO A O 1
ATOM 3202 N N . ILE A 1 404 ? -9.281 -6.473 -6.352 1.00 77.19 404 ILE A N 1
ATOM 3203 C CA . ILE A 1 404 ? -8.608 -7.111 -5.215 1.00 77.19 404 ILE A CA 1
ATOM 3204 C C . ILE A 1 404 ? -7.301 -6.420 -4.805 1.00 77.19 404 ILE A C 1
ATOM 3206 O O . ILE A 1 404 ? -7.031 -6.245 -3.618 1.00 77.19 404 ILE A O 1
ATOM 3210 N N . HIS A 1 405 ? -6.512 -5.973 -5.782 1.00 75.00 405 HIS A N 1
ATOM 3211 C CA . HIS A 1 405 ? -5.256 -5.270 -5.543 1.00 75.00 405 HIS A CA 1
ATOM 3212 C C . HIS A 1 405 ? -5.479 -3.912 -4.867 1.00 75.00 405 HIS A C 1
ATOM 3214 O O . HIS A 1 405 ? -4.666 -3.511 -4.041 1.00 75.00 405 HIS A O 1
ATOM 3220 N N . GLU A 1 406 ? -6.591 -3.219 -5.145 1.00 84.88 406 GLU A N 1
ATOM 3221 C CA . GLU A 1 406 ? -6.956 -2.021 -4.393 1.00 84.88 406 GLU A CA 1
ATOM 3222 C C . GLU A 1 406 ? -7.282 -2.385 -2.946 1.00 84.88 406 GLU A C 1
ATOM 3224 O O . GLU A 1 406 ? -6.693 -1.797 -2.045 1.00 84.88 406 GLU A O 1
ATOM 3229 N N . CYS A 1 407 ? -8.140 -3.381 -2.704 1.00 85.12 407 CYS A N 1
ATOM 3230 C CA . CYS A 1 407 ? -8.467 -3.821 -1.343 1.00 85.12 407 CYS A CA 1
ATOM 3231 C C . CYS A 1 407 ? -7.210 -4.209 -0.546 1.00 85.12 407 CYS A C 1
ATOM 3233 O O . CYS A 1 407 ? -7.045 -3.763 0.588 1.00 85.12 407 CYS A O 1
ATOM 3235 N N . MET A 1 408 ? -6.307 -4.993 -1.144 1.00 81.19 408 MET A N 1
ATOM 3236 C CA . MET A 1 408 ? -5.041 -5.392 -0.523 1.00 81.19 408 MET A CA 1
ATOM 3237 C C . MET A 1 408 ? -4.168 -4.184 -0.199 1.00 81.19 408 MET A C 1
ATOM 3239 O O . MET A 1 408 ? -3.761 -4.027 0.951 1.00 81.19 408 MET A O 1
ATOM 3243 N N . MET A 1 409 ? -3.929 -3.312 -1.185 1.00 81.25 409 MET A N 1
ATOM 3244 C CA . MET A 1 409 ? -3.119 -2.113 -0.983 1.00 81.25 409 MET A CA 1
ATOM 3245 C C . MET A 1 409 ? -3.715 -1.225 0.114 1.00 81.25 409 MET A C 1
ATOM 3247 O O . MET A 1 409 ? -2.983 -0.724 0.958 1.00 81.25 409 MET A O 1
ATOM 3251 N N . ARG A 1 410 ? -5.046 -1.077 0.162 1.00 86.31 410 ARG A N 1
ATOM 3252 C CA . ARG A 1 410 ? -5.732 -0.274 1.183 1.00 86.31 410 ARG A CA 1
ATOM 3253 C C . ARG A 1 410 ? -5.520 -0.841 2.579 1.00 86.31 410 ARG A C 1
ATOM 3255 O O . ARG A 1 410 ? -5.232 -0.063 3.478 1.00 86.31 410 ARG A O 1
ATOM 3262 N N . VAL A 1 411 ? -5.625 -2.162 2.755 1.00 84.50 411 VAL A N 1
ATOM 3263 C CA . VAL A 1 411 ? -5.386 -2.825 4.051 1.00 84.50 411 VAL A CA 1
ATOM 3264 C C . VAL A 1 411 ? -3.956 -2.593 4.528 1.00 84.50 411 VAL A C 1
ATOM 3266 O O . VAL A 1 411 ? -3.751 -2.200 5.673 1.00 84.50 411 VAL A O 1
ATOM 3269 N N . VAL A 1 412 ? -2.967 -2.800 3.658 1.00 79.19 412 VAL A N 1
ATOM 3270 C CA . VAL A 1 412 ? -1.547 -2.769 4.055 1.00 79.19 412 VAL A CA 1
ATOM 3271 C C . VAL A 1 412 ? -1.033 -1.350 4.290 1.00 79.19 412 VAL A C 1
ATOM 3273 O O . VAL A 1 412 ? -0.082 -1.167 5.042 1.00 79.19 412 VAL A O 1
ATOM 3276 N N . THR A 1 413 ? -1.669 -0.343 3.683 1.00 81.31 413 THR A N 1
ATOM 3277 C CA . THR A 1 413 ? -1.371 1.077 3.923 1.00 81.31 413 THR A CA 1
ATOM 3278 C C . THR A 1 413 ? -2.373 1.759 4.856 1.00 81.31 413 THR A C 1
ATOM 3280 O O . THR A 1 413 ? -2.346 2.985 4.983 1.00 81.31 413 THR A O 1
ATOM 3283 N N . ALA A 1 414 ? -3.304 1.017 5.463 1.00 85.56 414 ALA A N 1
ATOM 3284 C CA . ALA A 1 414 ? -4.301 1.599 6.356 1.00 85.56 414 ALA A CA 1
ATOM 3285 C C . ALA A 1 414 ? -3.616 2.199 7.597 1.00 85.56 414 ALA A C 1
ATOM 3287 O O . ALA A 1 414 ? -2.676 1.595 8.116 1.00 85.56 414 ALA A O 1
ATOM 3288 N N . PRO A 1 415 ? -4.103 3.325 8.148 1.00 84.00 415 PRO A N 1
ATOM 3289 C CA . PRO A 1 415 ? -3.656 3.836 9.447 1.00 84.00 415 PRO A CA 1
ATOM 3290 C C . PRO A 1 415 ? -3.674 2.787 10.569 1.00 84.00 415 PRO A C 1
ATOM 3292 O O . PRO A 1 415 ? -2.888 2.861 11.514 1.00 84.00 415 PRO A O 1
ATOM 3295 N N . TRP A 1 416 ? -4.576 1.811 10.505 1.00 87.75 416 TRP A N 1
ATOM 3296 C CA . TRP A 1 416 ? -4.577 0.658 11.395 1.00 87.75 416 TRP A CA 1
ATOM 3297 C C . TRP A 1 416 ? -3.272 -0.148 11.324 1.00 87.75 416 TRP A C 1
ATOM 3299 O O . TRP A 1 416 ? -2.723 -0.498 12.364 1.00 87.75 416 TRP A O 1
ATOM 3309 N N . ALA A 1 417 ? -2.724 -0.380 10.130 1.00 80.81 417 ALA A N 1
ATOM 3310 C CA . ALA A 1 417 ? -1.512 -1.175 9.925 1.00 80.81 417 ALA A CA 1
ATOM 3311 C C . ALA A 1 417 ? -0.221 -0.462 10.375 1.00 80.81 417 ALA A C 1
ATOM 3313 O O . ALA A 1 417 ? 0.825 -1.096 10.482 1.00 80.81 417 ALA A O 1
ATOM 3314 N N . THR A 1 418 ? -0.271 0.844 10.666 1.00 73.00 418 THR A N 1
ATOM 3315 C CA . THR A 1 418 ? 0.911 1.637 11.052 1.00 73.00 418 THR A CA 1
ATOM 3316 C C . THR A 1 418 ? 1.139 1.712 12.566 1.00 73.00 418 THR A C 1
ATOM 3318 O O . THR A 1 418 ? 1.932 2.538 13.020 1.00 73.00 418 THR A O 1
ATOM 3321 N N . ARG A 1 419 ? 0.407 0.940 13.379 1.00 69.75 419 ARG A N 1
ATOM 3322 C CA . ARG A 1 419 ? 0.452 1.013 14.849 1.00 69.75 419 ARG A CA 1
ATOM 3323 C C . ARG A 1 419 ? 0.912 -0.309 15.449 1.00 69.75 419 ARG A C 1
ATOM 3325 O O . ARG A 1 419 ? 0.582 -1.379 14.959 1.00 69.75 419 ARG A O 1
ATOM 3332 N N . LEU A 1 420 ? 1.683 -0.229 16.533 1.00 66.69 420 LEU A N 1
ATOM 3333 C CA . LEU A 1 420 ? 2.274 -1.420 17.144 1.00 66.69 420 LEU A CA 1
ATOM 3334 C C . LEU A 1 420 ? 1.235 -2.286 17.866 1.00 66.69 420 LEU A C 1
ATOM 3336 O O . LEU A 1 420 ? 1.323 -3.505 17.826 1.00 66.69 420 LEU A O 1
ATOM 3340 N N . TRP A 1 421 ? 0.254 -1.679 18.535 1.00 68.62 421 TRP A N 1
ATOM 3341 C CA . TRP A 1 421 ? -0.736 -2.447 19.294 1.00 68.62 421 TRP A CA 1
ATOM 3342 C C . TRP A 1 421 ? -1.724 -3.171 18.379 1.00 68.62 421 TRP A C 1
ATOM 3344 O O . TRP A 1 421 ? -1.960 -4.347 18.606 1.00 68.62 421 TRP A O 1
ATOM 3354 N N . THR A 1 422 ? -2.197 -2.549 17.294 1.00 70.75 422 THR A N 1
ATOM 3355 C CA . THR A 1 422 ? -3.102 -3.174 16.305 1.00 70.75 422 THR A CA 1
ATOM 3356 C C . THR A 1 422 ? -2.517 -4.438 15.670 1.00 70.75 422 THR A C 1
ATOM 3358 O O . THR A 1 422 ? -3.256 -5.354 15.311 1.00 70.75 422 THR A O 1
ATOM 3361 N N . PHE A 1 423 ? -1.187 -4.540 15.597 1.00 67.44 423 PHE A N 1
ATOM 3362 C CA . PHE A 1 423 ? -0.502 -5.765 15.197 1.00 67.44 423 PHE A CA 1
ATOM 3363 C C . PHE A 1 423 ? -0.808 -6.942 16.133 1.00 67.44 423 PHE A C 1
ATOM 3365 O O . PHE A 1 423 ? -1.142 -8.027 15.658 1.00 67.44 423 PHE A O 1
ATOM 3372 N N . GLN A 1 424 ? -0.733 -6.730 17.451 1.00 71.56 424 GLN A N 1
ATOM 3373 C CA . GLN A 1 424 ? -1.065 -7.756 18.443 1.00 71.56 424 GLN A CA 1
ATOM 3374 C C . GLN A 1 424 ? -2.524 -8.206 18.289 1.00 71.56 424 GLN A C 1
ATOM 3376 O O . GLN A 1 424 ? -2.812 -9.399 18.326 1.00 71.56 424 GLN A O 1
ATOM 3381 N N . GLU A 1 425 ? -3.427 -7.258 18.051 1.00 79.88 425 GLU A N 1
ATOM 3382 C CA . GLU A 1 425 ? -4.863 -7.505 17.871 1.00 79.88 425 GLU A CA 1
ATOM 3383 C C . GLU A 1 425 ? -5.139 -8.344 16.616 1.00 79.88 425 GLU A C 1
ATOM 3385 O O . GLU A 1 425 ? -5.960 -9.258 16.644 1.00 79.88 425 GLU A O 1
ATOM 3390 N N . GLY A 1 426 ? -4.426 -8.062 15.520 1.00 74.62 426 GLY A N 1
ATOM 3391 C CA . GLY A 1 426 ? -4.568 -8.775 14.253 1.00 74.62 426 GLY A CA 1
ATOM 3392 C C . GLY A 1 426 ? -3.935 -10.168 14.241 1.00 74.62 426 GLY A C 1
ATOM 3393 O O . GLY A 1 426 ? -4.514 -11.088 13.672 1.00 74.62 426 GLY A O 1
ATOM 3394 N N . VAL A 1 427 ? -2.759 -10.341 14.854 1.00 74.00 427 VAL A N 1
ATOM 3395 C CA . VAL A 1 427 ? -2.030 -11.626 14.851 1.00 74.00 427 VAL A CA 1
ATOM 3396 C C . VAL A 1 427 ? -2.642 -12.656 15.794 1.00 74.00 427 VAL A C 1
ATOM 3398 O O . VAL A 1 427 ? -2.570 -13.847 15.499 1.00 74.00 427 VAL A O 1
ATOM 3401 N N . LEU A 1 428 ? -3.229 -12.217 16.909 1.00 78.19 428 LEU A N 1
ATOM 3402 C CA . LEU A 1 428 ? -3.882 -13.110 17.869 1.00 78.19 428 LEU A CA 1
ATOM 3403 C C . LEU A 1 428 ? -5.286 -13.542 17.427 1.00 78.19 428 LEU A C 1
ATOM 3405 O O . LEU A 1 428 ? -5.842 -14.466 18.011 1.00 78.19 428 LEU A O 1
ATOM 3409 N N . ALA A 1 429 ? -5.854 -12.891 16.412 1.00 79.19 429 ALA A N 1
ATOM 3410 C CA . ALA A 1 429 ? -7.185 -13.193 15.916 1.00 79.19 429 ALA A CA 1
ATOM 3411 C C . ALA A 1 429 ? -7.235 -14.557 15.212 1.00 79.19 429 ALA A C 1
ATOM 3413 O O . ALA A 1 429 ? -6.571 -14.757 14.194 1.00 79.19 429 ALA A O 1
ATOM 3414 N N . GLU A 1 430 ? -8.116 -15.451 15.665 1.00 81.06 430 GLU A N 1
ATOM 3415 C CA . GLU A 1 430 ? -8.446 -16.668 14.910 1.00 81.06 430 GLU A CA 1
ATOM 3416 C C . GLU A 1 430 ? -9.130 -16.311 13.575 1.00 81.06 430 GLU A C 1
ATOM 3418 O O . GLU A 1 430 ? -8.798 -16.837 12.509 1.00 81.06 430 GLU A O 1
ATOM 3423 N N . GLN A 1 431 ? -10.070 -15.359 13.614 1.00 87.44 431 GLN A N 1
ATOM 3424 C CA . GLN A 1 431 ? -10.756 -14.843 12.430 1.00 87.44 431 GLN A CA 1
ATOM 3425 C C . GLN A 1 431 ? -10.688 -13.317 12.381 1.00 87.44 431 GLN A C 1
ATOM 3427 O O . GLN A 1 431 ? -11.478 -12.617 13.016 1.00 87.44 431 GLN A O 1
ATOM 3432 N N . LEU A 1 432 ? -9.760 -12.791 11.580 1.00 89.12 432 LEU A N 1
ATOM 3433 C CA . LEU A 1 432 ? -9.623 -11.356 11.333 1.00 89.12 432 LEU A CA 1
ATOM 3434 C C . LEU A 1 432 ? -10.529 -10.890 10.183 1.00 89.12 432 LEU A C 1
ATOM 3436 O O . LEU A 1 432 ? -10.501 -11.457 9.086 1.00 89.12 432 LEU A O 1
ATOM 3440 N N . HIS A 1 433 ? -11.298 -9.830 10.420 1.00 93.00 433 HIS A N 1
ATOM 3441 C CA . HIS A 1 433 ? -12.205 -9.216 9.453 1.00 93.00 433 HIS A CA 1
ATOM 3442 C C . HIS A 1 433 ? -11.903 -7.727 9.302 1.00 93.00 433 HIS A C 1
ATOM 3444 O O . HIS A 1 433 ? -11.962 -6.983 10.273 1.00 93.00 433 HIS A O 1
ATOM 3450 N N . PHE A 1 434 ? -11.658 -7.265 8.077 1.00 93.88 434 PHE A N 1
ATOM 3451 C CA . PHE A 1 434 ? -11.551 -5.838 7.767 1.00 93.88 434 PHE A CA 1
ATOM 3452 C C . PHE A 1 434 ? -12.898 -5.298 7.302 1.00 93.88 434 PHE A C 1
ATOM 3454 O O . PHE A 1 434 ? -13.458 -5.815 6.332 1.00 93.88 434 PHE A O 1
ATOM 3461 N N . GLN A 1 435 ? -13.419 -4.262 7.964 1.00 96.00 435 GLN A N 1
ATOM 3462 C CA . GLN A 1 435 ? -14.654 -3.607 7.538 1.00 96.00 435 GLN A CA 1
ATOM 3463 C C . GLN A 1 435 ? -14.402 -2.662 6.354 1.00 96.00 435 GLN A C 1
ATOM 3465 O O . GLN A 1 435 ? -13.713 -1.652 6.486 1.00 96.00 435 GLN A O 1
ATOM 3470 N N . PHE A 1 436 ? -15.047 -2.957 5.227 1.00 95.19 436 PHE A N 1
ATOM 3471 C CA . PHE A 1 436 ? -15.129 -2.114 4.033 1.00 95.19 436 PHE A CA 1
ATOM 3472 C C . PHE A 1 436 ? -16.534 -1.510 3.896 1.00 95.19 436 PHE A C 1
ATOM 3474 O O . PHE A 1 436 ? -17.455 -1.841 4.650 1.00 95.19 436 PHE A O 1
ATOM 3481 N N . CYS A 1 437 ? -16.737 -0.629 2.920 1.00 93.69 437 CYS A N 1
ATOM 3482 C CA . CYS A 1 437 ? -18.082 -0.223 2.538 1.00 93.69 437 CYS A CA 1
ATOM 3483 C C . CYS A 1 437 ? -18.837 -1.430 1.954 1.00 93.69 437 CYS A C 1
ATOM 3485 O O . CYS A 1 437 ? -18.361 -2.094 1.034 1.00 93.69 437 CYS A O 1
ATOM 3487 N N . GLY A 1 438 ? -20.011 -1.739 2.505 1.00 90.38 438 GLY A N 1
ATOM 3488 C CA . GLY A 1 438 ? -20.873 -2.813 2.003 1.00 90.38 438 GLY A CA 1
ATOM 3489 C C . GLY A 1 438 ? -20.512 -4.236 2.446 1.00 90.38 438 GLY A C 1
ATOM 3490 O O . GLY A 1 438 ? -21.214 -5.164 2.053 1.00 90.38 438 GLY A O 1
ATOM 3491 N N . GLY A 1 439 ? -19.476 -4.442 3.268 1.00 92.31 439 GLY A N 1
ATOM 3492 C CA . GLY A 1 439 ? -19.166 -5.767 3.817 1.00 92.31 439 GLY A CA 1
ATOM 3493 C C . GLY A 1 439 ? -17.802 -5.870 4.493 1.00 92.31 439 GLY A C 1
ATOM 3494 O O . GLY A 1 439 ? -17.082 -4.884 4.623 1.00 92.31 439 GLY A O 1
ATOM 3495 N N . THR A 1 440 ? -17.443 -7.082 4.917 1.00 92.38 440 THR A N 1
ATOM 3496 C CA . THR A 1 440 ? -16.117 -7.373 5.484 1.00 92.38 440 THR A CA 1
ATOM 3497 C C . THR A 1 440 ? -15.314 -8.284 4.579 1.00 92.38 440 THR A C 1
ATOM 3499 O O . THR A 1 440 ? -15.890 -9.176 3.956 1.00 92.38 440 THR A O 1
ATOM 3502 N N . ILE A 1 441 ? -13.991 -8.134 4.580 1.00 87.81 441 ILE A N 1
ATOM 3503 C CA . ILE A 1 441 ? -13.087 -9.062 3.896 1.00 87.81 441 ILE A CA 1
ATOM 3504 C C . ILE A 1 441 ? -12.132 -9.702 4.903 1.00 87.81 441 ILE A C 1
ATOM 3506 O O . ILE A 1 441 ? -11.570 -9.022 5.761 1.00 87.81 441 ILE A O 1
ATOM 3510 N N . ARG A 1 442 ? -11.944 -11.020 4.782 1.00 85.69 442 ARG A N 1
ATOM 3511 C CA . ARG A 1 442 ? -10.930 -11.783 5.520 1.00 85.69 442 ARG A CA 1
ATOM 3512 C C . ARG A 1 442 ? -9.613 -11.825 4.734 1.00 85.69 442 ARG A C 1
ATOM 3514 O O . ARG A 1 442 ? -9.673 -11.909 3.506 1.00 85.69 442 ARG A O 1
ATOM 3521 N N . PRO A 1 443 ? -8.444 -11.882 5.398 1.00 75.81 443 PRO A N 1
ATOM 3522 C CA . PRO A 1 443 ? -7.158 -12.111 4.733 1.00 75.81 443 PRO A CA 1
ATOM 3523 C C . PRO A 1 443 ? -7.164 -13.295 3.757 1.00 75.81 443 PRO A C 1
ATOM 3525 O O . PRO A 1 443 ? -6.793 -13.152 2.596 1.00 75.81 443 PRO A O 1
ATOM 3528 N N . THR A 1 444 ? -7.707 -14.435 4.186 1.00 70.94 444 THR A N 1
ATOM 3529 C CA . THR A 1 444 ? -7.810 -15.652 3.366 1.00 70.94 444 THR A CA 1
ATOM 3530 C C . THR A 1 444 ? -8.688 -15.467 2.126 1.00 70.94 444 THR A C 1
ATOM 3532 O O . THR A 1 444 ? -8.394 -16.011 1.065 1.00 70.94 444 THR A O 1
ATOM 3535 N N . ALA A 1 445 ? -9.751 -14.663 2.225 1.00 70.25 445 ALA A N 1
ATOM 3536 C CA . ALA A 1 445 ? -10.608 -14.344 1.087 1.00 70.25 445 ALA A CA 1
ATOM 3537 C C . ALA A 1 445 ? -9.908 -13.404 0.094 1.00 70.25 445 ALA A C 1
ATOM 3539 O O . ALA A 1 445 ? -10.118 -13.538 -1.111 1.00 70.25 445 ALA A O 1
ATOM 3540 N N . LEU A 1 446 ? -9.065 -12.480 0.578 1.00 68.25 446 LEU A N 1
ATOM 3541 C CA . LEU A 1 446 ? -8.256 -11.630 -0.298 1.00 68.25 446 LEU A CA 1
ATOM 3542 C C . LEU A 1 446 ? -7.296 -12.485 -1.142 1.00 68.25 446 LEU A C 1
ATOM 3544 O O . LEU A 1 446 ? -7.172 -12.267 -2.343 1.00 68.25 446 LEU A O 1
ATOM 3548 N N . GLU A 1 447 ? -6.679 -13.502 -0.549 1.00 63.12 447 GLU A N 1
ATOM 3549 C CA . GLU A 1 447 ? -5.774 -14.414 -1.263 1.00 63.12 447 GLU A CA 1
ATOM 3550 C C . GLU A 1 447 ? -6.474 -15.331 -2.255 1.00 63.12 447 GLU A C 1
ATOM 3552 O O . GLU A 1 447 ? -6.017 -15.488 -3.383 1.00 63.12 447 GLU A O 1
ATOM 3557 N N . ALA A 1 448 ? -7.614 -15.908 -1.878 1.00 64.12 448 ALA A N 1
ATOM 3558 C CA . ALA A 1 448 ? -8.400 -16.707 -2.813 1.00 64.12 448 ALA A CA 1
ATOM 3559 C C . ALA A 1 448 ? -8.844 -15.867 -4.030 1.00 64.12 448 ALA A C 1
ATOM 3561 O O . ALA A 1 448 ? -8.808 -16.330 -5.175 1.00 64.12 448 ALA A O 1
ATOM 3562 N N . ARG A 1 449 ? -9.213 -14.598 -3.800 1.00 64.50 449 ARG A N 1
ATOM 3563 C CA . ARG A 1 449 ? -9.533 -13.641 -4.868 1.00 64.50 449 ARG A CA 1
ATOM 3564 C C . ARG A 1 449 ? -8.316 -13.275 -5.713 1.00 64.50 449 ARG A C 1
ATOM 3566 O O . ARG A 1 449 ? -8.448 -13.200 -6.927 1.00 64.50 449 ARG A O 1
ATOM 3573 N N . SER A 1 450 ? -7.126 -13.092 -5.136 1.00 62.28 450 SER A N 1
ATOM 3574 C CA . SER A 1 450 ? -5.935 -12.773 -5.941 1.00 62.28 450 SER A CA 1
ATOM 3575 C C . SER A 1 450 ? -5.516 -13.923 -6.855 1.00 62.28 450 SER A C 1
ATOM 3577 O O . SER A 1 450 ? -5.074 -13.680 -7.975 1.00 62.28 450 SER A O 1
ATOM 3579 N N . GLN A 1 451 ? -5.720 -15.169 -6.426 1.00 56.12 451 GLN A N 1
ATOM 3580 C CA . GLN A 1 451 ? -5.459 -16.350 -7.252 1.00 56.12 451 GLN A CA 1
ATOM 3581 C C . GLN A 1 451 ? -6.427 -16.477 -8.442 1.00 56.12 451 GLN A C 1
ATOM 3583 O O . GLN A 1 451 ? -6.062 -17.051 -9.467 1.00 56.12 451 GLN A O 1
ATOM 3588 N N . THR A 1 452 ? -7.645 -15.935 -8.328 1.00 52.03 452 THR A N 1
ATOM 3589 C CA . THR A 1 452 ? -8.709 -16.049 -9.342 1.00 52.03 452 THR A CA 1
ATOM 3590 C C . THR A 1 452 ? -8.853 -14.807 -10.229 1.00 52.03 452 THR A C 1
ATOM 3592 O O . THR A 1 452 ? -9.168 -14.945 -11.408 1.00 52.03 452 THR A O 1
ATOM 3595 N N . GLU A 1 453 ? -8.573 -13.606 -9.711 1.00 57.06 453 GLU A N 1
ATOM 3596 C CA . GLU A 1 453 ? -8.683 -12.326 -10.433 1.00 57.06 453 GLU A CA 1
ATOM 3597 C C . GLU A 1 453 ? -7.424 -11.965 -11.266 1.00 57.06 453 GLU A C 1
ATOM 3599 O O . GLU A 1 453 ? -7.471 -11.008 -12.036 1.00 57.06 453 GLU A O 1
ATOM 3604 N N . GLY A 1 454 ? -6.320 -12.734 -11.203 1.00 46.69 454 GLY A N 1
ATOM 3605 C CA . GLY A 1 454 ? -5.253 -12.693 -12.224 1.00 46.69 454 GLY A CA 1
ATOM 3606 C C . GLY A 1 454 ? -3.811 -12.942 -11.745 1.00 46.69 454 GLY A C 1
ATOM 3607 O O . GLY A 1 454 ? -3.387 -12.475 -10.690 1.00 46.69 454 GLY A O 1
ATOM 3608 N N . LYS A 1 455 ? -3.013 -13.622 -12.588 1.00 45.59 455 LYS A N 1
ATOM 3609 C CA . LYS A 1 455 ? -1.608 -14.012 -12.325 1.00 45.59 455 LYS A CA 1
ATOM 3610 C C . LYS A 1 455 ? -0.616 -12.839 -12.187 1.00 45.59 455 LYS A C 1
ATOM 3612 O O . LYS A 1 455 ? 0.364 -12.988 -11.468 1.00 45.59 455 LYS A O 1
ATOM 3617 N N . SER A 1 456 ? -0.876 -11.661 -12.768 1.00 44.00 456 SER A N 1
ATOM 3618 C CA . SER A 1 456 ? 0.019 -10.490 -12.626 1.00 44.00 456 SER A CA 1
ATOM 3619 C C . SER A 1 456 ? -0.012 -9.867 -11.221 1.00 44.00 456 SER A C 1
ATOM 3621 O O . SER A 1 456 ? 0.935 -9.208 -10.803 1.00 44.00 456 SER A O 1
ATOM 3623 N N . HIS A 1 457 ? -1.087 -10.091 -10.457 1.00 40.94 457 HIS A N 1
ATOM 3624 C CA . HIS A 1 457 ? -1.239 -9.589 -9.087 1.00 40.94 457 HIS A CA 1
ATOM 3625 C C . HIS A 1 457 ? -0.617 -10.519 -8.042 1.00 40.94 457 HIS A C 1
ATOM 3627 O O . HIS A 1 457 ? -0.235 -10.059 -6.968 1.00 40.94 457 HIS A O 1
ATOM 3633 N N . ILE A 1 458 ? -0.458 -11.804 -8.379 1.00 39.72 458 ILE A N 1
ATOM 3634 C CA . ILE A 1 458 ? 0.335 -12.766 -7.604 1.00 39.72 458 ILE A CA 1
ATOM 3635 C C . ILE A 1 458 ? 1.786 -12.291 -7.538 1.00 39.72 458 ILE A C 1
ATOM 3637 O O . ILE A 1 458 ? 2.404 -12.412 -6.494 1.00 39.72 458 ILE A O 1
ATOM 3641 N N . ALA A 1 459 ? 2.303 -11.686 -8.605 1.00 43.09 459 ALA A N 1
ATOM 3642 C CA . ALA A 1 459 ? 3.657 -11.156 -8.673 1.00 43.09 459 ALA A CA 1
ATOM 3643 C C . ALA A 1 459 ? 3.859 -9.943 -7.735 1.00 43.09 459 ALA A C 1
ATOM 3645 O O . ALA A 1 459 ? 4.812 -9.923 -6.960 1.00 43.09 459 ALA A O 1
ATOM 3646 N N . LEU A 1 460 ? 2.900 -9.004 -7.691 1.00 40.06 460 LEU A N 1
ATOM 3647 C CA . LEU A 1 460 ? 2.898 -7.866 -6.756 1.00 40.06 460 LEU A CA 1
ATOM 3648 C C . LEU A 1 460 ? 2.699 -8.312 -5.298 1.00 40.06 460 LEU A C 1
ATOM 3650 O O . LEU A 1 460 ? 3.434 -7.886 -4.413 1.00 40.06 460 LEU A O 1
ATOM 3654 N N . ALA A 1 461 ? 1.738 -9.203 -5.037 1.00 40.34 461 ALA A N 1
ATOM 3655 C CA . ALA A 1 461 ? 1.507 -9.758 -3.705 1.00 40.34 461 ALA A CA 1
ATOM 3656 C C . ALA A 1 461 ? 2.716 -10.580 -3.228 1.00 40.34 461 ALA A C 1
ATOM 3658 O O . ALA A 1 461 ? 3.172 -10.397 -2.103 1.00 40.34 461 ALA A O 1
ATOM 3659 N N . ASN A 1 462 ? 3.300 -11.414 -4.092 1.00 41.00 462 ASN A N 1
ATOM 3660 C CA . ASN A 1 462 ? 4.522 -12.159 -3.804 1.00 41.00 462 ASN A CA 1
ATOM 3661 C C . ASN A 1 462 ? 5.709 -11.223 -3.595 1.00 41.00 462 ASN A C 1
ATOM 3663 O O . ASN A 1 462 ? 6.459 -11.441 -2.657 1.00 41.00 462 ASN A O 1
ATOM 3667 N N . PHE A 1 463 ? 5.872 -10.168 -4.393 1.00 40.16 463 PHE A N 1
ATOM 3668 C CA . PHE A 1 463 ? 6.931 -9.175 -4.204 1.00 40.16 463 PHE A CA 1
ATOM 3669 C C . PHE A 1 463 ? 6.803 -8.466 -2.847 1.00 40.16 463 PHE A C 1
ATOM 3671 O O . PHE A 1 463 ? 7.770 -8.398 -2.086 1.00 40.16 463 PHE A O 1
ATOM 3678 N N . LEU A 1 464 ? 5.596 -7.998 -2.503 1.00 39.25 464 LEU A N 1
ATOM 3679 C CA . LEU A 1 464 ? 5.309 -7.366 -1.212 1.00 39.25 464 LEU A CA 1
ATOM 3680 C C . LEU A 1 464 ? 5.569 -8.324 -0.037 1.00 39.25 464 LEU A C 1
ATOM 3682 O O . LEU A 1 464 ? 6.006 -7.887 1.025 1.00 39.25 464 LEU A O 1
ATOM 3686 N N . CYS A 1 465 ? 5.358 -9.628 -0.238 1.00 40.09 465 CYS A N 1
ATOM 3687 C CA . CYS A 1 465 ? 5.547 -10.661 0.783 1.00 40.09 465 CYS A CA 1
ATOM 3688 C C . CYS A 1 465 ? 6.966 -11.243 0.856 1.00 40.09 465 CYS A C 1
ATOM 3690 O O . CYS A 1 465 ? 7.353 -11.745 1.908 1.00 40.09 465 CYS A O 1
ATOM 3692 N N . ARG A 1 466 ? 7.747 -11.191 -0.229 1.00 46.00 466 ARG A N 1
ATOM 3693 C CA . ARG A 1 466 ? 9.093 -11.786 -0.326 1.00 46.00 466 ARG A CA 1
ATOM 3694 C C . ARG A 1 466 ? 10.197 -10.875 0.215 1.00 46.00 466 ARG A C 1
ATOM 3696 O O . ARG A 1 466 ? 11.233 -11.380 0.626 1.00 46.00 466 ARG A O 1
ATOM 3703 N N . ASN A 1 467 ? 9.969 -9.560 0.284 1.00 40.81 467 ASN A N 1
ATOM 3704 C CA . ASN A 1 467 ? 10.978 -8.573 0.704 1.00 40.81 467 ASN A CA 1
ATOM 3705 C C . ASN A 1 467 ? 11.027 -8.265 2.211 1.00 40.81 467 ASN A C 1
ATOM 3707 O O . ASN A 1 467 ? 11.713 -7.336 2.635 1.00 40.81 467 ASN A O 1
ATOM 3711 N N . LYS A 1 468 ? 10.337 -9.041 3.048 1.00 39.25 468 LYS A N 1
ATOM 3712 C CA . LYS A 1 468 ? 10.462 -8.943 4.506 1.00 39.25 468 LYS A CA 1
ATOM 3713 C C . LYS A 1 468 ? 10.509 -10.354 5.073 1.00 39.25 468 LYS A C 1
ATOM 3715 O O . LYS A 1 468 ? 9.505 -11.055 5.084 1.00 39.25 468 LYS A O 1
ATOM 3720 N N . SER A 1 469 ? 11.696 -10.770 5.503 1.00 37.75 469 SER A N 1
ATOM 3721 C CA . SER A 1 469 ? 12.023 -12.095 6.032 1.00 37.75 469 SER A CA 1
ATOM 3722 C C . SER A 1 469 ? 11.035 -12.528 7.121 1.00 37.75 469 SER A C 1
ATOM 3724 O O . SER A 1 469 ? 11.225 -12.206 8.293 1.00 37.75 469 SER A O 1
ATOM 3726 N N . ALA A 1 470 ? 9.974 -13.248 6.762 1.00 37.59 470 ALA A N 1
ATOM 3727 C CA . ALA A 1 470 ? 9.069 -13.910 7.694 1.00 37.59 470 ALA A CA 1
ATOM 3728 C C . ALA A 1 470 ? 9.167 -15.427 7.450 1.00 37.59 470 ALA A C 1
ATOM 3730 O O . ALA A 1 470 ? 9.024 -15.846 6.299 1.00 37.59 470 ALA A O 1
ATOM 3731 N N . PRO A 1 471 ? 9.457 -16.245 8.482 1.00 37.06 471 PRO A N 1
ATOM 3732 C CA . PRO A 1 471 ? 9.531 -17.692 8.346 1.00 37.06 471 PRO A CA 1
ATOM 3733 C C . PRO A 1 471 ? 8.187 -18.229 7.859 1.00 37.06 471 PRO A C 1
ATOM 3735 O O . PRO A 1 471 ? 7.128 -17.760 8.274 1.00 37.06 471 PRO A O 1
ATOM 3738 N N . GLU A 1 472 ? 8.251 -19.197 6.954 1.00 36.72 472 GLU A N 1
ATOM 3739 C CA . GLU A 1 472 ? 7.078 -19.876 6.420 1.00 36.72 472 GLU A CA 1
ATOM 3740 C C . GLU A 1 472 ? 6.475 -20.782 7.487 1.00 36.72 472 GLU A C 1
ATOM 3742 O O . GLU A 1 472 ? 7.100 -21.751 7.910 1.00 36.72 472 GLU A O 1
ATOM 3747 N N . LEU A 1 473 ? 5.257 -20.463 7.926 1.00 36.09 473 LEU A N 1
ATOM 3748 C CA . LEU A 1 473 ? 4.425 -21.391 8.681 1.00 36.09 473 LEU A CA 1
ATOM 3749 C C . LEU A 1 473 ? 3.411 -2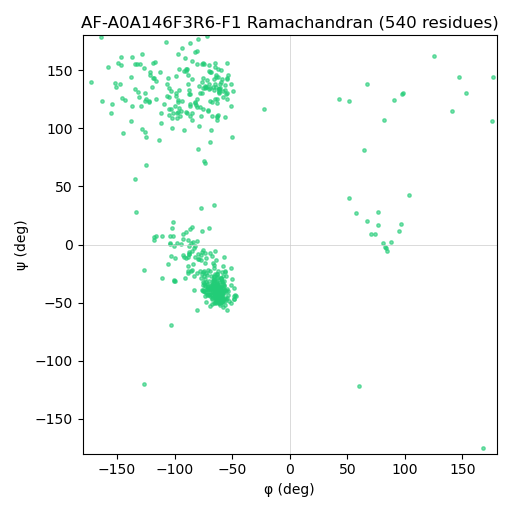2.028 7.711 1.00 36.09 473 LEU A C 1
ATOM 3751 O O . LEU A 1 473 ? 2.731 -21.303 6.976 1.00 36.09 473 LEU A O 1
ATOM 3755 N N . PRO A 1 474 ? 3.309 -23.369 7.659 1.00 28.91 474 PRO A N 1
ATOM 3756 C CA . PRO A 1 474 ? 2.394 -24.044 6.748 1.00 28.91 474 PRO A CA 1
ATOM 3757 C C . PRO A 1 474 ? 0.935 -23.664 7.033 1.00 28.91 474 PRO A C 1
ATOM 3759 O O . PRO A 1 474 ? 0.487 -23.713 8.176 1.00 28.91 474 PRO A O 1
ATOM 3762 N N . GLY A 1 475 ? 0.184 -23.315 5.984 1.00 37.47 475 GLY A N 1
ATOM 3763 C CA . GLY A 1 475 ? -1.242 -22.969 6.071 1.00 37.47 475 GLY A CA 1
ATOM 3764 C C . GLY A 1 475 ? -1.541 -21.493 6.353 1.00 37.47 475 GLY A C 1
ATOM 3765 O O . GLY A 1 475 ? -2.708 -21.120 6.461 1.00 37.47 475 GLY A O 1
ATOM 3766 N N . GLU A 1 476 ? -0.514 -20.647 6.451 1.00 41.69 476 GLU A N 1
ATOM 3767 C CA . GLU A 1 476 ? -0.687 -19.222 6.706 1.00 41.69 476 GLU A CA 1
ATOM 3768 C C . GLU A 1 476 ? -0.940 -18.409 5.429 1.00 41.69 476 GLU A C 1
ATOM 3770 O O . GLU A 1 476 ? -0.343 -18.633 4.375 1.00 41.69 476 GLU A O 1
ATOM 3775 N N . SER A 1 477 ? -1.818 -17.420 5.561 1.00 43.75 477 SER A N 1
ATOM 3776 C CA . SER A 1 477 ? -2.245 -16.557 4.477 1.00 43.75 477 SER A CA 1
ATOM 3777 C C . SER A 1 47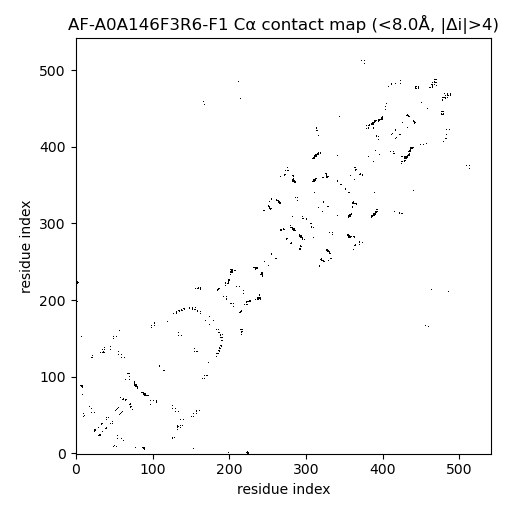7 ? -1.138 -15.542 4.090 1.00 43.75 477 SER A C 1
ATOM 3779 O O . SER A 1 477 ? -0.513 -14.929 4.954 1.00 43.75 477 SER A O 1
ATOM 3781 N N . THR A 1 478 ? -0.854 -15.340 2.799 1.00 40.06 478 THR A N 1
ATOM 3782 C CA . THR A 1 478 ? 0.087 -14.336 2.251 1.00 40.06 478 THR A CA 1
ATOM 3783 C C . THR A 1 478 ? -0.100 -12.918 2.823 1.00 40.06 478 THR A C 1
ATOM 3785 O O . THR A 1 478 ? 0.878 -12.229 3.099 1.00 40.06 478 THR A O 1
ATOM 3788 N N . LEU A 1 479 ? -1.330 -12.468 3.073 1.00 43.69 479 LEU A N 1
ATOM 3789 C CA . LEU A 1 479 ? -1.606 -11.174 3.700 1.00 43.69 479 LEU A CA 1
ATOM 3790 C C . LEU A 1 479 ? -1.294 -11.175 5.202 1.00 43.69 479 LEU A C 1
ATOM 3792 O O . LEU A 1 479 ? -0.800 -10.174 5.709 1.00 43.69 479 LEU A O 1
ATOM 3796 N N . LEU A 1 480 ? -1.534 -12.279 5.916 1.00 49.28 480 LEU A N 1
ATOM 3797 C CA . LEU A 1 480 ? -1.078 -12.442 7.302 1.00 49.28 480 LEU A CA 1
ATOM 3798 C C . LEU A 1 480 ? 0.454 -12.444 7.369 1.00 49.28 480 LEU A C 1
ATOM 3800 O O . LEU A 1 480 ? 1.029 -11.752 8.212 1.00 49.28 480 LEU A O 1
ATOM 3804 N N . ARG A 1 481 ? 1.116 -13.095 6.401 1.00 51.44 481 ARG A N 1
ATOM 3805 C CA . ARG A 1 481 ? 2.570 -13.001 6.211 1.00 51.44 481 ARG A CA 1
ATOM 3806 C C . ARG A 1 481 ? 2.997 -11.557 5.969 1.00 51.44 481 ARG A C 1
ATOM 3808 O O . ARG A 1 481 ? 3.950 -11.135 6.606 1.00 51.44 481 ARG A O 1
ATOM 3815 N N . LEU A 1 482 ? 2.284 -10.787 5.140 1.00 44.94 482 LEU A N 1
ATOM 3816 C CA . LEU A 1 482 ? 2.554 -9.365 4.887 1.00 44.94 482 LEU A CA 1
ATOM 3817 C C . LEU A 1 482 ? 2.363 -8.498 6.137 1.00 44.94 482 LEU A C 1
ATOM 3819 O O . LEU A 1 482 ? 3.231 -7.694 6.453 1.00 44.94 482 LEU A O 1
ATOM 3823 N N . VAL A 1 483 ? 1.281 -8.692 6.892 1.00 45.88 483 VAL A N 1
ATOM 3824 C CA . VAL A 1 483 ? 1.037 -8.005 8.172 1.00 45.88 483 VAL A CA 1
ATOM 3825 C C . VAL A 1 483 ? 2.162 -8.317 9.173 1.00 45.88 483 VAL A C 1
ATOM 3827 O O . VAL A 1 483 ? 2.663 -7.410 9.836 1.00 45.88 483 VAL A O 1
ATOM 3830 N N . ARG A 1 484 ? 2.648 -9.566 9.222 1.00 49.31 484 ARG A N 1
ATOM 3831 C CA . ARG A 1 484 ? 3.810 -9.980 10.038 1.00 49.31 484 ARG A CA 1
ATOM 3832 C C . ARG A 1 484 ? 5.146 -9.444 9.520 1.00 49.31 484 ARG A C 1
ATOM 3834 O O . ARG A 1 484 ? 6.008 -9.058 10.305 1.00 49.31 484 ARG A O 1
ATOM 3841 N N . ALA A 1 485 ? 5.319 -9.382 8.210 1.00 39.81 485 ALA A N 1
ATOM 3842 C CA . ALA A 1 485 ? 6.478 -8.810 7.542 1.00 39.81 485 ALA A CA 1
ATOM 3843 C C . ALA A 1 485 ? 6.595 -7.306 7.825 1.00 39.81 485 ALA A C 1
ATOM 3845 O O . ALA A 1 485 ? 7.650 -6.835 8.252 1.00 39.81 485 ALA A O 1
ATOM 3846 N N . LEU A 1 486 ? 5.503 -6.555 7.641 1.00 38.22 486 LEU A N 1
ATOM 3847 C CA . LEU A 1 486 ? 5.403 -5.138 7.994 1.00 38.22 486 LEU A CA 1
ATOM 3848 C C . LEU A 1 486 ? 5.777 -4.915 9.469 1.00 38.22 486 LEU A C 1
ATOM 3850 O O . LEU A 1 486 ? 6.518 -3.980 9.765 1.00 38.22 486 LEU A O 1
ATOM 3854 N N . ALA A 1 487 ? 5.381 -5.827 10.361 1.00 39.72 487 ALA A N 1
ATOM 3855 C CA . ALA A 1 487 ? 5.712 -5.769 11.782 1.00 39.72 487 ALA A CA 1
ATOM 3856 C C . ALA A 1 487 ? 7.202 -5.965 12.110 1.00 39.72 487 ALA A C 1
ATOM 3858 O O . ALA A 1 487 ? 7.708 -5.312 13.019 1.00 39.72 487 ALA A O 1
ATOM 3859 N N . ARG A 1 488 ? 7.939 -6.795 11.358 1.00 36.56 488 ARG A N 1
ATOM 3860 C CA . ARG A 1 488 ? 9.405 -6.925 11.517 1.00 36.56 488 ARG A CA 1
ATOM 3861 C C . ARG A 1 488 ? 10.155 -5.690 11.017 1.00 36.56 488 ARG A C 1
ATOM 3863 O O . ARG A 1 488 ? 11.139 -5.286 11.626 1.00 36.56 488 ARG A O 1
ATOM 3870 N N . GLY A 1 489 ? 9.668 -5.054 9.949 1.00 30.38 489 GL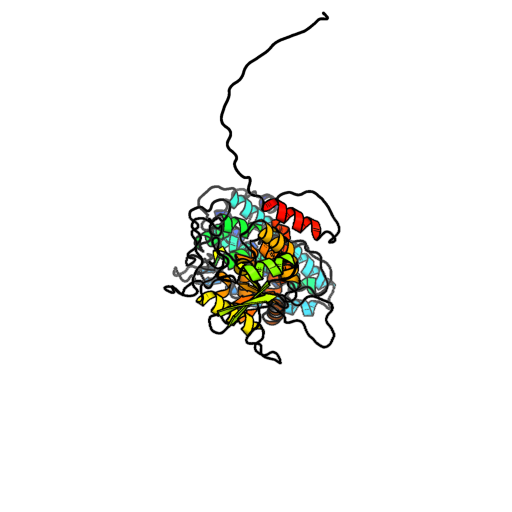Y A N 1
ATOM 3871 C CA . GLY A 1 489 ? 10.243 -3.802 9.437 1.00 30.38 489 GLY A CA 1
ATOM 3872 C C . GLY A 1 489 ? 10.094 -2.615 10.400 1.00 30.38 489 GLY A C 1
ATOM 3873 O O . GLY A 1 489 ? 10.941 -1.731 10.412 1.00 30.38 489 GLY A O 1
ATOM 3874 N N . LEU A 1 490 ? 9.061 -2.617 11.250 1.00 33.69 490 LEU A N 1
ATOM 3875 C CA . LEU A 1 490 ? 8.869 -1.610 12.304 1.00 33.69 490 LEU A CA 1
ATOM 3876 C C . LEU A 1 490 ? 9.779 -1.825 13.530 1.00 33.69 490 LEU A C 1
ATOM 3878 O O . LEU A 1 490 ? 9.911 -0.916 14.344 1.00 33.69 490 LEU A O 1
ATOM 3882 N N . GLN A 1 491 ? 10.419 -2.993 13.662 1.00 34.72 491 GLN A N 1
ATOM 3883 C CA . GLN A 1 491 ? 11.368 -3.304 14.740 1.00 34.72 491 GLN A CA 1
ATOM 3884 C C . GLN A 1 491 ? 12.828 -2.981 14.380 1.00 34.72 491 GLN A C 1
ATOM 3886 O O . GLN A 1 491 ? 13.684 -3.006 15.258 1.00 34.72 491 GLN A O 1
ATOM 3891 N N . SER A 1 492 ? 13.144 -2.672 13.115 1.00 28.69 492 SER A N 1
ATOM 3892 C CA . SER A 1 492 ? 14.538 -2.562 12.654 1.00 28.69 492 SER A CA 1
ATOM 3893 C C . SER A 1 492 ? 15.201 -1.200 12.892 1.00 28.69 492 SER A C 1
ATOM 3895 O O . SER A 1 492 ? 16.262 -0.935 12.328 1.00 28.69 492 SER A O 1
ATOM 3897 N N . SER A 1 493 ? 14.634 -0.336 13.734 1.00 30.80 493 SER A N 1
ATOM 3898 C CA . SER A 1 493 ? 15.419 0.717 14.381 1.00 30.80 493 SER A CA 1
ATOM 3899 C C . SER A 1 493 ? 16.174 0.103 15.562 1.00 30.80 493 SER A C 1
ATOM 3901 O O . SER A 1 493 ? 15.728 0.177 16.701 1.00 30.80 493 SER A O 1
ATOM 3903 N N . ASP A 1 494 ? 17.304 -0.516 15.220 1.00 36.22 494 ASP A N 1
ATOM 3904 C CA . ASP A 1 494 ? 18.445 -0.805 16.092 1.00 36.22 494 ASP A CA 1
ATOM 3905 C C . ASP A 1 494 ? 18.206 -1.785 17.260 1.00 36.22 494 ASP A C 1
ATOM 3907 O O . ASP A 1 494 ? 18.069 -1.377 18.408 1.00 36.22 494 ASP A O 1
ATOM 3911 N N . VAL A 1 495 ? 18.232 -3.100 16.990 1.00 26.22 495 VAL A N 1
ATOM 3912 C CA . VAL A 1 495 ? 18.604 -4.105 18.008 1.00 26.22 495 VAL A CA 1
ATOM 3913 C C . VAL A 1 495 ? 19.375 -5.250 17.351 1.00 26.22 495 VAL A C 1
ATOM 3915 O O . VAL A 1 495 ? 18.821 -6.211 16.818 1.00 26.22 495 VAL A O 1
ATOM 3918 N N . SER A 1 496 ? 20.695 -5.159 17.409 1.00 27.97 496 SER A N 1
ATOM 3919 C CA . SER A 1 496 ? 21.622 -6.248 17.129 1.00 27.97 496 SER A CA 1
ATOM 3920 C C . SER A 1 496 ? 21.634 -7.257 18.284 1.00 27.97 496 SER A C 1
ATOM 3922 O O . SER A 1 496 ? 22.610 -7.332 19.021 1.00 27.97 496 SER A O 1
ATOM 3924 N N . ALA A 1 497 ? 20.571 -8.053 18.468 1.00 26.41 497 ALA A N 1
ATOM 3925 C CA . ALA A 1 497 ? 20.657 -9.246 19.314 1.00 26.41 497 ALA A CA 1
ATOM 3926 C C . ALA A 1 497 ? 19.513 -10.267 19.101 1.00 26.41 497 ALA A C 1
ATOM 3928 O O . ALA A 1 497 ? 18.351 -9.976 19.356 1.00 26.41 497 ALA A O 1
ATOM 3929 N N . PHE A 1 498 ? 19.933 -11.494 18.775 1.00 26.89 498 PHE A N 1
ATOM 3930 C CA . PHE A 1 498 ? 19.326 -12.808 19.050 1.00 26.89 498 PHE A CA 1
ATOM 3931 C C . PHE A 1 498 ? 18.474 -13.565 18.001 1.00 26.89 498 PHE A C 1
ATOM 3933 O O . PHE A 1 498 ? 17.501 -13.043 17.458 1.00 26.89 498 PHE A O 1
ATOM 3940 N N . PRO A 1 499 ? 18.803 -14.864 17.799 1.00 28.33 499 PRO A N 1
ATOM 3941 C CA . PRO A 1 499 ? 17.898 -15.910 17.336 1.00 28.33 499 PRO A CA 1
ATOM 3942 C C . PRO A 1 499 ? 17.107 -16.542 18.500 1.00 28.33 499 PRO A C 1
ATOM 3944 O O . PRO A 1 499 ? 17.590 -16.580 19.629 1.00 28.33 499 PRO A O 1
ATOM 3947 N N . GLY A 1 500 ? 15.963 -17.150 18.170 1.00 29.28 500 GLY A N 1
ATOM 3948 C CA . GLY A 1 500 ? 15.386 -18.269 18.928 1.00 29.28 500 GLY A CA 1
ATOM 3949 C C . GLY A 1 500 ? 14.281 -17.941 19.940 1.00 29.28 500 GLY A C 1
ATOM 3950 O O . GLY A 1 500 ? 14.448 -17.112 20.823 1.00 29.28 500 GLY A O 1
ATOM 3951 N N . ASP A 1 501 ? 13.197 -18.706 19.810 1.00 27.83 501 ASP A N 1
ATOM 3952 C CA . ASP A 1 501 ? 12.170 -19.046 20.802 1.00 27.83 501 ASP A CA 1
ATOM 3953 C C . ASP A 1 501 ? 11.016 -18.068 21.095 1.00 27.83 501 ASP A C 1
ATOM 3955 O O . ASP A 1 501 ? 11.098 -17.065 21.799 1.00 27.83 501 ASP A O 1
ATOM 3959 N N . TRP A 1 502 ? 9.857 -18.491 20.582 1.00 28.62 502 TRP A N 1
ATOM 3960 C CA . TRP A 1 502 ? 8.501 -17.941 20.677 1.00 28.62 502 TRP A CA 1
ATOM 3961 C C . TRP A 1 502 ? 7.869 -18.072 22.085 1.00 28.62 502 TRP A C 1
ATOM 3963 O O . TRP A 1 502 ? 6.670 -17.882 22.261 1.00 28.62 502 TRP A O 1
ATOM 3973 N N . GLU A 1 503 ? 8.653 -18.384 23.121 1.00 28.20 503 GLU A N 1
ATOM 3974 C CA . GLU A 1 503 ? 8.139 -18.878 24.410 1.00 28.20 503 GLU A CA 1
ATOM 3975 C C . GLU A 1 503 ? 8.059 -17.846 25.552 1.00 28.20 503 GLU A C 1
ATOM 3977 O O . GLU A 1 503 ? 7.933 -18.207 26.719 1.00 28.20 503 GLU A O 1
ATOM 3982 N N . ARG A 1 504 ? 8.069 -16.536 25.272 1.00 30.16 504 ARG A N 1
ATOM 3983 C CA . ARG A 1 504 ? 7.901 -15.511 26.328 1.00 30.16 504 ARG A CA 1
ATOM 3984 C C . ARG A 1 504 ? 6.767 -14.532 26.055 1.00 30.16 504 ARG A C 1
ATOM 3986 O O . ARG A 1 504 ? 6.980 -13.332 25.903 1.00 30.16 504 ARG A O 1
ATOM 3993 N N . HIS A 1 505 ? 5.539 -15.043 26.112 1.00 36.62 505 HIS A N 1
ATOM 3994 C CA . HIS A 1 505 ? 4.316 -14.236 26.214 1.00 36.62 505 HIS A CA 1
ATOM 3995 C C . HIS A 1 505 ? 4.316 -13.280 27.438 1.00 36.62 505 HIS A C 1
ATOM 3997 O O . HIS A 1 505 ? 3.680 -12.230 27.391 1.00 36.62 505 HIS A O 1
ATOM 4003 N N . GLU A 1 506 ? 5.094 -13.556 28.495 1.00 31.22 506 GLU A N 1
ATOM 4004 C CA . GLU A 1 506 ? 5.217 -12.673 29.672 1.00 31.22 506 GLU A CA 1
ATOM 4005 C C . GLU A 1 506 ? 6.107 -11.431 29.461 1.00 31.22 506 GLU A C 1
ATOM 4007 O O . GLU A 1 506 ? 5.863 -10.392 30.079 1.00 31.22 506 GLU A O 1
ATOM 4012 N N . GLN A 1 507 ? 7.112 -11.475 28.576 1.00 31.48 507 GLN A N 1
ATOM 4013 C CA . GLN A 1 507 ? 8.028 -10.335 28.389 1.00 31.48 507 GLN A CA 1
ATOM 4014 C C . GLN A 1 507 ? 7.386 -9.175 27.617 1.00 31.48 507 GLN A C 1
ATOM 4016 O O . GLN A 1 507 ? 7.646 -8.012 27.929 1.00 31.48 507 GLN A O 1
ATOM 4021 N N . TRP A 1 508 ? 6.485 -9.471 26.679 1.00 33.12 508 TRP A N 1
ATOM 4022 C CA . TRP A 1 508 ? 5.740 -8.457 25.925 1.00 33.12 508 TRP A CA 1
ATOM 4023 C C . TRP A 1 508 ? 4.732 -7.705 26.805 1.00 33.12 508 TRP A C 1
ATOM 4025 O O . TRP A 1 508 ? 4.615 -6.483 26.703 1.00 33.12 508 TRP A O 1
ATOM 4035 N N . ALA A 1 509 ? 4.076 -8.402 27.739 1.00 32.12 509 ALA A N 1
ATOM 4036 C CA . ALA A 1 509 ? 3.206 -7.784 28.741 1.00 32.12 509 ALA A CA 1
ATOM 4037 C C . ALA A 1 509 ? 3.990 -6.903 29.735 1.00 32.12 509 ALA A C 1
ATOM 4039 O O . ALA A 1 509 ? 3.476 -5.884 30.204 1.00 32.12 509 ALA A O 1
ATOM 4040 N N . HIS A 1 510 ? 5.245 -7.260 30.033 1.00 30.14 510 HIS A N 1
ATOM 4041 C CA . HIS A 1 510 ? 6.117 -6.479 30.909 1.00 30.14 510 HIS A CA 1
ATOM 4042 C C . HIS A 1 510 ? 6.638 -5.198 30.231 1.00 30.14 510 HIS A C 1
ATOM 4044 O O . HIS A 1 510 ? 6.613 -4.134 30.846 1.00 30.14 510 HIS A O 1
ATOM 4050 N N . LEU A 1 511 ? 7.012 -5.266 28.947 1.00 31.89 511 LEU A N 1
ATOM 4051 C CA . LEU A 1 511 ? 7.408 -4.101 28.139 1.00 31.89 511 LEU A CA 1
ATOM 4052 C C . LEU A 1 511 ? 6.240 -3.130 27.901 1.00 31.89 511 LEU A C 1
ATOM 4054 O O . LEU A 1 511 ? 6.398 -1.923 28.079 1.00 31.89 511 LEU A O 1
ATOM 4058 N N . ALA A 1 512 ? 5.041 -3.641 27.602 1.00 30.61 512 ALA A N 1
ATOM 4059 C CA . ALA A 1 512 ? 3.839 -2.813 27.484 1.00 30.61 512 ALA A CA 1
ATOM 4060 C C . ALA A 1 512 ? 3.467 -2.125 28.814 1.00 30.61 512 ALA A C 1
ATOM 4062 O O . ALA A 1 512 ? 3.025 -0.977 28.814 1.00 30.61 512 ALA A O 1
ATOM 4063 N N . ALA A 1 513 ? 3.692 -2.787 29.957 1.00 29.31 513 ALA A N 1
ATOM 4064 C CA . ALA A 1 513 ? 3.466 -2.201 31.278 1.00 29.31 513 ALA A CA 1
ATOM 4065 C C . ALA A 1 513 ? 4.478 -1.094 31.633 1.00 29.31 513 ALA A C 1
ATOM 4067 O O . ALA A 1 513 ? 4.103 -0.149 32.323 1.00 29.31 513 ALA A O 1
ATOM 4068 N N . GLN A 1 514 ? 5.722 -1.178 31.148 1.00 31.80 514 GLN A N 1
ATOM 4069 C CA . GLN A 1 514 ? 6.758 -0.163 31.380 1.00 31.80 514 GLN A CA 1
ATOM 4070 C C . GLN A 1 514 ? 6.533 1.121 30.563 1.00 31.80 514 GLN A C 1
ATOM 4072 O O . GLN A 1 514 ? 6.860 2.206 31.036 1.00 31.80 514 GLN A O 1
ATOM 4077 N N . CYS A 1 515 ? 5.913 1.038 29.381 1.00 29.92 515 CYS A N 1
ATOM 4078 C CA . CYS A 1 515 ? 5.590 2.216 28.564 1.00 29.92 515 CYS A CA 1
ATOM 4079 C C . CYS A 1 515 ? 4.371 3.025 29.058 1.00 29.92 515 CYS A C 1
ATOM 4081 O O . CYS A 1 515 ? 4.116 4.108 28.536 1.00 29.92 515 CYS A O 1
ATOM 4083 N N . LEU A 1 516 ? 3.608 2.524 30.039 1.00 29.33 516 LEU A N 1
ATOM 4084 C CA . LEU A 1 516 ? 2.361 3.141 30.523 1.00 29.33 516 LEU A CA 1
ATOM 4085 C C . LEU A 1 516 ? 2.487 3.874 31.869 1.00 29.33 516 LEU A C 1
ATOM 4087 O O . LEU A 1 516 ? 1.489 4.420 32.348 1.00 29.33 516 LEU A O 1
ATOM 4091 N N . ASP A 1 517 ? 3.677 3.922 32.470 1.00 26.08 517 ASP A N 1
ATOM 4092 C CA . ASP A 1 517 ? 3.933 4.741 33.657 1.00 26.08 517 ASP A CA 1
ATOM 4093 C C . ASP A 1 517 ? 4.443 6.132 33.237 1.00 26.08 517 ASP A C 1
ATOM 4095 O O . ASP A 1 517 ? 5.619 6.340 32.943 1.00 26.08 517 ASP A O 1
ATOM 4099 N N . PHE A 1 518 ? 3.533 7.112 33.208 1.00 23.78 518 PHE A N 1
ATOM 4100 C CA . PHE A 1 518 ? 3.893 8.531 33.139 1.00 23.78 518 PHE A CA 1
ATOM 4101 C C . PHE A 1 518 ? 4.712 8.923 34.385 1.00 23.78 518 PHE A C 1
ATOM 4103 O O . PHE A 1 518 ? 4.286 8.616 35.503 1.00 23.78 518 PHE A O 1
ATOM 4110 N N . PRO A 1 519 ? 5.833 9.657 34.253 1.00 26.02 519 PRO A N 1
ATOM 4111 C CA . PRO A 1 519 ? 6.533 10.183 35.412 1.00 26.02 519 PRO A CA 1
ATOM 4112 C C . PRO A 1 519 ? 5.710 11.314 36.036 1.00 26.02 519 PRO A C 1
ATOM 4114 O O . PRO A 1 519 ? 5.506 12.373 35.442 1.00 26.02 519 PRO A O 1
ATOM 4117 N N . THR A 1 520 ? 5.247 11.097 37.266 1.00 26.12 520 THR A N 1
ATOM 4118 C CA . THR A 1 520 ? 4.719 12.153 38.129 1.00 26.12 520 THR A CA 1
ATOM 4119 C C . THR A 1 520 ? 5.825 13.164 38.410 1.00 26.12 520 THR A C 1
ATOM 4121 O O . THR A 1 520 ? 6.792 12.872 39.112 1.00 26.12 520 THR A O 1
ATOM 4124 N N . THR A 1 521 ? 5.677 14.372 37.876 1.00 26.47 521 THR A N 1
ATOM 4125 C CA . THR A 1 521 ? 6.474 15.535 38.261 1.00 26.47 521 THR A CA 1
ATOM 4126 C C . THR A 1 521 ? 6.222 15.867 39.730 1.00 26.47 521 THR A C 1
ATOM 4128 O O . THR A 1 521 ? 5.179 16.420 40.073 1.00 26.47 521 THR A O 1
ATOM 4131 N N . THR A 1 522 ? 7.190 15.588 40.600 1.00 26.25 522 THR A N 1
ATOM 4132 C CA . THR A 1 522 ? 7.330 16.288 41.881 1.00 26.25 522 THR A CA 1
ATOM 4133 C C . THR A 1 522 ? 8.443 17.316 41.770 1.00 26.25 522 THR A C 1
ATOM 4135 O O . THR A 1 522 ? 9.626 16.993 41.713 1.00 26.25 522 THR A O 1
ATOM 4138 N N . THR A 1 523 ? 8.026 18.575 41.758 1.00 26.91 523 THR A N 1
ATOM 4139 C CA . THR A 1 523 ? 8.818 19.765 42.061 1.00 26.91 523 THR A CA 1
ATOM 4140 C C . THR A 1 523 ? 9.600 19.617 43.368 1.00 26.91 523 THR A C 1
ATOM 4142 O O . THR A 1 523 ? 8.990 19.347 44.402 1.00 26.91 523 THR A O 1
ATOM 4145 N N . LYS A 1 524 ? 10.898 19.943 43.361 1.00 26.33 524 LYS A N 1
ATOM 4146 C CA . LYS A 1 524 ? 11.557 20.643 44.476 1.00 26.33 524 LYS A CA 1
ATOM 4147 C C . LYS A 1 524 ? 12.599 21.630 43.941 1.00 26.33 524 LYS A C 1
ATOM 4149 O O . LYS A 1 524 ? 13.485 21.275 43.173 1.00 26.33 524 LYS A O 1
ATOM 4154 N N . HIS A 1 525 ? 12.415 22.881 44.351 1.00 27.58 525 HIS A N 1
ATOM 4155 C CA . HIS A 1 525 ? 13.267 24.035 44.102 1.00 27.58 525 HIS A CA 1
ATOM 4156 C C . HIS A 1 525 ? 14.606 23.970 44.863 1.00 27.58 525 HIS A C 1
ATOM 4158 O O . HIS A 1 525 ? 14.659 23.469 45.981 1.00 27.58 525 HIS A O 1
ATOM 4164 N N . SER A 1 526 ? 15.624 24.571 44.233 1.00 26.94 526 SER A N 1
ATOM 4165 C CA . SER A 1 526 ? 16.750 25.368 44.766 1.00 26.94 526 SER A CA 1
ATOM 4166 C C . SER A 1 526 ? 17.516 24.928 46.026 1.00 26.94 526 SER A C 1
ATOM 4168 O O . SER A 1 526 ? 16.974 24.977 47.124 1.00 26.94 526 SER A O 1
ATOM 4170 N N . SER A 1 527 ? 18.842 24.801 45.892 1.00 26.97 527 SER A N 1
ATOM 4171 C CA . SER A 1 527 ? 19.809 25.671 46.597 1.00 26.97 527 SER A CA 1
ATOM 4172 C C . SER A 1 527 ? 21.246 25.419 46.119 1.00 26.97 527 SER A C 1
ATOM 4174 O O . SER A 1 527 ? 21.641 24.284 45.874 1.00 26.97 527 SER A O 1
ATOM 4176 N N . ALA A 1 528 ? 21.989 26.515 45.977 1.00 27.56 528 ALA A N 1
ATOM 4177 C CA . ALA A 1 528 ? 23.364 26.645 45.496 1.00 27.56 528 ALA A CA 1
ATOM 4178 C C . ALA A 1 528 ? 24.427 26.117 46.513 1.00 27.56 528 ALA A C 1
ATOM 4180 O O . ALA A 1 528 ? 24.052 25.642 47.586 1.00 27.56 528 ALA A O 1
ATOM 4181 N N . PRO A 1 529 ? 25.737 26.164 46.183 1.00 42.22 529 PRO A N 1
ATOM 4182 C CA . PRO A 1 529 ? 26.782 25.290 46.722 1.00 42.22 529 PRO A CA 1
ATOM 4183 C C . PRO A 1 529 ? 27.469 25.846 47.977 1.00 42.22 529 PRO A C 1
ATOM 4185 O O . PRO A 1 529 ? 27.498 27.055 48.190 1.00 42.22 529 PRO A O 1
ATOM 4188 N N . CYS A 1 530 ? 28.122 24.977 48.756 1.00 24.59 530 CYS A N 1
ATOM 4189 C CA . CYS A 1 530 ? 29.188 25.409 49.658 1.00 24.59 530 CYS A CA 1
ATOM 4190 C C . CYS A 1 530 ? 30.223 24.303 49.913 1.00 24.59 530 CYS A C 1
ATOM 4192 O O . CYS A 1 530 ? 29.892 23.127 50.054 1.00 24.59 530 CYS A O 1
ATOM 4194 N N . ALA A 1 531 ? 31.481 24.732 49.929 1.00 27.48 531 ALA A N 1
ATOM 4195 C CA . ALA A 1 531 ? 32.692 23.954 50.119 1.00 27.48 531 ALA A CA 1
ATOM 4196 C C . ALA A 1 531 ? 32.921 23.551 51.585 1.00 27.48 531 ALA A C 1
ATOM 4198 O O . ALA A 1 531 ? 32.531 24.277 52.495 1.00 27.48 531 ALA A O 1
ATOM 4199 N N . ALA A 1 532 ? 33.673 22.467 51.800 1.00 27.16 532 ALA A N 1
ATOM 4200 C CA . ALA A 1 532 ? 34.519 22.309 52.980 1.00 27.16 532 ALA A CA 1
ATOM 4201 C C . ALA A 1 532 ? 35.694 21.356 52.698 1.00 27.16 532 ALA A C 1
ATOM 4203 O O . ALA A 1 532 ? 35.540 20.198 52.324 1.00 27.16 532 ALA A O 1
ATOM 4204 N N . THR A 1 533 ? 36.875 21.924 52.890 1.00 26.88 533 THR A N 1
ATOM 4205 C CA . THR A 1 533 ? 38.225 21.369 52.997 1.00 26.88 533 THR A CA 1
ATOM 4206 C C . THR A 1 533 ? 38.387 20.265 54.051 1.00 26.88 533 THR A C 1
ATOM 4208 O O . THR A 1 533 ? 37.893 20.409 55.164 1.00 26.88 533 THR A O 1
ATOM 4211 N N . SER A 1 534 ? 39.244 19.269 53.792 1.00 27.19 534 SER A N 1
ATOM 4212 C CA . SER A 1 534 ? 40.612 19.181 54.356 1.00 27.19 534 SER A CA 1
ATOM 4213 C C . SER A 1 534 ? 41.131 17.737 54.478 1.00 27.19 534 SER A C 1
ATOM 4215 O O . SER A 1 534 ? 40.470 16.875 55.042 1.00 27.19 534 SER A O 1
ATOM 4217 N N . GLN A 1 535 ? 42.352 17.532 53.970 1.00 27.41 535 GLN A N 1
ATOM 4218 C CA . GLN A 1 535 ? 43.530 16.923 54.618 1.00 27.41 535 GLN A CA 1
ATOM 4219 C C . GLN A 1 535 ? 44.339 16.024 53.667 1.00 27.41 535 GLN A C 1
ATOM 4221 O O . GLN A 1 535 ? 43.887 14.990 53.190 1.00 27.41 535 GLN A O 1
ATOM 4226 N N . ALA A 1 536 ? 45.566 16.484 53.412 1.00 30.11 536 ALA A N 1
ATOM 4227 C CA . ALA A 1 536 ? 46.698 15.740 52.859 1.00 30.11 536 ALA A CA 1
ATOM 4228 C C . ALA A 1 536 ? 47.363 14.891 53.985 1.00 30.11 536 ALA A C 1
ATOM 4230 O O . ALA A 1 536 ? 46.938 15.046 55.135 1.00 30.11 536 ALA A O 1
ATOM 4231 N N . PRO A 1 537 ? 48.399 14.049 53.736 1.00 39.19 537 PRO A N 1
ATOM 4232 C CA . PRO A 1 537 ? 49.713 14.552 53.304 1.00 39.19 537 PRO A CA 1
ATOM 4233 C C . PRO A 1 537 ? 50.564 13.645 52.371 1.00 39.19 537 PRO A C 1
ATOM 4235 O O . PRO A 1 537 ? 50.467 12.425 52.367 1.00 39.19 537 PRO A O 1
ATOM 4238 N N . SER A 1 538 ? 51.458 14.326 51.636 1.00 28.53 538 SER A N 1
ATOM 4239 C CA . SER A 1 538 ? 52.882 14.020 51.355 1.00 28.53 538 SER A CA 1
ATOM 4240 C C . SER A 1 538 ? 53.344 12.654 50.816 1.00 28.53 538 SER A C 1
ATOM 4242 O O . SER A 1 538 ? 53.276 11.651 51.520 1.00 28.53 538 SER A O 1
ATOM 4244 N N . THR A 1 539 ? 54.034 12.678 49.664 1.00 32.06 539 THR A N 1
ATOM 4245 C CA . THR A 1 539 ? 55.474 12.329 49.444 1.00 32.06 539 THR A CA 1
ATOM 4246 C C . THR A 1 539 ? 55.765 12.409 47.925 1.00 32.06 539 THR A C 1
ATOM 4248 O O . THR A 1 539 ? 55.079 11.765 47.145 1.00 32.06 539 THR A O 1
ATOM 4251 N N . SER A 1 540 ? 56.477 13.439 47.430 1.00 30.36 540 SER A N 1
ATOM 4252 C CA . SER A 1 540 ? 57.935 13.510 47.128 1.00 30.36 540 SER A CA 1
ATOM 4253 C C . SER A 1 540 ? 58.376 12.604 45.966 1.00 30.36 540 SER A C 1
ATOM 4255 O O . SER A 1 540 ? 58.028 11.435 45.981 1.00 30.36 540 SER A O 1
ATOM 4257 N N . LEU A 1 541 ? 59.239 12.952 45.011 1.00 36.81 541 LEU A N 1
ATOM 4258 C CA . LEU A 1 541 ? 59.942 14.150 44.518 1.00 36.81 541 LEU A CA 1
ATOM 4259 C C . LEU A 1 541 ? 60.843 13.590 43.391 1.00 36.81 541 LEU A C 1
ATOM 4261 O O . LEU A 1 541 ? 61.376 12.491 43.562 1.00 36.81 541 LEU A O 1
ATOM 4265 N N . GLY A 1 542 ? 61.053 14.333 42.303 1.00 37.72 542 GLY A N 1
ATOM 4266 C CA . GLY A 1 542 ? 62.011 13.992 41.244 1.00 37.72 542 GLY A CA 1
ATOM 4267 C C . GLY A 1 542 ? 61.533 14.405 39.871 1.00 37.72 542 GLY A C 1
ATOM 4268 O O . GLY A 1 542 ? 61.022 13.510 39.169 1.00 37.72 542 GLY A O 1
#

Organism: Aspergillus kawachii (NCBI:txid1069201)